Protein 8AYJ (pdb70)

Radius of gyration: 24.97 Å; Cα contacts (8 Å, |Δi|>4): 1345; chains: 2; bounding box: 51×65×62 Å

B-factor: mean 16.32, std 6.93, range [0.5, 60.06]

Foldseek 3Di:
DQKWKAFDNDTHRPVPDDDDCLFCCNVPVAKAKFKWWDDVLFTFLLVVRLVLRVVLCVVSQEDAPDDSVVVVVVSSVVSVVVVATWIKMKMKTLGNDQDPVRHSDRITIMMIIDHADEPPPVQQFQPFEEEEDQDADPPQQHHGPPLVCFVVVVVPSVPTPWYFYQRVQFTAATSAWWKWFAAPQATEGAACVGHHPAPLVVVLVVVCVVVVHHYHHHGDGPVCQQRTQWMWTDHNRHRTGTHQYYHPGGHRPSTHDPVSVVSSVVCVVCRVVRTD/DFKWKAFDNDTHRPVPDDDDCLFCCNVPVAKAKFKWWDDVLFTFLLVVRLVLRVVQCVVSQEDAPDDSVVVVVVSSVVSVVVVATKIKMKMWTLGNDQDPVRHSDHITIMMIIDHADEPDPVQQFQPFEEEEDQAADPPQQHHGPPLVCFVVVVVPSVPTPWYFYQHPQFTAATSAWWKWFAAPQATEGAACVGHHPAPLVVVLVVVCVVVVHHYHHHTDGPVCQVRTQWMWTDHNRHRTGTHQHYHPGGHRPSTHDDVSVVSSVVCVVCRVVRTD

Nearest PDB structures (foldseek):
  8aie-assembly1_B  TM=1.000E+00  e=7.130E-62  Aminobacterium colombiense
  8onn-assembly1_B  TM=9.997E-01  e=7.181E-61  Aminobacterium colombiense
  8onj-assembly1_A  TM=9.949E-01  e=9.881E-60  Aminobacterium colombiense
  8onj-assembly1_B  TM=9.931E-01  e=1.350E-59  Aminobacterium colombiense
  8onn-assembly3_E-2  TM=9.421E-01  e=3.105E-56  Aminobacterium colombiense

Solvent-accessible surface area: 22039 Å² total; per-residue (Å²): 111,100,43,9,0,14,12,140,58,68,44,57,48,16,111,93,0,97,0,25,0,29,0,20,0,0,13,34,0,0,0,0,0,0,15,0,0,2,26,67,130,92,5,5,8,2,55,41,1,6,128,36,0,76,39,2,0,85,36,2,6,5,70,40,44,16,94,46,121,53,0,14,121,0,0,111,69,0,6,121,95,6,52,27,59,0,31,0,9,0,0,0,0,0,0,66,59,42,28,156,85,62,66,0,66,73,15,69,58,0,0,0,0,46,90,25,105,78,16,90,113,96,42,44,129,137,4,6,34,3,46,31,30,113,7,91,40,81,89,24,71,14,15,22,0,47,17,16,22,2,25,16,11,46,59,102,8,182,62,21,85,12,2,0,4,4,6,163,26,64,0,5,7,2,5,81,10,9,0,0,0,2,33,117,46,50,0,1,1,0,34,54,88,70,1,24,47,11,7,4,10,103,3,0,41,46,4,0,164,110,46,147,29,68,46,71,92,83,9,0,66,57,118,18,3,79,115,3,82,19,2,0,0,1,11,23,22,12,15,0,0,6,3,17,117,4,25,143,55,100,3,42,122,20,87,11,14,80,28,0,125,87,2,28,96,39,1,75,86,29,12,92,105,36,12,60,130,95,48,9,0,14,13,136,58,67,42,55,77,15,84,101,0,94,0,25,0,24,0,19,0,0,12,30,0,0,0,0,0,0,16,0,1,2,24,82,88,94,5,5,7,2,70,44,0,5,74,34,0,70,38,2,0,96,60,1,13,5,70,40,41,15,94,34,121,51,0,14,115,0,0,110,57,0,7,119,95,9,55,20,61,0,25,0,10,0,0,0,0,0,0,66,58,43,28,161,86,64,67,0,66,70,15,70,58,0,0,0,0,20,74,26,170,77,15,90,115,97,41,43,132,137,1,6,32,3,43,34,32,120,29,82,36,121,78,23,69,14,15,21,0,48,16,19,33,2,25,17,11,47,144,98,8,173,62,22,84,11,1,0,4,4,12,154,29,59,0,2,7,2,4,83,10,8,0,0,0,0,48,108,40,49,0,0,1,1,37,53,86,64,1,22,49,10,8,4,9,106,3,0,40,47,6,0,158,112,46,146,27,56,46,74,91,93,13,0,70,55,116,18,4,80,115,6,84,18,2,0,0,1,12,24,24,11,14,0,0,6,3,16,110,4,24,143,57,86,3,41,124,20,88,12,15,82,30,1,124,89,3,27,97,39,1,75,87,30,12,88,107,36,11,61

Structure (mmCIF, N/CA/C/O backbone):
data_8AYJ
#
_entry.id   8AYJ
#
_cell.length_a   50.573
_cell.length_b   58.434
_cell.length_c   96.722
_cell.angle_alpha   90.000
_cell.angle_beta   94.110
_cell.angle_gamma   90.000
#
_symmetry.space_group_name_H-M   'P 1 21 1'
#
loop_
_entity.id
_entity.type
_entity.pdbx_description
1 polymer 'Aminotransferase class IV'
2 non-polymer '3-[(~{E})-[2-methyl-3-oxidanyl-5-(phosphonooxymethyl)pyridin-4-yl]methylideneamino]oxypropanoic acid'
3 non-polymer 1,2-ETHANEDIOL
4 non-polymer "PYRIDOXAL-5'-PHOSPHATE"
5 water water
#
loop_
_atom_site.group_PDB
_atom_site.id
_atom_site.type_symbol
_atom_site.label_atom_id
_atom_site.label_alt_id
_atom_site.label_comp_id
_atom_site.label_asym_id
_atom_site.label_entity_id
_atom_site.label_seq_id
_atom_site.pdbx_PDB_ins_code
_atom_site.Cartn_x
_atom_site.Cartn_y
_atom_site.Cartn_z
_atom_site.occupancy
_atom_site.B_iso_or_equiv
_atom_site.auth_seq_id
_atom_site.auth_comp_id
_atom_site.auth_asym_id
_atom_site.auth_atom_id
_atom_site.pdbx_PDB_model_num
ATOM 1 N N . HIS A 1 2 ? -11.730 9.096 11.369 1.00 30.48 0 HIS A N 1
ATOM 2 C CA . HIS A 1 2 ? -12.574 7.868 11.388 1.00 29.99 0 HIS A CA 1
ATOM 3 C C . HIS A 1 2 ? -12.438 7.095 12.721 1.00 24.51 0 HIS A C 1
ATOM 4 O O . HIS A 1 2 ? -11.405 7.162 13.431 1.00 19.50 0 HIS A O 1
ATOM 11 N N . MET A 1 3 ? -13.467 6.336 13.057 1.00 20.34 1 MET A N 1
ATOM 12 C CA . MET A 1 3 ? -13.387 5.280 14.102 1.00 17.01 1 MET A CA 1
ATOM 13 C C . MET A 1 3 ? -12.183 4.359 13.798 1.00 16.02 1 MET A C 1
ATOM 14 O O . MET A 1 3 ? -12.050 3.909 12.665 1.00 14.64 1 MET A O 1
ATOM 19 N N . ASN A 1 4 ? -11.344 4.080 14.775 1.00 14.10 2 ASN A N 1
ATOM 20 C CA . ASN A 1 4 ? -10.280 3.047 14.619 1.00 13.99 2 ASN A CA 1
ATOM 21 C C . ASN A 1 4 ? -10.892 1.651 14.510 1.00 12.36 2 ASN A C 1
ATOM 22 O O . ASN A 1 4 ? -11.896 1.419 15.160 1.00 11.65 2 ASN A O 1
ATOM 27 N N . LEU A 1 5 ? -10.339 0.812 13.651 1.00 10.77 3 LEU A N 1
ATOM 28 C CA . LEU A 1 5 ? -10.939 -0.502 13.261 1.00 11.05 3 LEU A CA 1
ATOM 29 C C . LEU A 1 5 ? -10.036 -1.670 13.633 1.00 11.88 3 LEU A C 1
ATOM 30 O O . LEU A 1 5 ? -8.779 -1.541 13.776 1.00 9.66 3 LEU A O 1
ATOM 35 N N . CYS A 1 6 ? -10.677 -2.830 13.779 1.00 12.45 4 CYS A N 1
ATOM 36 C CA . CYS A 1 6 ? -9.959 -4.113 13.878 1.00 11.49 4 CYS A CA 1
ATOM 37 C C . CYS A 1 6 ? -10.677 -5.089 12.957 1.00 11.09 4 CYS A C 1
ATOM 38 O O . CYS A 1 6 ? -11.950 -5.296 13.088 1.00 11.74 4 CYS A O 1
ATOM 41 N N . TYR A 1 7 ? -9.954 -5.507 11.934 1.00 9.63 5 TYR A N 1
ATOM 42 C CA . TYR A 1 7 ? -10.474 -6.575 11.045 1.00 11.39 5 TYR A CA 1
ATOM 43 C C . TYR A 1 7 ? -10.208 -7.891 11.773 1.00 10.69 5 TYR A C 1
ATOM 44 O O . TYR A 1 7 ? -9.003 -8.205 12.043 1.00 10.38 5 TYR A O 1
ATOM 53 N N . ILE A 1 8 ? -11.279 -8.624 12.068 1.00 11.29 6 ILE A N 1
ATOM 54 C CA . ILE A 1 8 ? -11.139 -9.962 12.695 1.00 11.68 6 ILE A CA 1
ATOM 55 C C . ILE A 1 8 ? -12.352 -10.804 12.326 1.00 12.74 6 ILE A C 1
ATOM 56 O O . ILE A 1 8 ? -13.462 -10.251 12.154 1.00 10.97 6 ILE A O 1
ATOM 61 N N . ASP A 1 9 ? -12.135 -12.088 12.072 1.00 15.45 7 ASP A N 1
ATOM 62 C CA . ASP A 1 9 ? -13.245 -13.026 11.740 1.00 18.66 7 ASP A CA 1
ATOM 63 C C . ASP A 1 9 ? -14.130 -12.509 10.600 1.00 18.88 7 ASP A C 1
ATOM 64 O O . ASP A 1 9 ? -15.352 -12.535 10.754 1.00 18.62 7 ASP A O 1
ATOM 69 N N . GLY A 1 10 ? -13.556 -12.002 9.505 1.00 19.11 8 GLY A N 1
ATOM 70 C CA . GLY A 1 10 ? -14.363 -11.617 8.338 1.00 19.20 8 GLY A CA 1
ATOM 71 C C . GLY A 1 10 ? -14.954 -10.223 8.414 1.00 19.00 8 GLY A C 1
ATOM 72 O O . GLY A 1 10 ? -15.568 -9.856 7.409 1.00 20.81 8 GLY A O 1
ATOM 73 N N . LYS A 1 11 ? -14.772 -9.439 9.496 1.00 15.64 9 LYS A N 1
ATOM 74 C CA . LYS A 1 11 ? -15.485 -8.162 9.684 1.00 15.14 9 LYS A CA 1
ATOM 75 C C . LYS A 1 11 ? -14.540 -7.051 10.153 1.00 14.73 9 LYS A C 1
ATOM 76 O O . LYS A 1 11 ? -13.698 -7.341 10.949 1.00 13.82 9 LYS A O 1
ATOM 79 N N . PHE A 1 12 ? -14.787 -5.804 9.742 1.00 14.18 10 PHE A N 1
ATOM 80 C CA . PHE A 1 12 ? -14.141 -4.573 10.265 1.00 15.00 10 PHE A CA 1
ATOM 81 C C . PHE A 1 12 ? -14.956 -4.089 11.470 1.00 17.74 10 PHE A C 1
ATOM 82 O O . PHE A 1 12 ? -15.904 -3.314 11.266 1.00 19.77 10 PHE A O 1
ATOM 90 N N . LEU A 1 13 ? -14.518 -4.464 12.676 1.00 13.69 11 LEU A N 1
ATOM 91 C CA . LEU A 1 13 ? -15.117 -4.058 13.964 1.00 15.03 11 LEU A CA 1
ATOM 92 C C . LEU A 1 13 ? -14.507 -2.720 14.365 1.00 12.75 11 LEU A C 1
ATOM 93 O O . LEU A 1 13 ? -13.363 -2.450 14.031 1.00 12.02 11 LEU A O 1
ATOM 98 N N . PRO A 1 14 ? -15.203 -1.882 15.159 1.00 12.01 12 PRO A N 1
ATOM 99 C CA . PRO A 1 14 ? -14.540 -0.845 15.954 1.00 11.75 12 PRO A CA 1
ATOM 100 C C . PRO A 1 14 ? -13.425 -1.470 16.789 1.00 12.19 12 PRO A C 1
ATOM 101 O O . PRO A 1 14 ? -13.644 -2.568 17.288 1.00 12.50 12 PRO A O 1
ATOM 105 N N . LEU A 1 15 ? -12.257 -0.842 16.865 1.00 12.52 13 LEU A N 1
ATOM 106 C CA . LEU A 1 15 ? -11.066 -1.464 17.502 1.00 12.75 13 LEU A CA 1
ATOM 107 C C . LEU A 1 15 ? -11.427 -1.868 18.928 1.00 14.19 13 LEU A C 1
ATOM 108 O O . LEU A 1 15 ? -11.056 -2.981 19.371 1.00 12.92 13 LEU A O 1
ATOM 113 N N . GLU A 1 16 ? -12.162 -1.001 19.636 1.00 14.59 14 GLU A N 1
ATOM 114 C CA . GLU A 1 16 ? -12.478 -1.248 21.072 1.00 15.53 14 GLU A CA 1
ATOM 115 C C . GLU A 1 16 ? -13.462 -2.424 21.264 1.00 15.37 14 GLU A C 1
ATOM 116 O O . GLU A 1 16 ? -13.541 -2.916 22.366 1.00 15.54 14 GLU A O 1
ATOM 122 N N . GLU A 1 17 ? -14.168 -2.866 20.242 1.00 14.90 15 GLU A N 1
ATOM 123 C CA . GLU A 1 17 ? -15.131 -3.990 20.311 1.00 14.33 15 GLU A CA 1
ATOM 124 C C . GLU A 1 17 ? -14.452 -5.316 19.995 1.00 13.73 15 GLU A C 1
ATOM 125 O O . GLU A 1 17 ? -15.046 -6.348 20.323 1.00 15.11 15 GLU A O 1
ATOM 131 N N . ALA A 1 18 ? -13.253 -5.329 19.446 1.00 11.55 16 ALA A N 1
ATOM 132 C CA . ALA A 1 18 ? -12.640 -6.571 18.926 1.00 12.61 16 ALA A CA 1
ATOM 133 C C . ALA A 1 18 ? -12.044 -7.340 20.097 1.00 13.12 16 ALA A C 1
ATOM 134 O O . ALA A 1 18 ? -11.453 -6.682 21.041 1.00 11.54 16 ALA A O 1
ATOM 136 N N . LYS A 1 19 ? -12.205 -8.660 20.056 1.00 12.21 17 LYS A N 1
ATOM 137 C CA . LYS A 1 19 ? -11.752 -9.498 21.178 1.00 12.64 17 LYS A CA 1
ATOM 138 C C . LYS A 1 19 ? -11.162 -10.804 20.655 1.00 12.27 17 LYS A C 1
ATOM 139 O O . LYS A 1 19 ? -11.574 -11.303 19.602 1.00 9.07 17 LYS A O 1
ATOM 145 N N . LEU A 1 20 ? -10.270 -11.370 21.455 1.00 11.91 18 LEU A N 1
ATOM 146 C CA . LEU A 1 20 ? -9.532 -12.595 21.126 1.00 11.42 18 LEU A CA 1
ATOM 147 C C . LEU A 1 20 ? -9.699 -13.576 22.278 1.00 12.06 18 LEU A C 1
ATOM 148 O O . LEU A 1 20 ? -9.679 -13.175 23.468 1.00 12.18 18 LEU A O 1
ATOM 153 N N . PRO A 1 21 ? -9.900 -14.880 21.948 1.00 10.91 19 PRO A N 1
ATOM 154 C CA . PRO A 1 21 ? -10.058 -15.900 22.967 1.00 11.30 19 PRO A CA 1
ATOM 155 C C . PRO A 1 21 ? -8.798 -16.065 23.823 1.00 11.30 19 PRO A C 1
ATOM 156 O O . PRO A 1 21 ? -7.655 -16.065 23.275 1.00 10.53 19 PRO A O 1
ATOM 160 N N . VAL A 1 22 ? -9.020 -16.271 25.121 1.00 12.68 20 VAL A N 1
ATOM 161 C CA . VAL A 1 22 ? -7.899 -16.291 26.101 1.00 14.73 20 VAL A CA 1
ATOM 162 C C . VAL A 1 22 ? -7.157 -17.640 25.956 1.00 13.31 20 VAL A C 1
ATOM 163 O O . VAL A 1 22 ? -6.006 -17.718 26.356 1.00 13.19 20 VAL A O 1
ATOM 167 N N . THR A 1 23 ? -7.745 -18.628 25.290 1.00 12.61 21 THR A N 1
ATOM 168 C CA . THR A 1 23 ? -6.995 -19.827 24.788 1.00 11.90 21 THR A CA 1
ATOM 169 C C . THR A 1 23 ? -5.801 -19.484 23.873 1.00 11.40 21 THR A C 1
ATOM 170 O O . THR A 1 23 ? -4.881 -20.305 23.774 1.00 11.18 21 THR A O 1
ATOM 174 N N . ASP A 1 24 ? -5.775 -18.341 23.196 1.00 10.72 22 ASP A N 1
ATOM 175 C CA . ASP A 1 24 ? -4.768 -18.084 22.142 1.00 9.48 22 ASP A CA 1
ATOM 176 C C . ASP A 1 24 ? -3.400 -17.949 22.842 1.00 10.12 22 ASP A C 1
ATOM 177 O O . ASP A 1 24 ? -3.294 -17.137 23.820 1.00 8.68 22 ASP A O 1
ATOM 182 N N . LEU A 1 25 ? -2.391 -18.648 22.315 1.00 8.80 23 LEU A N 1
ATOM 183 C CA . LEU A 1 25 ? -1.037 -18.581 22.884 1.00 9.23 23 LEU A CA 1
ATOM 184 C C . LEU A 1 25 ? -0.404 -17.224 22.663 1.00 9.92 23 LEU A C 1
ATOM 185 O O . LEU A 1 25 ? 0.634 -17.004 23.314 1.00 11.03 23 LEU A O 1
ATOM 190 N N . ILE A 1 26 ? -0.984 -16.297 21.876 1.00 9.64 24 ILE A N 1
ATOM 191 C CA . ILE A 1 26 ? -0.480 -14.898 21.927 1.00 10.01 24 ILE A CA 1
ATOM 192 C C . ILE A 1 26 ? -0.650 -14.386 23.362 1.00 9.90 24 ILE A C 1
ATOM 193 O O . ILE A 1 26 ? 0.278 -13.749 23.826 1.00 9.03 24 ILE A O 1
ATOM 198 N N . ILE A 1 27 ? -1.795 -14.647 23.988 1.00 9.23 25 ILE A N 1
ATOM 199 C CA . ILE A 1 27 ? -2.113 -14.143 25.341 1.00 9.89 25 ILE A CA 1
ATOM 200 C C . ILE A 1 27 ? -1.329 -14.960 26.341 1.00 9.82 25 ILE A C 1
ATOM 201 O O . ILE A 1 27 ? -0.699 -14.365 27.207 1.00 9.85 25 ILE A O 1
ATOM 206 N N . GLN A 1 28 ? -1.372 -16.285 26.240 1.00 9.21 26 GLN A N 1
ATOM 207 C CA . GLN A 1 28 ? -0.865 -17.181 27.310 1.00 10.11 26 GLN A CA 1
ATOM 208 C C . GLN A 1 28 ? 0.664 -17.204 27.363 1.00 9.12 26 GLN A C 1
ATOM 209 O O . GLN A 1 28 ? 1.193 -17.395 28.457 1.00 9.67 26 GLN A O 1
ATOM 215 N N . ARG A 1 29 ? 1.322 -17.075 26.216 1.00 9.00 27 ARG A N 1
ATOM 216 C CA . ARG A 1 29 ? 2.750 -17.400 26.034 1.00 8.38 27 ARG A CA 1
ATOM 217 C C . ARG A 1 29 ? 3.468 -16.405 25.110 1.00 7.78 27 ARG A C 1
ATOM 218 O O . ARG A 1 29 ? 4.590 -16.660 24.771 1.00 7.92 27 ARG A O 1
ATOM 226 N N . GLY A 1 30 ? 2.889 -15.258 24.799 1.00 8.66 28 GLY A N 1
ATOM 227 C CA . GLY A 1 30 ? 3.451 -14.230 23.895 1.00 8.83 28 GLY A CA 1
ATOM 228 C C . GLY A 1 30 ? 3.780 -14.723 22.490 1.00 8.39 28 GLY A C 1
ATOM 229 O O . GLY A 1 30 ? 4.742 -14.224 21.888 1.00 8.53 28 GLY A O 1
ATOM 230 N N . VAL A 1 31 ? 3.076 -15.726 21.988 1.00 8.32 29 VAL A N 1
ATOM 231 C CA . VAL A 1 31 ? 3.298 -16.261 20.620 1.00 9.13 29 VAL A CA 1
ATOM 232 C C . VAL A 1 31 ? 2.501 -15.384 19.628 1.00 9.24 29 VAL A C 1
ATOM 233 O O . VAL A 1 31 ? 1.323 -15.565 19.451 1.00 10.46 29 VAL A O 1
ATOM 237 N N . GLY A 1 32 ? 3.204 -14.506 18.950 1.00 10.57 30 GLY A N 1
ATOM 238 C CA . GLY A 1 32 ? 2.613 -13.603 17.958 1.00 10.25 30 GLY A CA 1
ATOM 239 C C . GLY A 1 32 ? 3.687 -12.839 17.211 1.00 9.78 30 GLY A C 1
ATOM 240 O O . GLY A 1 32 ? 4.817 -12.612 17.760 1.00 8.46 30 GLY A O 1
ATOM 241 N N . VAL A 1 33 ? 3.371 -12.484 15.976 1.00 8.86 31 VAL A N 1
ATOM 242 C CA . VAL A 1 33 ? 4.258 -11.604 15.182 1.00 8.63 31 VAL A CA 1
ATOM 243 C C . VAL A 1 33 ? 3.349 -10.566 14.552 1.00 8.42 31 VAL A C 1
ATOM 244 O O . VAL A 1 33 ? 2.157 -10.751 14.518 1.00 8.28 31 VAL A O 1
ATOM 248 N N . PHE A 1 34 ? 3.898 -9.429 14.197 1.00 10.01 32 PHE A N 1
ATOM 249 C CA . PHE A 1 34 ? 3.126 -8.320 13.608 1.00 9.84 32 PHE A CA 1
ATOM 250 C C . PHE A 1 34 ? 4.059 -7.465 12.771 1.00 10.57 32 PHE A C 1
ATOM 251 O O . PHE A 1 34 ? 5.282 -7.633 12.853 1.00 9.55 32 PHE A O 1
ATOM 259 N N . GLU A 1 35 ? 3.415 -6.589 12.005 1.00 11.54 33 GLU A N 1
ATOM 260 C CA . GLU A 1 35 ? 4.054 -5.472 11.273 1.00 11.73 33 GLU A CA 1
ATOM 261 C C . GLU A 1 35 ? 3.276 -4.184 11.525 1.00 11.59 33 GLU A C 1
ATOM 262 O O . GLU A 1 35 ? 2.096 -4.217 11.881 1.00 10.91 33 GLU A O 1
ATOM 268 N N . THR A 1 36 ? 3.972 -3.087 11.341 1.00 11.29 34 THR A N 1
ATOM 269 C CA . THR A 1 36 ? 3.434 -1.713 11.340 1.00 11.41 34 THR A CA 1
ATOM 270 C C . THR A 1 36 ? 3.629 -1.164 9.936 1.00 11.01 34 THR A C 1
ATOM 271 O O . THR A 1 36 ? 4.801 -1.142 9.458 1.00 10.77 34 THR A O 1
ATOM 275 N N . ILE A 1 37 ? 2.532 -0.731 9.331 1.00 11.20 35 ILE A N 1
ATOM 276 C CA . ILE A 1 37 ? 2.476 -0.175 7.947 1.00 11.05 35 ILE A CA 1
ATOM 277 C C . ILE A 1 37 ? 1.854 1.229 8.045 1.00 10.99 35 ILE A C 1
ATOM 278 O O . ILE A 1 37 ? 0.828 1.385 8.680 1.00 12.55 35 ILE A O 1
ATOM 283 N N . SER A 1 38 ? 2.443 2.221 7.426 1.00 10.91 36 SER A N 1
ATOM 284 C CA . SER A 1 38 ? 1.881 3.594 7.410 1.00 10.78 36 SER A CA 1
ATOM 285 C C . SER A 1 38 ? 1.398 3.864 5.993 1.00 12.17 36 SER A C 1
ATOM 286 O O . SER A 1 38 ? 1.712 3.061 5.062 1.00 11.14 36 SER A O 1
ATOM 289 N N . THR A 1 39 ? 0.619 4.932 5.861 1.00 12.64 37 THR A N 1
ATOM 290 C CA . THR A 1 39 ? 0.194 5.465 4.550 1.00 12.44 37 THR A CA 1
ATOM 291 C C . THR A 1 39 ? 0.747 6.864 4.329 1.00 12.94 37 THR A C 1
ATOM 292 O O . THR A 1 39 ? 0.990 7.618 5.294 1.00 10.73 37 THR A O 1
ATOM 296 N N . HIS A 1 40 ? 0.961 7.161 3.045 1.00 12.78 38 HIS A N 1
ATOM 297 C CA . HIS A 1 40 ? 1.116 8.510 2.488 1.00 11.89 38 HIS A CA 1
ATOM 298 C C . HIS A 1 40 ? 0.091 8.580 1.351 1.00 11.65 38 HIS A C 1
ATOM 299 O O . HIS A 1 40 ? 0.022 7.622 0.569 1.00 11.44 38 HIS A O 1
ATOM 306 N N . SER A 1 41 ? -0.687 9.650 1.259 1.00 12.35 39 SER A N 1
ATOM 307 C CA . SER A 1 41 ? -1.816 9.812 0.278 1.00 11.64 39 SER A CA 1
ATOM 308 C C . SER A 1 41 ? -2.772 8.603 0.320 1.00 12.56 39 SER A C 1
ATOM 309 O O . SER A 1 41 ? -3.265 8.176 -0.742 1.00 11.12 39 SER A O 1
ATOM 314 N N . ARG A 1 42 ? -3.030 8.077 1.531 1.00 12.78 40 ARG A N 1
ATOM 315 C CA . ARG A 1 42 ? -3.888 6.913 1.816 1.00 13.56 40 ARG A CA 1
ATOM 316 C C . ARG A 1 42 ? -3.447 5.691 0.982 1.00 12.35 40 ARG A C 1
ATOM 317 O O . ARG A 1 42 ? -4.297 4.855 0.655 1.00 12.07 40 ARG A O 1
ATOM 325 N N . ARG A 1 43 ? -2.147 5.558 0.705 1.00 11.92 41 ARG A N 1
ATOM 326 C CA . ARG A 1 43 ? -1.566 4.367 0.057 1.00 11.62 41 ARG A CA 1
ATOM 327 C C . ARG A 1 43 ? -0.539 3.757 0.999 1.00 10.81 41 ARG A C 1
ATOM 328 O O . ARG A 1 43 ? 0.280 4.501 1.523 1.00 10.74 41 ARG A O 1
ATOM 336 N N . PRO A 1 44 ? -0.502 2.410 1.146 1.00 10.20 42 PRO A N 1
ATOM 337 C CA . PRO A 1 44 ? 0.389 1.764 2.109 1.00 10.86 42 PRO A CA 1
ATOM 338 C C . PRO A 1 44 ? 1.844 1.776 1.632 1.00 10.80 42 PRO A C 1
ATOM 339 O O . PRO A 1 44 ? 2.117 1.467 0.456 1.00 11.50 42 PRO A O 1
ATOM 343 N N . LEU A 1 45 ? 2.744 2.206 2.544 1.00 9.96 43 LEU A N 1
ATOM 344 C CA . LEU A 1 45 ? 4.182 2.363 2.244 1.00 10.23 43 LEU A CA 1
ATOM 345 C C . LEU A 1 45 ? 4.846 1.012 2.467 1.00 9.97 43 LEU A C 1
ATOM 346 O O . LEU A 1 45 ? 4.694 0.406 3.554 1.00 9.07 43 LEU A O 1
ATOM 351 N N . MET A 1 46 ? 5.568 0.543 1.464 1.00 10.83 44 MET A N 1
ATOM 352 C CA . MET A 1 46 ? 6.380 -0.675 1.539 1.00 11.85 44 MET A CA 1
ATOM 353 C C . MET A 1 46 ? 5.479 -1.837 1.924 1.00 10.54 44 MET A C 1
ATOM 354 O O . MET A 1 46 ? 5.904 -2.685 2.692 1.00 11.18 44 MET A O 1
ATOM 359 N N . LEU A 1 47 ? 4.293 -1.929 1.315 1.00 11.33 45 LEU A N 1
ATOM 360 C CA . LEU A 1 47 ? 3.289 -2.956 1.677 1.00 11.11 45 LEU A CA 1
ATOM 361 C C . LEU A 1 47 ? 3.888 -4.342 1.479 1.00 10.53 45 LEU A C 1
ATOM 362 O O . LEU A 1 47 ? 3.832 -5.183 2.427 1.00 10.27 45 LEU A O 1
ATOM 367 N N . THR A 1 48 ? 4.480 -4.603 0.323 1.00 10.19 46 THR A N 1
ATOM 368 C CA . THR A 1 48 ? 4.942 -5.980 -0.007 1.00 10.29 46 THR A CA 1
ATOM 369 C C . THR A 1 48 ? 6.123 -6.297 0.917 1.00 10.79 46 THR A C 1
ATOM 370 O O . THR A 1 48 ? 6.111 -7.392 1.528 1.00 9.99 46 THR A O 1
ATOM 374 N N . PRO A 1 49 ? 7.136 -5.392 1.070 1.00 10.99 47 PRO A N 1
ATOM 375 C CA . PRO A 1 49 ? 8.247 -5.636 1.993 1.00 11.11 47 PRO A CA 1
ATOM 376 C C . PRO A 1 49 ? 7.787 -5.924 3.414 1.00 10.47 47 PRO A C 1
ATOM 377 O O . PRO A 1 49 ? 8.278 -6.864 3.988 1.00 11.44 47 PRO A O 1
ATOM 381 N N . HIS A 1 50 ? 6.756 -5.234 3.899 1.00 10.68 48 HIS A N 1
ATOM 382 C CA . HIS A 1 50 ? 6.214 -5.485 5.258 1.00 10.91 48 HIS A CA 1
ATOM 383 C C . HIS A 1 50 ? 5.562 -6.878 5.321 1.00 10.40 48 HIS A C 1
ATOM 384 O O . HIS A 1 50 ? 5.846 -7.584 6.235 1.00 8.93 48 HIS A 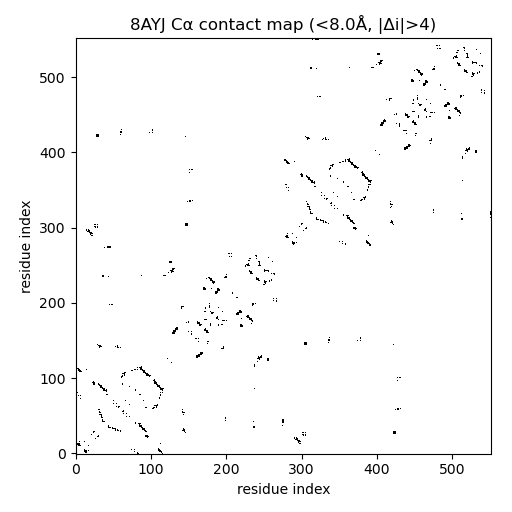O 1
ATOM 391 N N . LEU A 1 51 ? 4.713 -7.215 4.372 1.00 11.03 49 LEU A N 1
ATOM 392 C CA . LEU A 1 51 ? 4.025 -8.539 4.345 1.00 11.24 49 LEU A CA 1
ATOM 393 C C . LEU A 1 51 ? 5.024 -9.697 4.170 1.00 11.94 49 LEU A C 1
ATOM 394 O O . LEU A 1 51 ? 4.810 -10.773 4.830 1.00 11.00 49 LEU A O 1
ATOM 399 N N . LYS A 1 52 ? 6.111 -9.488 3.431 1.00 13.44 50 LYS A N 1
ATOM 400 C CA . LYS A 1 52 ? 7.184 -10.518 3.324 1.00 13.82 50 LYS A CA 1
ATOM 401 C C . LYS A 1 52 ? 7.892 -10.591 4.673 1.00 12.34 50 LYS A C 1
ATOM 402 O O . LYS A 1 52 ? 8.281 -11.740 5.067 1.00 10.66 50 LYS A O 1
ATOM 408 N N . ARG A 1 53 ? 8.096 -9.454 5.340 1.00 11.69 51 ARG A N 1
ATOM 409 C CA . ARG A 1 53 ? 8.749 -9.489 6.672 1.00 12.52 51 ARG A CA 1
ATOM 410 C C . ARG A 1 53 ? 7.817 -10.152 7.693 1.00 10.41 51 ARG A C 1
ATOM 411 O O . ARG A 1 53 ? 8.339 -10.911 8.574 1.00 10.99 51 ARG A O 1
ATOM 419 N N . LEU A 1 54 ? 6.510 -9.953 7.586 1.00 9.68 52 LEU A N 1
ATOM 420 C CA . LEU A 1 54 ? 5.514 -10.634 8.490 1.00 9.77 52 LEU A CA 1
ATOM 421 C C . LEU A 1 54 ? 5.593 -12.154 8.291 1.00 10.31 52 LEU A C 1
ATOM 422 O O . LEU A 1 54 ? 5.608 -12.929 9.329 1.00 9.33 52 LEU A O 1
ATOM 427 N N . GLU A 1 55 ? 5.613 -12.607 7.039 1.00 9.44 53 GLU A N 1
ATOM 428 C CA A GLU A 1 55 ? 5.751 -14.061 6.749 0.50 10.49 53 GLU A CA 1
ATOM 429 C CA B GLU A 1 55 ? 5.740 -14.066 6.766 0.50 10.61 53 GLU A CA 1
ATOM 430 C C . GLU A 1 55 ? 7.068 -14.571 7.335 1.00 10.53 53 GLU A C 1
ATOM 431 O O . GLU A 1 55 ? 7.072 -15.678 7.895 1.00 10.73 53 GLU A O 1
ATOM 442 N N . GLY A 1 56 ? 8.148 -13.808 7.138 1.00 10.76 54 GLY A N 1
ATOM 443 C CA . GLY A 1 56 ? 9.485 -14.168 7.637 1.00 10.28 54 GLY A CA 1
ATOM 444 C C . GLY A 1 56 ? 9.472 -14.312 9.162 1.00 10.59 54 GLY A C 1
ATOM 445 O O . GLY A 1 56 ? 9.991 -15.342 9.701 1.00 11.29 54 GLY A O 1
ATOM 446 N N . SER A 1 57 ? 8.811 -13.391 9.847 1.00 9.92 55 SER A N 1
ATOM 447 C CA . SER A 1 57 ? 8.624 -13.437 11.333 1.00 9.92 55 SER A CA 1
ATOM 448 C C . SER A 1 57 ? 7.853 -14.699 11.716 1.00 9.62 55 SER A C 1
ATOM 449 O O . SER A 1 57 ? 8.226 -15.368 12.709 1.00 10.46 55 SER A O 1
ATOM 452 N N . ALA A 1 58 ? 6.732 -14.932 11.039 1.00 10.86 56 ALA A N 1
ATOM 453 C CA . ALA A 1 58 ? 5.812 -16.075 11.316 1.00 11.87 56 ALA A CA 1
ATOM 454 C C . ALA A 1 58 ? 6.601 -17.388 11.142 1.00 13.61 56 ALA A C 1
ATOM 455 O O . ALA A 1 58 ? 6.637 -18.177 12.139 1.00 14.67 56 ALA A O 1
ATOM 457 N N . THR A 1 59 ? 7.301 -17.549 10.005 1.00 14.10 57 THR A N 1
ATOM 458 C CA . THR A 1 59 ? 8.129 -18.754 9.680 1.00 14.15 57 THR A CA 1
ATOM 459 C C . THR A 1 59 ? 9.224 -18.950 10.713 1.00 13.32 57 THR A C 1
ATOM 460 O O . THR A 1 59 ? 9.368 -20.102 11.187 1.00 13.42 57 THR A O 1
ATOM 464 N N . ALA A 1 60 ? 9.923 -17.893 11.116 1.00 13.84 58 ALA A N 1
ATOM 465 C CA . ALA A 1 60 ? 11.040 -17.964 12.096 1.00 14.53 58 ALA A CA 1
ATOM 466 C C . ALA A 1 60 ? 10.471 -18.361 13.471 1.00 14.40 58 ALA A C 1
ATOM 467 O O . ALA A 1 60 ? 11.202 -18.939 14.242 1.00 16.94 58 ALA A O 1
ATOM 469 N N . SER A 1 61 ? 9.194 -18.061 13.731 1.00 14.61 59 SER A N 1
ATOM 470 C CA . SER A 1 61 ? 8.481 -18.357 15.006 1.00 13.18 59 SER A CA 1
ATOM 471 C C . SER A 1 61 ? 7.711 -19.683 14.950 1.00 12.28 59 SER A C 1
ATOM 472 O O . SER A 1 61 ? 6.947 -19.918 15.866 1.00 13.06 59 SER A O 1
ATOM 475 N N . SER A 1 62 ? 7.847 -20.497 13.894 1.00 11.68 60 SER A N 1
ATOM 476 C CA . SER A 1 62 ? 7.130 -21.785 13.679 1.00 11.72 60 SER A CA 1
ATOM 477 C C . SER A 1 62 ? 5.601 -21.577 13.583 1.00 12.36 60 SER A C 1
ATOM 478 O O . SER A 1 62 ? 4.809 -22.518 13.891 1.00 11.24 60 SER A O 1
ATOM 481 N N . ILE A 1 63 ? 5.165 -20.393 13.133 1.00 11.20 61 ILE A N 1
ATOM 482 C CA . ILE A 1 63 ? 3.723 -20.088 12.949 1.00 11.03 61 ILE A CA 1
ATOM 483 C C . ILE A 1 63 ? 3.375 -20.289 11.478 1.00 12.34 61 ILE A C 1
ATOM 484 O O . ILE A 1 63 ? 3.970 -19.578 10.651 1.00 12.55 61 ILE A O 1
ATOM 489 N N . VAL A 1 64 ? 2.402 -21.155 11.189 1.00 11.21 62 VAL A N 1
ATOM 490 C CA . VAL A 1 64 ? 1.830 -21.298 9.829 1.00 12.85 62 VAL A CA 1
ATOM 491 C C . VAL A 1 64 ? 0.889 -20.105 9.557 1.00 12.08 62 VAL A C 1
ATOM 492 O O . VAL A 1 64 ? 0.001 -19.844 10.352 1.00 12.39 62 VAL A O 1
ATOM 496 N N . MET A 1 65 ? 1.062 -19.402 8.441 1.00 11.82 63 MET A N 1
ATOM 497 C CA . MET A 1 65 ? 0.301 -18.161 8.185 1.00 11.68 63 MET A CA 1
ATOM 498 C C . MET A 1 65 ? -1.153 -18.581 8.020 1.00 10.89 63 MET A C 1
ATOM 499 O O . MET A 1 65 ? -1.441 -19.557 7.282 1.00 10.13 63 MET A O 1
ATOM 504 N N . PRO A 1 66 ? -2.112 -17.943 8.718 1.00 10.16 64 PRO A N 1
ATOM 505 C CA . PRO A 1 66 ? -3.530 -18.290 8.565 1.00 9.84 64 PRO A CA 1
ATOM 506 C C . PRO A 1 66 ? -4.211 -17.646 7.359 1.00 9.09 64 PRO A C 1
ATOM 507 O O . PRO A 1 66 ? -5.354 -17.938 7.158 1.00 11.69 64 PRO A O 1
ATOM 511 N N . ALA A 1 67 ? -3.551 -16.778 6.630 1.00 9.72 65 ALA A N 1
ATOM 512 C CA . ALA A 1 67 ? -4.069 -16.078 5.433 1.00 9.09 65 ALA A CA 1
ATOM 513 C C . ALA A 1 67 ? -2.902 -15.955 4.449 1.00 11.14 65 ALA A C 1
ATOM 514 O O . ALA A 1 67 ? -1.742 -15.993 4.885 1.00 9.87 65 ALA A O 1
ATOM 516 N N . THR A 1 68 ? -3.193 -15.848 3.156 1.00 10.00 66 THR A N 1
ATOM 517 C CA . THR A 1 68 ? -2.164 -15.558 2.130 1.00 10.45 66 THR A CA 1
ATOM 518 C C . THR A 1 68 ? -1.740 -14.085 2.273 1.00 10.53 66 THR A C 1
ATOM 519 O O . THR A 1 68 ? -2.517 -13.223 2.852 1.00 9.80 66 THR A O 1
ATOM 523 N N . LEU A 1 69 ? -0.574 -13.763 1.734 1.00 9.98 67 LEU A N 1
ATOM 524 C CA . LEU A 1 69 ? -0.110 -12.353 1.684 1.00 10.89 67 LEU A CA 1
ATOM 525 C C . LEU A 1 69 ? -1.044 -11.507 0.830 1.00 11.76 67 LEU A C 1
ATOM 526 O O . LEU A 1 69 ? -1.334 -10.352 1.237 1.00 10.80 67 LEU A O 1
ATOM 531 N N . ASP A 1 70 ? -1.537 -12.052 -0.274 1.00 11.70 68 ASP A N 1
ATOM 532 C CA . ASP A 1 70 ? -2.525 -11.360 -1.104 1.00 12.31 68 ASP A CA 1
ATOM 533 C C . ASP A 1 70 ? -3.752 -11.041 -0.266 1.00 11.58 68 ASP A C 1
ATOM 534 O O . ASP A 1 70 ? -4.291 -9.933 -0.441 1.00 12.37 68 ASP A O 1
ATOM 539 N N . GLU A 1 71 ? -4.235 -11.955 0.584 1.00 10.96 69 GLU A N 1
ATOM 540 C CA . GLU A 1 71 ? -5.463 -11.682 1.374 1.00 10.94 69 GLU A CA 1
ATOM 541 C C . GLU A 1 71 ? -5.165 -10.599 2.439 1.00 11.16 69 GLU A C 1
ATOM 542 O O . GLU A 1 71 ? -6.043 -9.756 2.666 1.00 10.94 69 GLU A O 1
ATOM 548 N N . MET A 1 72 ? -3.986 -10.638 3.080 1.00 11.32 70 MET A N 1
ATOM 549 C CA . MET A 1 72 ? -3.508 -9.606 4.056 1.00 11.31 70 MET A CA 1
ATOM 550 C C . MET A 1 72 ? -3.468 -8.249 3.337 1.00 11.46 70 MET A C 1
ATOM 551 O O . MET A 1 72 ? -4.050 -7.271 3.882 1.00 13.14 70 MET A O 1
ATOM 556 N N . ALA A 1 73 ? -3.000 -8.212 2.096 1.00 11.64 71 ALA A N 1
ATOM 557 C CA . ALA A 1 73 ? -2.946 -6.972 1.267 1.00 11.91 71 ALA A CA 1
ATOM 558 C C . ALA A 1 73 ? -4.357 -6.430 1.019 1.00 11.54 71 ALA A C 1
ATOM 559 O O . ALA A 1 73 ? -4.598 -5.190 1.199 1.00 11.50 71 ALA A O 1
ATOM 561 N N . ARG A 1 74 ? -5.266 -7.310 0.640 1.00 11.92 72 ARG A N 1
ATOM 562 C CA . ARG A 1 74 ? -6.679 -6.943 0.321 1.00 12.38 72 ARG A CA 1
ATOM 563 C C . ARG A 1 74 ? -7.350 -6.333 1.573 1.00 11.71 72 ARG A C 1
ATOM 564 O O . ARG A 1 74 ? -8.028 -5.287 1.440 1.00 12.26 72 ARG A O 1
ATOM 572 N N . ILE A 1 75 ? -7.153 -6.944 2.744 1.00 10.33 73 ILE A N 1
ATOM 573 C CA . ILE A 1 75 ? -7.744 -6.462 4.021 1.00 10.95 73 ILE A CA 1
ATOM 574 C C . ILE A 1 75 ? -7.153 -5.078 4.295 1.00 9.50 73 ILE A C 1
ATOM 575 O O . ILE A 1 75 ? -7.868 -4.239 4.642 1.00 9.87 73 ILE A O 1
ATOM 580 N N . ILE A 1 76 ? -5.846 -4.937 4.189 1.00 9.23 74 ILE A N 1
ATOM 581 C CA . ILE A 1 76 ? -5.153 -3.671 4.505 1.00 9.66 74 ILE A CA 1
ATOM 582 C C . ILE A 1 76 ? -5.757 -2.555 3.627 1.00 10.65 74 ILE A C 1
ATOM 583 O O . ILE A 1 76 ? -6.057 -1.462 4.152 1.00 10.73 74 ILE A O 1
ATOM 588 N N . ARG A 1 77 ? -5.858 -2.795 2.319 1.00 11.00 75 ARG A N 1
ATOM 589 C CA . ARG A 1 77 ? -6.390 -1.837 1.344 1.00 12.65 75 ARG A CA 1
ATOM 590 C C . ARG A 1 77 ? -7.844 -1.512 1.666 1.00 13.04 75 ARG A C 1
ATOM 591 O O . ARG A 1 77 ? -8.150 -0.313 1.636 1.00 13.00 75 ARG A O 1
ATOM 599 N N . GLU A 1 78 ? -8.682 -2.512 1.975 1.00 13.14 76 GLU A N 1
ATOM 600 C CA A GLU A 1 78 ? -10.123 -2.276 2.288 0.50 14.44 76 GLU A CA 1
ATOM 601 C CA B GLU A 1 78 ? -10.119 -2.276 2.291 0.50 13.21 76 GLU A CA 1
ATOM 602 C C . GLU A 1 78 ? -10.256 -1.428 3.565 1.00 13.34 76 GLU A C 1
ATOM 603 O O . GLU A 1 78 ? -11.073 -0.473 3.582 1.00 12.82 76 GLU A O 1
ATOM 614 N N . GLY A 1 79 ? -9.474 -1.722 4.593 1.00 12.82 77 GLY A N 1
ATOM 615 C CA . GLY A 1 79 ? -9.542 -0.967 5.864 1.00 12.67 77 GLY A CA 1
ATOM 616 C C . GLY A 1 79 ? -9.081 0.469 5.705 1.00 11.30 77 GLY A C 1
ATOM 617 O O . GLY A 1 79 ? -9.680 1.328 6.325 1.00 11.55 77 GLY A O 1
ATOM 618 N N . ILE A 1 80 ? -8.025 0.702 4.923 1.00 11.84 78 ILE A N 1
ATOM 619 C CA . ILE A 1 80 ? -7.535 2.074 4.592 1.00 12.78 78 ILE A CA 1
ATOM 620 C C . ILE A 1 80 ? -8.656 2.851 3.854 1.00 14.60 78 ILE A C 1
ATOM 621 O O . ILE A 1 80 ? -8.906 3.982 4.194 1.00 12.60 78 ILE A O 1
ATOM 626 N N . LYS A 1 81 ? -9.289 2.255 2.861 1.00 17.00 79 LYS A N 1
ATOM 627 C CA . LYS A 1 81 ? -10.459 2.838 2.155 1.00 17.48 79 LYS A CA 1
ATOM 628 C C . LYS A 1 81 ? -11.550 3.199 3.181 1.00 16.61 79 LYS A C 1
ATOM 629 O O . LYS A 1 81 ? -12.072 4.362 3.122 1.00 17.09 79 LYS A O 1
ATOM 633 N N . LYS A 1 82 ? -11.853 2.322 4.134 1.00 15.88 80 LYS A N 1
ATOM 634 C CA . LYS A 1 82 ? -12.904 2.601 5.154 1.00 16.91 80 LYS A CA 1
ATOM 635 C C . LYS A 1 82 ? -12.492 3.779 6.039 1.00 15.76 80 LYS A C 1
ATOM 636 O O . LYS A 1 82 ? -13.342 4.626 6.352 1.00 16.56 80 LYS A O 1
ATOM 642 N N . MET A 1 83 ? -11.223 3.826 6.428 1.00 13.96 81 MET A N 1
ATOM 643 C CA . MET A 1 83 ? -10.686 4.868 7.306 1.00 14.22 81 MET A CA 1
ATOM 644 C C . MET A 1 83 ? -10.844 6.235 6.615 1.00 15.38 81 MET A C 1
ATOM 645 O O . MET A 1 83 ? -11.238 7.157 7.288 1.00 16.71 81 MET A O 1
ATOM 650 N N . GLY A 1 84 ? -10.582 6.294 5.310 1.00 15.87 82 GLY A N 1
ATOM 651 C CA . GLY A 1 84 ? -10.622 7.514 4.485 1.00 17.80 82 GLY A CA 1
ATOM 652 C C . GLY A 1 84 ? -9.693 8.598 5.009 1.00 18.08 82 GLY A C 1
ATOM 653 O O . GLY A 1 84 ? -9.945 9.786 4.678 1.00 18.55 82 GLY A O 1
ATOM 654 N N . CYS A 1 85 ? -8.610 8.225 5.715 1.00 15.55 83 CYS A N 1
ATOM 655 C CA . CYS A 1 85 ? -7.595 9.147 6.263 1.00 14.93 83 CYS A CA 1
ATOM 656 C C . CYS A 1 85 ? -6.241 8.436 6.290 1.00 13.07 83 CYS A C 1
ATOM 657 O O . CYS A 1 85 ? -6.202 7.212 6.031 1.00 13.51 83 CYS A O 1
ATOM 660 N N . GLU A 1 86 ? -5.162 9.174 6.547 1.00 11.74 84 GLU A N 1
ATOM 661 C CA . GLU A 1 86 ? -3.823 8.559 6.721 1.00 11.04 84 GLU A CA 1
ATOM 662 C C . GLU A 1 86 ? -3.863 7.636 7.940 1.00 10.92 84 GLU A C 1
ATOM 663 O O . GLU A 1 86 ? -4.392 8.010 8.980 1.00 10.82 84 GLU A O 1
ATOM 669 N N . THR A 1 87 ? -3.401 6.425 7.754 1.00 10.84 85 THR A N 1
ATOM 670 C CA . THR A 1 87 ? -3.649 5.292 8.679 1.00 10.10 85 THR A CA 1
ATOM 671 C C . THR A 1 87 ? -2.319 4.638 9.051 1.00 10.28 85 THR A C 1
ATOM 672 O O . THR A 1 87 ? -1.435 4.489 8.174 1.00 10.38 85 THR A O 1
ATOM 676 N N . MET A 1 88 ? -2.207 4.212 10.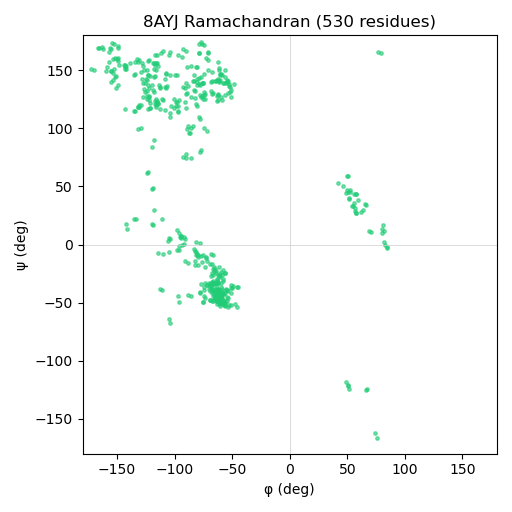314 1.00 9.58 86 MET A N 1
ATOM 677 C CA A MET A 1 88 ? -1.164 3.256 10.758 0.50 10.93 86 MET A CA 1
ATOM 678 C CA B MET A 1 88 ? -1.160 3.241 10.706 0.50 8.78 86 MET A CA 1
ATOM 679 C C . MET A 1 88 ? -1.853 1.897 10.936 1.00 10.00 86 MET A C 1
ATOM 680 O O . MET A 1 88 ? -2.900 1.829 11.636 1.00 11.52 86 MET A O 1
ATOM 689 N N . VAL A 1 89 ? -1.337 0.876 10.265 1.00 9.86 87 VAL A N 1
ATOM 690 C CA . VAL A 1 89 ? -2.009 -0.418 10.076 1.00 9.68 87 VAL A CA 1
ATOM 691 C C . VAL A 1 89 ? -1.138 -1.461 10.728 1.00 9.99 87 VAL A C 1
ATOM 692 O O . VAL A 1 89 ? 0.051 -1.463 10.449 1.00 9.05 87 VAL A O 1
ATOM 696 N N . ARG A 1 90 ? -1.715 -2.349 11.523 1.00 10.48 88 ARG A N 1
ATOM 697 C CA . ARG A 1 90 ? -0.908 -3.425 12.145 1.00 10.78 88 ARG A CA 1
ATOM 698 C C . ARG A 1 90 ? -1.578 -4.767 11.972 1.00 9.71 88 ARG A C 1
ATOM 699 O O . ARG A 1 90 ? -2.475 -5.085 12.753 1.00 9.21 88 ARG A O 1
ATOM 707 N N . PRO A 1 91 ? -1.134 -5.580 10.974 1.00 9.98 89 PRO A N 1
ATOM 708 C CA . PRO A 1 91 ? -1.538 -6.982 10.867 1.00 8.86 89 PRO A CA 1
ATOM 709 C C . PRO A 1 91 ? -0.786 -7.776 11.942 1.00 8.04 89 PRO A C 1
ATOM 710 O O . PRO A 1 91 ? 0.441 -7.661 12.047 1.00 7.39 89 PRO A O 1
ATOM 714 N N . TYR A 1 92 ? -1.549 -8.527 12.701 1.00 8.59 90 TYR A N 1
ATOM 715 C CA . TYR A 1 92 ? -1.072 -9.453 13.764 1.00 8.85 90 TYR A CA 1
ATOM 716 C C . TYR A 1 92 ? -1.368 -10.878 13.337 1.00 8.47 90 TYR A C 1
ATOM 717 O O . TYR A 1 92 ? -2.521 -11.193 12.938 1.00 8.71 90 TYR A O 1
ATOM 726 N N . ILE A 1 93 ? -0.379 -11.736 13.517 1.00 8.87 91 ILE A N 1
ATOM 727 C CA . ILE A 1 93 ? -0.550 -13.220 13.390 1.00 9.73 91 ILE A CA 1
ATOM 728 C C . ILE A 1 93 ? -0.324 -13.861 14.773 1.00 8.92 91 ILE A C 1
ATOM 729 O O . ILE A 1 93 ? 0.740 -13.797 15.292 1.00 7.90 91 ILE A O 1
ATOM 734 N N . THR A 1 94 ? -1.310 -14.551 15.285 1.00 9.11 92 THR A N 1
ATOM 735 C CA . THR A 1 94 ? -1.274 -15.171 16.635 1.00 8.87 92 THR A CA 1
ATOM 736 C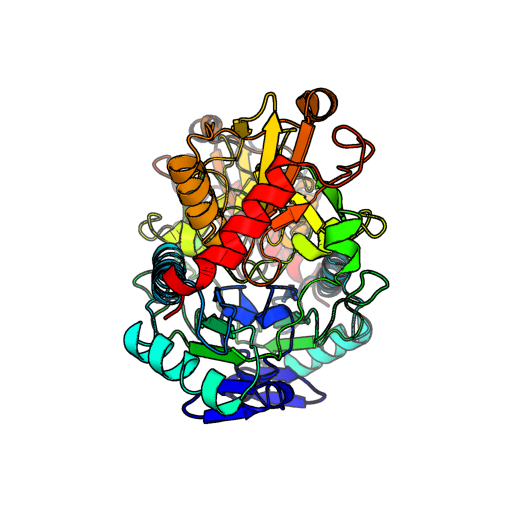 C . THR A 1 94 ? -0.792 -16.633 16.521 1.00 10.98 92 THR A C 1
ATOM 737 O O . THR A 1 94 ? -0.852 -17.311 15.404 1.00 10.99 92 THR A O 1
ATOM 741 N N . GLY A 1 95 ? -0.343 -17.168 17.649 1.00 9.91 93 GLY A N 1
ATOM 742 C CA . GLY A 1 95 ? 0.033 -18.585 17.772 1.00 10.18 93 GLY A CA 1
ATOM 743 C C . GLY A 1 95 ? -1.175 -19.481 17.677 1.00 9.83 93 GLY A C 1
ATOM 744 O O . GLY A 1 95 ? -1.014 -20.628 17.261 1.00 12.04 93 GLY A O 1
ATOM 745 N N . GLY A 1 96 ? -2.366 -18.994 18.047 1.00 9.81 94 GLY A N 1
ATOM 746 C CA . GLY A 1 96 ? -3.554 -19.817 18.150 1.00 10.18 94 GLY A CA 1
ATOM 747 C C . GLY A 1 96 ? -3.545 -20.685 19.414 1.00 10.48 94 GLY A C 1
ATOM 748 O O . GLY A 1 96 ? -2.692 -20.522 20.307 1.00 12.16 94 GLY A O 1
ATOM 749 N N . ASP A 1 97 ? -4.428 -21.647 19.439 1.00 10.48 95 ASP A N 1
ATOM 750 C CA . ASP A 1 97 ? -4.718 -22.434 20.670 1.00 11.40 95 ASP A CA 1
ATOM 751 C C . ASP A 1 97 ? -3.665 -23.514 20.900 1.00 12.39 95 ASP A C 1
ATOM 752 O O . ASP A 1 97 ? -3.638 -23.963 22.030 1.00 13.54 95 ASP A O 1
ATOM 757 N N . SER A 1 98 ? -2.838 -23.941 19.939 1.00 14.53 96 SER A N 1
ATOM 758 C CA . SER A 1 98 ? -1.929 -25.089 20.215 1.00 16.55 96 SER A CA 1
ATOM 759 C C . SER A 1 98 ? -0.658 -25.110 19.381 1.00 14.93 96 SER A C 1
ATOM 760 O O . SER A 1 98 ? -0.624 -24.642 18.258 1.00 12.56 96 SER A O 1
ATOM 763 N N . PHE A 1 99 ? 0.368 -25.634 20.019 1.00 15.42 97 PHE A N 1
ATOM 764 C CA . PHE A 1 99 ? 1.654 -25.997 19.414 1.00 16.14 97 PHE A CA 1
ATOM 765 C C . PHE A 1 99 ? 1.540 -27.494 19.134 1.00 18.30 97 PHE A C 1
ATOM 766 O O . PHE A 1 99 ? 1.382 -28.263 20.106 1.00 19.52 97 PHE A O 1
ATOM 774 N N . GLY A 1 100 ? 1.546 -27.874 17.866 1.00 18.20 98 GLY A N 1
ATOM 775 C CA . GLY A 1 100 ? 1.318 -29.261 17.455 1.00 20.18 98 GLY A CA 1
ATOM 776 C C . GLY A 1 100 ? 2.516 -30.162 17.688 1.00 20.54 98 GLY A C 1
ATOM 777 O O . GLY A 1 100 ? 3.629 -29.694 17.956 1.00 19.29 98 GLY A O 1
ATOM 778 N N . LYS A 1 101 ? 2.285 -31.453 17.470 1.00 23.24 99 LYS A N 1
ATOM 779 C CA . LYS A 1 101 ? 3.294 -32.533 17.560 1.00 23.16 99 LYS A CA 1
ATOM 780 C C . LYS A 1 101 ? 4.371 -32.331 16.491 1.00 19.91 99 LYS A C 1
ATOM 781 O O . LYS A 1 101 ? 5.522 -32.772 16.708 1.00 18.04 99 LYS A O 1
ATOM 785 N N . ASP A 1 102 ? 4.046 -31.606 15.431 1.00 17.42 100 ASP A N 1
ATOM 786 C CA . ASP A 1 102 ? 4.980 -31.222 14.344 1.00 20.26 100 ASP A CA 1
ATOM 787 C C . ASP A 1 102 ? 5.838 -29.994 14.696 1.00 19.26 100 ASP A C 1
ATOM 788 O O . ASP A 1 102 ? 6.606 -29.567 13.811 1.00 20.29 100 ASP A O 1
ATOM 793 N N . HIS A 1 103 ? 5.713 -29.421 15.899 1.00 17.87 101 HIS A N 1
ATOM 794 C CA . HIS A 1 103 ? 6.470 -28.242 16.411 1.00 16.81 101 HIS A CA 1
ATOM 795 C C . HIS A 1 103 ? 6.093 -27.004 15.568 1.00 15.44 101 HIS A C 1
ATOM 796 O O . HIS A 1 103 ? 6.965 -26.174 15.359 1.00 16.73 101 HIS A O 1
ATOM 803 N N . LEU A 1 104 ? 4.829 -26.901 15.122 1.00 13.62 102 LEU A N 1
ATOM 804 C CA . LEU A 1 104 ? 4.244 -25.714 14.453 1.00 13.55 102 LEU A CA 1
ATOM 805 C C . LEU A 1 104 ? 3.007 -25.247 15.188 1.00 13.37 102 LEU A C 1
ATOM 806 O O . LEU A 1 104 ? 2.286 -26.072 15.769 1.00 12.04 102 LEU A O 1
ATOM 811 N N . PHE A 1 105 ? 2.750 -23.937 15.113 1.00 13.78 103 PHE A N 1
ATOM 812 C CA . PHE A 1 105 ? 1.444 -23.355 15.511 1.00 13.68 103 PHE A CA 1
ATOM 813 C C . PHE A 1 105 ? 0.580 -23.387 14.266 1.00 13.72 103 PHE A C 1
ATOM 814 O O . PHE A 1 105 ? 0.912 -22.574 13.356 1.00 13.04 103 PHE A O 1
ATOM 822 N N . SER A 1 106 ? -0.307 -24.369 14.117 1.00 13.67 104 SER A N 1
ATOM 823 C CA . SER A 1 106 ? -1.022 -24.551 12.817 1.00 12.78 104 SER A CA 1
ATOM 824 C C . SER A 1 106 ? -2.468 -24.091 12.896 1.00 12.52 104 SER A C 1
ATOM 825 O O . SER A 1 106 ? -3.163 -24.281 11.886 1.00 12.74 104 SER A O 1
ATOM 830 N N . SER A 1 107 ? -2.9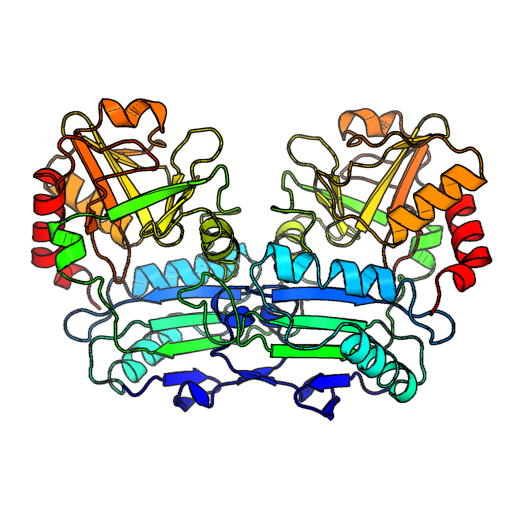76 -23.536 14.007 1.00 12.31 105 SER A N 1
ATOM 831 C CA . SER A 1 107 ? -4.342 -22.930 14.043 1.00 12.30 105 SER A CA 1
ATOM 832 C C . SER A 1 107 ? -4.211 -21.456 14.418 1.00 12.18 105 SER A C 1
ATOM 833 O O . SER A 1 107 ? -4.917 -20.978 15.294 1.00 12.16 105 SER A O 1
ATOM 836 N N . SER A 1 108 ? -3.296 -20.760 13.745 1.00 13.03 106 SER A N 1
ATOM 837 C CA . SER A 1 108 ? -3.004 -19.325 13.977 1.00 12.89 106 SER A CA 1
ATOM 838 C C . SER A 1 108 ? -4.291 -18.511 13.744 1.00 11.31 106 SER A C 1
ATOM 839 O O . SER A 1 108 ? -5.118 -18.914 12.897 1.00 12.26 106 SER A O 1
ATOM 842 N N . ARG A 1 109 ? -4.481 -17.436 14.492 1.00 9.89 107 ARG A N 1
ATOM 843 C CA . ARG A 1 109 ? -5.534 -16.442 14.216 1.00 11.75 107 ARG A CA 1
ATOM 844 C C . ARG A 1 109 ? -4.857 -15.215 13.629 1.00 11.67 107 ARG A C 1
ATOM 845 O O . ARG A 1 109 ? -3.610 -15.074 13.757 1.00 12.39 107 ARG A O 1
ATOM 853 N N . TYR A 1 110 ? -5.630 -14.352 13.005 1.00 10.46 108 TYR A N 1
ATOM 854 C CA . TYR A 1 110 ? -5.066 -13.076 12.519 1.00 10.92 108 TYR A CA 1
ATOM 855 C C . TYR A 1 110 ? -6.068 -11.960 12.710 1.00 9.63 108 TYR A C 1
ATOM 856 O O . TYR A 1 110 ? -7.319 -12.204 12.675 1.00 10.20 108 TYR A O 1
ATOM 865 N N . PHE A 1 111 ? -5.528 -10.762 12.886 1.00 8.74 109 PHE A N 1
ATOM 866 C CA . PHE A 1 111 ? -6.369 -9.555 12.949 1.00 9.23 109 PHE A CA 1
ATOM 867 C C . PHE A 1 111 ? -5.533 -8.417 12.399 1.00 8.61 109 PHE A C 1
ATOM 868 O O . PHE A 1 111 ? -4.270 -8.485 12.365 1.00 9.54 109 PHE A O 1
ATOM 876 N N . VAL A 1 112 ? -6.219 -7.388 11.962 1.00 9.34 110 VAL A N 1
ATOM 877 C CA . VAL A 1 112 ? -5.590 -6.154 11.425 1.00 9.81 110 VAL A CA 1
ATOM 878 C C . VAL A 1 112 ? -6.196 -4.931 12.115 1.00 10.35 110 VAL A C 1
ATOM 879 O O . VAL A 1 112 ? -7.367 -4.647 11.959 1.00 10.41 110 VAL A O 1
ATOM 883 N N . ILE A 1 113 ? -5.321 -4.175 12.778 1.00 11.29 111 ILE A N 1
ATOM 884 C CA . ILE A 1 113 ? -5.694 -2.916 13.469 1.00 10.56 111 ILE A CA 1
ATOM 885 C C . ILE A 1 113 ? -5.451 -1.780 12.458 1.00 9.78 111 ILE A C 1
ATOM 886 O O . ILE A 1 113 ? -4.329 -1.739 11.850 1.00 9.14 111 ILE A O 1
ATOM 891 N N . PHE A 1 114 ? -6.405 -0.863 12.379 1.00 8.78 112 PHE A N 1
ATOM 892 C CA . PHE A 1 114 ? -6.340 0.433 11.657 1.00 9.77 112 PHE A CA 1
ATOM 893 C C . PHE A 1 114 ? -6.569 1.580 12.636 1.00 9.29 112 PHE A C 1
ATOM 894 O O . PHE A 1 114 ? -7.668 1.694 13.205 1.00 10.70 112 PHE A O 1
ATOM 902 N N . GLU A 1 115 ? -5.560 2.422 12.779 1.00 10.17 113 GLU A N 1
ATOM 903 C CA . GLU A 1 115 ? -5.664 3.666 13.559 1.00 10.89 113 GLU A CA 1
ATOM 904 C C . GLU A 1 115 ? -5.350 4.874 12.673 1.00 10.97 113 GLU A C 1
ATOM 905 O O . GLU A 1 115 ? -4.385 4.791 11.859 1.00 11.00 113 GLU A O 1
ATOM 911 N N . GLU A 1 116 ? -6.050 5.982 12.932 1.00 11.46 114 GLU A N 1
ATOM 912 C CA . GLU A 1 116 ? -5.663 7.319 12.417 1.00 12.20 114 GLU A CA 1
ATOM 913 C C . GLU A 1 116 ? -4.182 7.512 12.786 1.00 11.55 114 GLU A C 1
ATOM 914 O O . GLU A 1 116 ? -3.774 7.276 14.007 1.00 11.55 114 GLU A O 1
ATOM 925 N N . ILE A 1 117 ? -3.376 7.831 11.800 1.00 11.32 115 ILE A N 1
ATOM 926 C CA . ILE A 1 117 ? -1.905 7.901 12.002 1.00 12.39 115 ILE A CA 1
ATOM 927 C C . ILE A 1 117 ? -1.568 9.013 13.013 1.00 12.12 115 ILE A C 1
ATOM 928 O O . ILE A 1 117 ? -2.249 10.052 13.020 1.00 11.96 115 ILE A O 1
ATOM 933 N N . ARG A 1 118 ? -0.584 8.756 13.874 1.00 13.87 116 ARG A N 1
ATOM 934 C CA . ARG A 1 118 ? -0.100 9.697 14.928 1.00 14.71 116 ARG A CA 1
ATOM 935 C C . ARG A 1 118 ? 1.372 9.963 14.608 1.00 14.33 116 ARG A C 1
ATOM 936 O O . ARG A 1 118 ? 2.260 9.231 15.082 1.00 14.18 116 ARG A O 1
ATOM 939 N N . LYS A 1 119 ? 1.607 10.912 13.707 1.00 14.38 117 LYS A N 1
ATOM 940 C CA . LYS A 1 119 ? 2.969 11.348 13.316 1.00 16.03 117 LYS A CA 1
ATOM 941 C C . LYS A 1 119 ? 3.600 12.051 14.510 1.00 15.13 117 LYS A C 1
ATOM 942 O O . LYS A 1 119 ? 2.875 12.663 15.279 1.00 15.25 117 LYS A O 1
ATOM 948 N N . PRO A 1 120 ? 4.933 11.993 14.708 1.00 15.01 118 PRO A N 1
ATOM 949 C CA . PRO A 1 120 ? 5.584 12.808 15.727 1.00 15.46 118 PRO A CA 1
ATOM 950 C C . PRO A 1 120 ? 5.236 14.282 15.516 1.00 15.75 118 PRO A C 1
ATOM 951 O O . PRO A 1 120 ? 5.233 14.727 14.406 1.00 16.15 118 PRO A O 1
ATOM 955 N N . ASP A 1 121 ? 5.030 15.026 16.586 1.00 18.01 119 ASP A N 1
ATOM 956 C CA . ASP A 1 121 ? 4.824 16.500 16.491 1.00 20.43 119 ASP A CA 1
ATOM 957 C C . ASP A 1 121 ? 5.895 17.148 15.614 1.00 18.73 119 ASP A C 1
ATOM 958 O O . ASP A 1 121 ? 7.083 16.834 15.749 1.00 18.05 119 ASP A O 1
ATOM 963 N N . PRO A 1 122 ? 5.513 18.106 14.740 1.00 17.01 120 PRO A N 1
ATOM 964 C CA . PRO A 1 122 ? 6.484 18.864 13.961 1.00 16.11 120 PRO A CA 1
ATOM 965 C C . PRO A 1 122 ? 7.687 19.370 14.763 1.00 14.48 120 PRO A C 1
ATOM 966 O O . PRO A 1 122 ? 8.803 19.352 14.235 1.00 12.93 120 PRO A O 1
ATOM 970 N N . ILE A 1 123 ? 7.458 19.771 16.024 1.00 14.21 121 ILE A N 1
ATOM 971 C CA . ILE A 1 123 ? 8.519 20.357 16.880 1.00 14.32 121 ILE A CA 1
ATOM 972 C C . ILE A 1 123 ? 9.679 19.375 17.083 1.00 15.99 121 ILE A C 1
ATOM 973 O O . ILE A 1 123 ? 10.829 19.852 17.145 1.00 16.80 121 ILE A O 1
ATOM 978 N N . LEU A 1 124 ? 9.398 18.074 17.127 1.00 14.68 122 LEU A N 1
ATOM 979 C CA . LEU A 1 124 ? 10.442 17.052 17.329 1.00 15.62 122 LEU A CA 1
ATOM 980 C C . LEU A 1 124 ? 11.357 17.012 16.118 1.00 16.06 122 LEU A C 1
ATOM 981 O O . LEU A 1 124 ? 12.562 16.763 16.306 1.00 15.36 122 LEU A O 1
ATOM 986 N N . TYR A 1 125 ? 10.855 17.282 14.910 1.00 14.82 123 TYR A N 1
ATOM 987 C CA . TYR A 1 125 ? 11.757 17.317 13.725 1.00 15.62 123 TYR A CA 1
ATOM 988 C C . TYR A 1 125 ? 12.643 18.565 13.771 1.00 17.02 123 TYR A C 1
ATOM 989 O O . TYR A 1 125 ? 13.806 18.477 13.355 1.00 15.91 123 TYR A O 1
ATOM 998 N N . GLU A 1 126 ? 12.111 19.679 14.283 1.00 16.31 124 GLU A N 1
ATOM 999 C CA . GLU A 1 126 ? 12.905 20.932 14.373 1.00 16.39 124 GLU A CA 1
ATOM 1000 C C . GLU A 1 126 ? 13.946 20.837 15.492 1.00 15.36 124 GLU A C 1
ATOM 1001 O O . GLU A 1 126 ? 15.088 21.308 15.261 1.00 15.62 124 GLU A O 1
ATOM 1007 N N . LYS A 1 127 ? 13.550 20.361 16.670 1.00 15.52 125 LYS A N 1
ATOM 1008 C CA . LYS A 1 127 ? 14.396 20.276 17.888 1.00 17.53 125 LYS A CA 1
ATOM 1009 C C . LYS A 1 127 ? 15.348 19.072 17.798 1.00 15.94 125 LYS A C 1
ATOM 1010 O O . LYS A 1 127 ? 16.520 19.172 18.263 1.00 14.20 125 LYS A O 1
ATOM 1016 N N . GLY A 1 128 ? 14.833 17.949 17.300 1.00 13.84 126 GLY A N 1
ATOM 1017 C CA . GLY A 1 128 ? 15.441 16.627 17.506 1.00 13.53 126 GLY A CA 1
ATOM 1018 C C . GLY A 1 128 ? 15.099 16.076 18.876 1.00 13.83 126 GLY A C 1
ATOM 1019 O O . GLY A 1 128 ? 14.608 16.840 19.723 1.00 13.04 126 GLY A O 1
ATOM 1020 N N . VAL A 1 129 ? 15.328 14.768 19.073 1.00 12.60 127 VAL A N 1
ATOM 1021 C CA . VAL A 1 129 ? 14.858 14.006 20.249 1.00 13.49 127 VAL A CA 1
ATOM 1022 C C . VAL A 1 129 ? 16.066 13.495 21.035 1.00 13.45 127 VAL A C 1
ATOM 1023 O O . VAL A 1 129 ? 17.211 13.493 20.509 1.00 11.86 127 VAL A O 1
ATOM 1027 N N . ALA A 1 130 ? 15.807 13.104 22.267 1.00 14.67 128 ALA A N 1
ATOM 1028 C CA . ALA A 1 130 ? 16.802 12.502 23.166 1.00 14.95 128 ALA A CA 1
ATOM 1029 C C . ALA A 1 130 ? 16.456 11.012 23.294 1.00 15.47 128 ALA A C 1
ATOM 1030 O O . ALA A 1 130 ? 15.281 10.672 23.472 1.00 17.49 128 ALA A O 1
ATOM 1032 N N . LEU A 1 131 ? 17.463 10.144 23.222 1.00 15.05 129 LEU A N 1
ATOM 1033 C CA . LEU A 1 131 ? 17.340 8.686 23.440 1.00 13.71 129 LEU A CA 1
ATOM 1034 C C . LEU A 1 131 ? 17.965 8.327 24.777 1.00 14.08 129 LEU A C 1
ATOM 1035 O O . LEU A 1 131 ? 19.004 8.929 25.153 1.00 13.76 129 LEU A O 1
ATOM 1040 N N . HIS A 1 132 ? 17.384 7.327 25.419 1.00 14.64 130 HIS A N 1
ATOM 1041 C CA . HIS A 1 132 ? 17.882 6.733 26.676 1.00 14.23 130 HIS A CA 1
ATOM 1042 C C . HIS A 1 132 ? 18.541 5.391 26.370 1.00 14.21 130 HIS A C 1
ATOM 1043 O O . HIS A 1 132 ? 17.868 4.408 25.979 1.00 13.54 130 HIS A O 1
ATOM 1050 N N . PRO A 1 133 ? 19.889 5.273 26.485 1.00 15.64 131 PRO A N 1
ATOM 1051 C CA . PRO A 1 133 ? 20.553 4.002 26.221 1.00 15.47 131 PRO A CA 1
ATOM 1052 C C . PRO A 1 133 ? 20.344 3.061 27.397 1.00 15.65 131 PRO A C 1
ATOM 1053 O O . PRO A 1 133 ? 20.392 3.517 28.494 1.00 16.33 131 PRO A O 1
ATOM 1057 N N . ILE A 1 134 ? 20.089 1.793 27.108 1.00 14.96 132 ILE A N 1
ATOM 1058 C CA . ILE A 1 134 ? 20.091 0.680 28.106 1.00 16.39 132 ILE A CA 1
ATOM 1059 C C . ILE A 1 134 ? 20.976 -0.471 27.603 1.00 15.71 132 ILE A C 1
ATOM 1060 O O . ILE A 1 134 ? 21.265 -0.640 26.347 1.00 14.76 132 ILE A O 1
ATOM 1065 N N . ASN A 1 135 ? 21.439 -1.253 28.560 1.00 16.08 133 ASN A N 1
ATOM 1066 C CA . ASN A 1 135 ? 22.357 -2.388 28.348 1.00 16.38 133 ASN A CA 1
ATOM 1067 C C . ASN A 1 135 ? 21.487 -3.625 28.118 1.00 17.21 133 ASN A C 1
ATOM 1068 O O . ASN A 1 135 ? 21.333 -4.405 29.016 1.00 17.41 133 ASN A O 1
ATOM 1073 N N . ALA A 1 136 ? 20.879 -3.729 26.947 1.00 18.16 134 ALA A N 1
ATOM 1074 C CA . ALA A 1 136 ? 19.910 -4.778 26.582 1.00 17.89 134 ALA A CA 1
ATOM 1075 C C . ALA A 1 136 ? 19.711 -4.751 25.071 1.00 19.57 134 ALA A C 1
ATOM 1076 O O . ALA A 1 136 ? 20.150 -3.804 24.425 1.00 16.98 134 ALA A O 1
ATOM 1078 N N . GLU A 1 137 ? 19.047 -5.770 24.564 1.00 19.27 135 GLU A N 1
ATOM 1079 C CA A GLU A 1 137 ? 18.940 -6.034 23.107 0.50 20.39 135 GLU A CA 1
ATOM 1080 C CA B GLU A 1 137 ? 18.988 -6.103 23.128 0.50 20.23 135 GLU A CA 1
ATOM 1081 C C . GLU A 1 137 ? 17.711 -6.902 22.876 1.00 21.65 135 GLU A C 1
ATOM 1082 O O . GLU A 1 137 ? 17.226 -7.495 23.842 1.00 19.76 135 GLU A O 1
ATOM 1093 N N . ARG A 1 138 ? 17.185 -6.886 21.658 1.00 21.70 136 ARG A N 1
ATOM 1094 C CA . ARG A 1 138 ? 16.081 -7.810 21.285 1.00 22.81 136 ARG A CA 1
ATOM 1095 C C . ARG A 1 138 ? 16.740 -9.148 20.892 1.00 26.13 136 ARG A C 1
ATOM 1096 O O . ARG A 1 138 ? 17.753 -9.108 20.087 1.00 27.50 136 ARG A O 1
ATOM 1104 N N . TYR A 1 139 ? 16.237 -10.283 21.395 1.00 25.51 137 TYR A N 1
ATOM 1105 C CA . TYR A 1 139 ? 16.649 -11.635 20.911 1.00 25.59 137 TYR A CA 1
ATOM 1106 C C . TYR A 1 139 ? 15.991 -11.879 19.537 1.00 27.05 137 TYR A C 1
ATOM 1107 O O . TYR A 1 139 ? 14.830 -11.417 19.296 1.00 21.69 137 TYR A O 1
ATOM 1109 N N . LEU A 1 140 ? 16.702 -12.613 18.664 1.00 28.88 138 LEU A N 1
ATOM 1110 C CA . LEU A 1 140 ? 16.237 -13.025 17.303 1.00 30.34 138 LEU A CA 1
ATOM 1111 C C . LEU A 1 140 ? 15.716 -11.767 16.609 1.00 30.20 138 LEU A C 1
ATOM 1112 O O . LEU A 1 140 ? 14.506 -11.650 16.322 1.00 23.19 138 LEU A O 1
ATOM 1117 N N . PRO A 1 141 ? 16.591 -10.740 16.449 1.00 25.57 139 PRO A N 1
ATOM 1118 C CA . PRO A 1 141 ? 16.118 -9.395 16.152 1.00 24.87 139 PRO A CA 1
ATOM 1119 C C . PRO A 1 141 ? 15.607 -9.252 14.704 1.00 21.84 139 PRO A C 1
ATOM 1120 O O . PRO A 1 141 ? 14.963 -8.228 14.445 1.00 20.07 139 PRO A O 1
ATOM 1124 N N . SER A 1 142 ? 15.845 -10.241 13.817 1.00 18.04 140 SER A N 1
ATOM 1125 C CA . SER A 1 142 ? 15.196 -10.336 12.485 1.00 19.90 140 SER A CA 1
ATOM 1126 C C . SER A 1 142 ? 13.682 -10.507 12.607 1.00 18.24 140 SER A C 1
ATOM 1127 O O . SER A 1 142 ? 12.989 -10.102 11.647 1.00 17.28 140 SER A O 1
ATOM 1130 N N . THR A 1 143 ? 13.206 -11.146 13.676 1.00 14.36 141 THR A N 1
ATOM 1131 C CA . THR A 1 143 ? 11.765 -11.460 13.883 1.00 13.35 141 THR A CA 1
ATOM 1132 C C . THR A 1 143 ? 11.144 -10.285 14.609 1.00 12.69 141 THR A C 1
ATOM 1133 O O . THR A 1 143 ? 11.639 -9.925 15.713 1.00 13.03 141 THR A O 1
ATOM 1137 N N . LYS A 1 144 ? 10.023 -9.799 14.096 1.00 13.46 142 LYS A N 1
ATOM 1138 C CA A LYS A 1 144 ? 9.225 -8.761 14.810 0.50 12.89 142 LYS A CA 1
ATOM 1139 C CA B LYS A 1 144 ? 9.225 -8.768 14.810 0.50 13.78 142 LYS A CA 1
ATOM 1140 C C . LYS A 1 144 ? 8.068 -9.496 15.484 1.00 12.83 142 LYS A C 1
ATOM 1141 O O . LYS A 1 144 ? 6.968 -9.564 14.882 1.00 11.55 142 LYS A O 1
ATOM 1152 N N . SER A 1 145 ? 8.349 -10.053 16.673 1.00 11.63 143 SER A N 1
ATOM 1153 C CA . SER A 1 145 ? 7.310 -10.602 17.571 1.00 11.42 143 SER A CA 1
ATOM 1154 C C . SER A 1 145 ? 6.590 -9.464 18.298 1.00 12.16 143 SER A C 1
ATOM 1155 O O . SER A 1 145 ? 7.015 -8.320 18.295 1.00 12.93 143 SER A O 1
ATOM 1158 N N . ILE A 1 146 ? 5.565 -9.827 19.029 1.00 12.58 144 ILE A N 1
ATOM 1159 C CA . ILE A 1 146 ? 4.718 -8.888 19.797 1.00 11.97 144 ILE A CA 1
ATOM 1160 C C . ILE A 1 146 ? 5.396 -8.537 21.093 1.00 12.90 144 ILE A C 1
ATOM 1161 O O . ILE A 1 146 ? 4.883 -7.662 21.693 1.00 13.59 144 ILE A O 1
ATOM 1166 N N . ASN A 1 147 ? 6.520 -9.187 21.481 1.00 12.08 145 ASN A N 1
ATOM 1167 C CA . ASN A 1 147 ? 7.164 -8.924 22.787 1.00 12.17 145 ASN A CA 1
ATOM 1168 C C . ASN A 1 147 ? 7.888 -7.564 22.689 1.00 13.09 145 ASN A C 1
ATOM 1169 O O . ASN A 1 147 ? 9.048 -7.489 22.232 1.00 13.44 145 ASN A O 1
ATOM 1178 N N . TYR A 1 148 ? 7.246 -6.535 23.219 1.00 12.57 146 TYR A N 1
ATOM 1179 C CA . TYR A 1 148 ? 7.788 -5.155 23.324 1.00 13.07 146 TYR A CA 1
ATOM 1180 C C . TYR A 1 148 ? 7.885 -4.727 24.792 1.00 12.99 146 TYR A C 1
ATOM 1181 O O . TYR A 1 148 ? 8.038 -3.553 25.063 1.00 12.45 146 TYR A O 1
ATOM 1190 N N . MET A 1 149 ? 7.833 -5.671 25.706 1.00 14.60 147 MET A N 1
ATOM 1191 C CA A MET A 1 149 ? 7.850 -5.408 27.171 0.50 15.72 147 MET A CA 1
ATOM 1192 C CA B MET A 1 149 ? 7.852 -5.416 27.172 0.50 16.99 147 MET A CA 1
ATOM 1193 C C . MET A 1 149 ? 9.048 -4.498 27.515 1.00 16.52 147 MET A C 1
ATOM 1194 O O . MET A 1 149 ? 8.858 -3.522 28.177 1.00 18.84 147 MET A O 1
ATOM 1203 N N . LEU A 1 150 ? 10.252 -4.867 27.076 1.00 17.37 148 LEU A N 1
ATOM 1204 C CA . LEU A 1 150 ? 11.502 -4.068 27.280 1.00 19.51 148 LEU A CA 1
ATOM 1205 C C . LEU A 1 150 ? 11.326 -2.592 26.851 1.00 18.85 148 LEU A C 1
ATOM 1206 O O . LEU A 1 150 ? 11.869 -1.685 27.503 1.00 18.31 148 LEU A O 1
ATOM 1211 N N . SER A 1 151 ? 10.587 -2.312 25.771 1.00 18.01 149 SER A N 1
ATOM 1212 C CA . SER A 1 151 ? 10.390 -0.927 25.262 1.00 18.38 149 SER A CA 1
ATOM 1213 C C . SER A 1 151 ? 9.699 -0.034 26.316 1.00 21.17 149 SER A C 1
ATOM 1214 O O . SER A 1 151 ? 9.813 1.220 26.172 1.00 20.64 149 SER A O 1
ATOM 1217 N N . PHE A 1 152 ? 8.924 -0.645 27.237 1.00 19.59 150 PHE A N 1
ATOM 1218 C CA . PHE A 1 152 ? 8.196 0.008 28.350 1.00 19.69 150 PHE A CA 1
ATOM 1219 C C . PHE A 1 152 ? 9.014 -0.062 29.644 1.00 22.54 150 PHE A C 1
ATOM 1220 O O . PHE A 1 152 ? 9.160 1.003 30.252 1.00 20.63 150 PHE A O 1
ATOM 1228 N N . THR A 1 153 ? 9.535 -1.223 30.045 1.00 22.15 151 THR A N 1
ATOM 1229 C CA . THR A 1 153 ? 10.332 -1.372 31.302 1.00 25.18 151 THR A CA 1
ATOM 1230 C C . THR A 1 153 ? 11.647 -0.581 31.187 1.00 26.59 151 THR A C 1
ATOM 1231 O O . THR A 1 153 ? 12.046 0.014 32.193 1.00 24.80 151 THR A O 1
ATOM 1235 N N . GLY A 1 154 ? 12.240 -0.481 29.989 1.00 23.14 152 GLY A N 1
ATOM 1236 C CA . GLY A 1 154 ? 13.379 0.430 29.730 1.00 21.73 152 GLY A CA 1
ATOM 1237 C C . GLY A 1 154 ? 13.090 1.900 30.013 1.00 20.28 152 GLY A C 1
ATOM 1238 O O . GLY A 1 154 ? 14.063 2.662 30.099 1.00 23.65 152 GLY A O 1
ATOM 1239 N N . GLN A 1 155 ? 11.820 2.316 30.027 1.00 17.50 153 GLN A N 1
ATOM 1240 C CA . GLN A 1 155 ? 11.386 3.712 30.323 1.00 19.87 153 GLN A CA 1
ATOM 1241 C C . GLN A 1 155 ? 11.333 4.017 31.828 1.00 18.85 153 GLN A C 1
ATOM 1242 O O . GLN A 1 155 ? 11.101 5.230 32.167 1.00 19.54 153 GLN A O 1
ATOM 1248 N N . ARG A 1 156 ? 11.533 3.011 32.684 1.00 20.01 154 ARG A N 1
ATOM 1249 C CA . ARG A 1 156 ? 11.402 3.145 34.163 1.00 23.81 154 ARG A CA 1
ATOM 1250 C C . ARG A 1 156 ? 12.233 4.355 34.623 1.00 23.11 154 ARG A C 1
ATOM 1251 O O . ARG A 1 156 ? 11.657 5.249 35.255 1.00 24.38 154 ARG A O 1
ATOM 1253 N N . ASP A 1 157 ? 13.501 4.419 34.232 1.00 24.92 155 ASP A N 1
ATOM 1254 C CA . ASP A 1 157 ? 14.419 5.557 34.553 1.00 26.77 155 ASP A CA 1
ATOM 1255 C C . ASP A 1 157 ? 14.902 6.268 33.275 1.00 24.15 155 ASP A C 1
ATOM 1256 O O . ASP A 1 157 ? 15.998 6.893 33.363 1.00 23.52 155 ASP A O 1
ATOM 1261 N N . SER A 1 158 ? 14.124 6.296 32.175 1.00 19.76 156 SER A N 1
ATOM 1262 C CA . SER A 1 158 ? 14.484 7.077 30.954 1.00 19.37 156 SER A CA 1
ATOM 1263 C C . SER A 1 158 ? 14.208 8.580 31.136 1.00 19.52 156 SER A C 1
ATOM 1264 O O . SER A 1 158 ? 14.555 9.361 30.213 1.00 20.69 156 SER A O 1
ATOM 1267 N N . LYS A 1 159 ? 13.524 8.981 32.213 1.00 20.34 157 LYS A N 1
ATOM 1268 C CA . LYS A 1 159 ? 13.185 10.403 32.546 1.00 20.22 157 LYS A CA 1
ATOM 1269 C C . LYS A 1 159 ? 12.743 11.145 31.284 1.00 18.24 157 LYS A C 1
ATOM 1270 O O . LYS A 1 159 ? 13.364 12.181 30.926 1.00 17.04 157 LYS A O 1
ATOM 1276 N N . GLY A 1 160 ? 11.761 10.580 30.574 1.00 18.81 158 GLY A N 1
ATOM 1277 C CA . GLY A 1 160 ? 11.000 11.293 29.537 1.00 17.59 158 GLY A CA 1
ATOM 1278 C C . GLY A 1 160 ? 11.716 11.360 28.196 1.00 17.83 158 GLY A C 1
ATOM 1279 O O . GLY A 1 160 ? 11.289 12.186 27.344 1.00 17.51 158 GLY A O 1
ATOM 1280 N N . ALA A 1 161 ? 12.734 10.515 27.968 1.00 17.17 159 ALA A N 1
ATOM 1281 C CA . ALA A 1 161 ? 13.456 10.448 26.662 1.00 16.52 159 ALA A CA 1
ATOM 1282 C C . ALA A 1 161 ? 12.445 10.052 25.599 1.00 14.20 159 ALA A C 1
ATOM 1283 O O . ALA A 1 161 ? 11.442 9.435 25.990 1.00 13.13 159 ALA A O 1
ATOM 1285 N N . TYR A 1 162 ? 12.625 10.476 24.339 1.00 14.48 160 TYR A N 1
ATOM 1286 C CA . TYR A 1 162 ? 11.660 10.169 23.243 1.00 14.16 160 TYR A CA 1
ATOM 1287 C C . TYR A 1 162 ? 11.552 8.634 23.157 1.00 14.05 160 TYR A C 1
ATOM 1288 O O . TYR A 1 162 ? 10.440 8.050 23.103 1.00 13.16 160 TYR A O 1
ATOM 1297 N N . GLU A 1 163 ? 12.700 7.949 23.137 1.00 13.81 161 GLU A N 1
ATOM 1298 C CA . GLU A 1 163 ? 12.725 6.497 22.870 1.00 14.38 161 GLU A CA 1
ATOM 1299 C C . GLU A 1 163 ? 13.913 5.879 23.619 1.00 13.80 161 GLU A C 1
ATOM 1300 O O . GLU A 1 163 ? 14.906 6.584 23.914 1.00 13.99 161 GLU A O 1
ATOM 1306 N N . ILE A 1 164 ? 13.828 4.580 23.808 1.00 13.32 162 ILE A N 1
ATOM 1307 C CA . ILE A 1 164 ? 14.911 3.708 24.317 1.00 14.07 162 ILE A CA 1
ATOM 1308 C C . ILE A 1 164 ? 15.835 3.332 23.147 1.00 12.40 162 ILE A C 1
ATOM 1309 O O . ILE A 1 164 ? 15.320 3.074 22.069 1.00 11.53 162 ILE A O 1
ATOM 1314 N N . LEU A 1 165 ? 17.148 3.305 23.406 1.00 12.78 163 LEU A N 1
ATOM 1315 C CA . LEU A 1 165 ? 18.194 2.830 22.470 1.00 12.67 163 LEU A CA 1
ATOM 1316 C C . LEU A 1 165 ? 18.835 1.598 23.075 1.00 13.64 163 LEU A C 1
ATOM 1317 O O . LEU A 1 165 ? 19.362 1.682 24.233 1.00 14.40 163 LEU A O 1
ATOM 1322 N N . TYR A 1 166 ? 18.799 0.491 22.330 1.00 12.96 164 TYR A N 1
ATOM 1323 C CA . TYR A 1 166 ? 19.401 -0.791 22.745 1.00 12.83 164 TYR A CA 1
ATOM 1324 C C . TYR A 1 166 ? 20.905 -0.697 22.519 1.00 12.11 164 TYR A C 1
ATOM 1325 O O . TYR A 1 166 ? 21.338 -0.635 21.341 1.00 10.91 164 TYR A O 1
ATOM 1334 N N . CYS A 1 167 ? 21.670 -0.605 23.605 1.00 11.39 165 CYS A N 1
ATOM 1335 C CA . CYS A 1 167 ? 23.154 -0.448 23.565 1.00 12.54 165 CYS A CA 1
ATOM 1336 C C . CYS A 1 167 ? 23.829 -1.581 24.337 1.00 14.02 165 CYS A C 1
ATOM 1337 O O . CYS A 1 167 ? 24.453 -1.337 25.367 1.00 14.91 165 CYS A O 1
ATOM 1340 N N . PRO A 1 168 ? 23.669 -2.851 23.916 1.00 15.37 166 PRO A N 1
ATOM 1341 C CA . PRO A 1 168 ? 24.248 -3.950 24.680 1.00 16.67 166 PRO A CA 1
ATOM 1342 C C . PRO A 1 168 ? 25.776 -3.793 24.672 1.00 17.07 166 PRO A C 1
ATOM 1343 O O . PRO A 1 168 ? 26.330 -3.652 23.616 1.00 13.59 166 PRO A O 1
ATOM 1347 N N . GLU A 1 169 ? 26.345 -3.730 25.889 1.00 19.88 167 GLU A N 1
ATOM 1348 C CA . GLU A 1 169 ? 27.795 -3.619 26.203 1.00 23.05 167 GLU A CA 1
ATOM 1349 C C . GLU A 1 169 ? 28.413 -2.457 25.425 1.00 21.33 167 GLU A C 1
ATOM 1350 O O . GLU A 1 169 ? 29.530 -2.636 24.940 1.00 19.31 167 GLU A O 1
ATOM 1356 N N . GLY A 1 170 ? 27.692 -1.334 25.311 1.00 15.89 168 GLY A N 1
ATOM 1357 C CA . GLY A 1 170 ? 28.209 -0.100 24.674 1.00 15.04 168 GLY A CA 1
ATOM 1358 C C . GLY A 1 170 ? 28.120 -0.096 23.157 1.00 12.47 168 GLY A C 1
ATOM 1359 O O . GLY A 1 170 ? 28.477 0.923 22.585 1.00 14.28 168 GLY A O 1
ATOM 1360 N N . GLU A 1 171 ? 27.566 -1.124 22.509 1.00 14.12 169 GLU A N 1
ATOM 1361 C CA . GLU A 1 171 ? 27.389 -1.173 21.037 1.00 14.20 169 GLU A CA 1
ATOM 1362 C C . GLU A 1 171 ? 25.963 -0.730 20.745 1.00 15.00 169 GLU A C 1
ATOM 1363 O O . GLU A 1 171 ? 25.037 -1.415 21.250 1.00 16.08 169 GLU A O 1
ATOM 1374 N N . ILE A 1 172 ? 25.777 0.341 19.998 1.00 12.59 170 ILE A N 1
ATOM 1375 C CA . ILE A 1 172 ? 24.385 0.793 19.659 1.00 13.88 170 ILE A CA 1
ATOM 1376 C C . ILE A 1 172 ? 23.792 -0.159 18.617 1.00 13.16 170 ILE A C 1
ATOM 1377 O O . ILE A 1 172 ? 24.383 -0.319 17.581 1.00 13.72 170 ILE A O 1
ATOM 1382 N N . VAL A 1 173 ? 22.624 -0.753 18.872 1.00 12.48 171 VAL A N 1
ATOM 1383 C CA . VAL A 1 173 ? 22.030 -1.662 17.875 1.00 12.01 171 VAL A CA 1
ATOM 1384 C C . VAL A 1 173 ? 20.868 -0.954 17.174 1.00 12.80 171 VAL A C 1
ATOM 1385 O O . VAL A 1 173 ? 21.000 -0.683 15.976 1.00 13.01 171 VAL A O 1
ATOM 1389 N N . GLU A 1 174 ? 19.809 -0.618 17.921 1.00 11.43 172 GLU A N 1
ATOM 1390 C CA . GLU A 1 174 ? 18.595 0.005 17.343 1.00 10.64 172 GLU A CA 1
ATOM 1391 C C . GLU A 1 174 ? 17.796 0.632 18.491 1.00 11.06 172 GLU A C 1
ATOM 1392 O O . GLU A 1 174 ? 18.090 0.361 19.688 1.00 10.00 172 GLU A O 1
ATOM 1398 N N . GLY A 1 175 ? 16.795 1.405 18.113 1.00 10.72 173 GLY A N 1
ATOM 1399 C CA . GLY A 1 175 ? 15.781 1.933 19.019 1.00 11.74 173 GLY A CA 1
ATOM 1400 C C . GLY A 1 175 ? 14.756 0.881 19.339 1.00 11.63 173 GLY A C 1
ATOM 1401 O O . GLY A 1 175 ? 14.656 -0.041 18.585 1.00 10.27 173 GLY A O 1
ATOM 1402 N N . SER A 1 176 ? 13.942 1.086 20.383 1.00 13.11 174 SER A N 1
ATOM 1403 C CA . SER A 1 176 ? 12.758 0.210 20.700 1.00 15.41 174 SER A CA 1
ATOM 1404 C C . SER A 1 176 ? 11.712 0.209 19.552 1.00 13.78 174 SER A C 1
ATOM 1405 O O . SER A 1 176 ? 11.033 -0.771 19.395 1.00 12.32 174 SER A O 1
ATOM 1408 N N . HIS A 1 177 ? 11.618 1.264 18.755 1.00 12.90 175 HIS A N 1
ATOM 1409 C CA . HIS A 1 177 ? 10.657 1.380 17.614 1.00 13.53 175 HIS A CA 1
ATOM 1410 C C . HIS A 1 177 ? 11.337 1.903 16.349 1.00 11.31 175 HIS A C 1
ATOM 1411 O O . HIS A 1 177 ? 10.658 2.500 15.476 1.00 11.66 175 HIS A O 1
ATOM 1418 N N . SER A 1 178 ? 12.661 1.766 16.251 1.00 11.26 176 SER A N 1
ATOM 1419 C CA . SER A 1 178 ? 13.427 2.532 15.259 1.00 9.37 176 SER A CA 1
ATOM 1420 C C . SER A 1 178 ? 14.736 1.844 14.877 1.00 9.11 176 SER A C 1
ATOM 1421 O O . SER A 1 178 ? 15.325 1.101 15.685 1.00 8.89 176 SER A O 1
ATOM 1426 N N . THR A 1 179 ? 15.152 2.057 13.634 1.00 8.22 177 THR A N 1
ATOM 1427 C CA . THR A 1 179 ? 16.556 1.836 13.181 1.00 7.78 177 THR A CA 1
ATOM 1428 C C . THR A 1 179 ? 17.401 3.046 13.597 1.00 8.28 177 THR A C 1
ATOM 1429 O O . THR A 1 179 ? 16.917 4.194 13.522 1.00 9.08 177 THR A O 1
ATOM 1433 N N . PHE A 1 180 ? 18.655 2.858 14.004 1.00 8.89 178 PHE A N 1
ATOM 1434 C CA . PHE A 1 180 ? 19.503 4.012 14.454 1.00 9.19 178 PHE A CA 1
ATOM 1435 C C . PHE A 1 180 ? 20.641 4.209 13.475 1.00 9.10 178 PHE A C 1
ATOM 1436 O O . PHE A 1 180 ? 21.266 3.229 13.128 1.00 9.77 178 PHE A O 1
ATOM 1444 N N . PHE A 1 181 ? 20.921 5.473 13.140 1.00 9.25 179 PHE A N 1
ATOM 1445 C CA . PHE A 1 181 ? 21.978 5.916 12.207 1.00 8.77 179 PHE A CA 1
ATOM 1446 C C . PHE A 1 181 ? 22.833 6.972 12.909 1.00 10.48 179 PHE A C 1
ATOM 1447 O O . PHE A 1 181 ? 22.304 7.928 13.493 1.00 10.73 179 PHE A O 1
ATOM 1455 N N . LEU A 1 182 ? 24.146 6.751 12.908 1.00 11.24 180 LEU A N 1
ATOM 1456 C CA . LEU A 1 182 ? 25.138 7.777 13.250 1.00 12.28 180 LEU A CA 1
ATOM 1457 C C . LEU A 1 182 ? 25.723 8.375 11.968 1.00 12.79 180 LEU A C 1
ATOM 1458 O O . LEU A 1 182 ? 25.863 7.665 10.953 1.00 12.63 180 LEU A O 1
ATOM 1463 N N . ILE A 1 183 ? 26.036 9.663 12.027 1.00 13.87 181 ILE A N 1
ATOM 1464 C CA . ILE A 1 183 ? 26.740 10.384 10.939 1.00 14.77 181 ILE A CA 1
ATOM 1465 C C . ILE A 1 183 ? 28.093 10.836 11.494 1.00 14.67 181 ILE A C 1
ATOM 1466 O O . ILE A 1 183 ? 28.144 11.537 12.523 1.00 15.91 181 ILE A O 1
ATOM 1471 N N . LYS A 1 184 ? 29.148 10.453 10.805 1.00 17.01 182 LYS A N 1
ATOM 1472 C CA . LYS A 1 184 ? 30.555 10.713 11.213 1.00 19.56 182 LYS A CA 1
ATOM 1473 C C . LYS A 1 184 ? 31.319 10.988 9.940 1.00 19.95 182 LYS A C 1
ATOM 1474 O O . LYS A 1 184 ? 31.332 10.078 9.088 1.00 18.56 182 LYS A O 1
ATOM 1480 N N . ASN A 1 185 ? 31.863 12.198 9.784 1.00 23.09 183 ASN A N 1
ATOM 1481 C CA . ASN A 1 185 ? 32.725 12.561 8.629 1.00 24.42 183 ASN A CA 1
ATOM 1482 C C . ASN A 1 185 ? 31.899 12.370 7.350 1.00 22.11 183 ASN A C 1
ATOM 1483 O O . ASN A 1 185 ? 32.413 11.842 6.393 1.00 22.04 183 ASN A O 1
ATOM 1488 N N . GLY A 1 186 ? 30.603 12.716 7.368 1.00 22.32 184 GLY A N 1
ATOM 1489 C CA . GLY A 1 186 ? 29.676 12.633 6.209 1.00 19.98 184 GLY A CA 1
ATOM 1490 C C . GLY A 1 186 ? 29.333 11.203 5.764 1.00 19.71 184 GLY A C 1
ATOM 1491 O O . GLY A 1 186 ? 28.773 11.047 4.676 1.00 17.32 184 GLY A O 1
ATOM 1492 N N . HIS A 1 187 ? 29.660 10.156 6.531 1.00 18.41 185 HIS A N 1
ATOM 1493 C CA . HIS A 1 187 ? 29.214 8.789 6.179 1.00 19.78 185 HIS A CA 1
ATOM 1494 C C . HIS A 1 187 ? 28.233 8.291 7.255 1.00 16.72 185 HIS A C 1
ATOM 1495 O O . HIS A 1 187 ? 28.247 8.800 8.358 1.00 19.41 185 HIS A O 1
ATOM 1502 N N . LEU A 1 188 ? 27.356 7.395 6.854 1.00 15.26 186 LEU A N 1
ATOM 1503 C CA . LEU A 1 188 ? 26.304 6.788 7.689 1.00 15.63 186 LEU A CA 1
ATOM 1504 C C . LEU A 1 188 ? 26.949 5.564 8.342 1.00 14.77 186 LEU A C 1
ATOM 1505 O O . LEU A 1 188 ? 27.749 4.821 7.636 1.00 16.13 186 LEU A O 1
ATOM 1510 N N . ILE A 1 189 ? 26.698 5.370 9.636 1.00 13.08 187 ILE A N 1
ATOM 1511 C CA . ILE A 1 189 ? 27.043 4.114 10.357 1.00 11.96 187 ILE A CA 1
ATOM 1512 C C . ILE A 1 189 ? 25.760 3.544 10.948 1.00 12.21 187 ILE A C 1
ATOM 1513 O O . ILE A 1 189 ? 25.004 4.292 11.604 1.00 12.25 187 ILE A O 1
ATOM 1518 N N . THR A 1 190 ? 25.457 2.283 10.701 1.00 11.31 188 THR A N 1
ATOM 1519 C CA . THR A 1 190 ? 24.223 1.664 11.225 1.00 11.04 188 THR A CA 1
ATOM 1520 C C . THR A 1 190 ? 24.470 0.162 11.424 1.00 10.10 188 THR A C 1
ATOM 1521 O O . THR A 1 190 ? 25.165 -0.439 10.665 1.00 9.07 188 THR A O 1
ATOM 1525 N N . ALA A 1 191 ? 23.860 -0.388 12.455 1.00 10.51 189 ALA A N 1
ATOM 1526 C CA . ALA A 1 191 ? 24.086 -1.782 12.896 1.00 10.60 189 ALA A CA 1
ATOM 1527 C C . ALA A 1 191 ? 23.689 -2.690 11.745 1.00 12.18 189 ALA A C 1
ATOM 1528 O O . ALA A 1 191 ? 22.715 -2.396 11.012 1.00 13.51 189 ALA A O 1
ATOM 1530 N N . PRO A 1 192 ? 24.381 -3.828 11.589 1.00 12.26 190 PRO A N 1
ATOM 1531 C CA . PRO A 1 192 ? 23.988 -4.785 10.562 1.00 13.05 190 PRO A CA 1
ATOM 1532 C C . PRO A 1 192 ? 22.667 -5.498 10.928 1.00 13.53 190 PRO A C 1
ATOM 1533 O O . PRO A 1 192 ? 22.222 -5.504 12.088 1.00 15.54 190 PRO A O 1
ATOM 1537 N N . THR A 1 193 ? 22.087 -6.153 9.934 1.00 15.14 191 THR A N 1
ATOM 1538 C CA . THR A 1 193 ? 20.797 -6.879 10.029 1.00 16.76 191 THR A CA 1
ATOM 1539 C C . THR A 1 193 ? 20.963 -8.173 10.858 1.00 17.64 191 THR A C 1
ATOM 1540 O O . THR A 1 193 ? 19.945 -8.728 11.285 1.00 17.98 191 THR A O 1
ATOM 1544 N N . SER A 1 194 ? 22.181 -8.645 11.127 1.00 18.24 192 SER A N 1
ATOM 1545 C CA . SER A 1 194 ? 22.427 -9.715 12.124 1.00 18.58 192 SER A CA 1
ATOM 1546 C C . SER A 1 194 ? 22.073 -9.220 13.524 1.00 18.50 192 SER A C 1
ATOM 1547 O O . SER A 1 194 ? 21.944 -10.058 14.378 1.00 17.87 192 SER A O 1
ATOM 1550 N N . ARG A 1 195 ? 22.056 -7.902 13.773 1.00 17.80 193 ARG A N 1
ATOM 1551 C CA . ARG A 1 195 ? 21.870 -7.334 15.134 1.00 17.21 193 ARG A CA 1
ATOM 1552 C C . ARG A 1 195 ? 20.511 -6.639 15.264 1.00 16.21 193 ARG A C 1
ATOM 1553 O O . ARG A 1 195 ? 19.959 -6.658 16.344 1.00 17.64 193 ARG A O 1
ATOM 1561 N N . ALA A 1 196 ? 20.065 -5.929 14.235 1.00 14.38 194 ALA A N 1
ATOM 1562 C CA . ALA A 1 196 ? 18.864 -5.054 14.257 1.00 14.49 194 ALA A CA 1
ATOM 1563 C C . ALA A 1 196 ? 17.811 -5.590 13.288 1.00 13.10 194 ALA A C 1
ATOM 1564 O O . ALA A 1 196 ? 18.181 -6.192 12.269 1.00 12.16 194 ALA A O 1
ATOM 1566 N N . LEU A 1 197 ? 16.548 -5.239 13.530 1.00 13.49 195 LEU A N 1
ATOM 1567 C CA . LEU A 1 197 ? 15.439 -5.487 12.587 1.00 13.11 195 LEU A CA 1
ATOM 1568 C C . LEU A 1 197 ? 15.803 -4.867 11.234 1.00 12.65 195 LEU A C 1
ATOM 1569 O O . LEU A 1 197 ? 16.369 -3.704 11.193 1.00 11.46 195 LEU A O 1
ATOM 1574 N N . SER A 1 198 ? 15.489 -5.577 10.150 1.00 12.76 196 SER A N 1
ATOM 1575 C CA . SER A 1 198 ? 15.766 -5.098 8.778 1.00 13.52 196 SER A CA 1
ATOM 1576 C C . SER A 1 198 ? 14.684 -4.076 8.441 1.00 13.42 196 SER A C 1
ATOM 1577 O O . SER A 1 198 ? 13.714 -4.412 7.700 1.00 13.62 196 SER A O 1
ATOM 1580 N N . GLY A 1 199 ? 14.841 -2.850 8.938 1.00 12.34 197 GLY A N 1
ATOM 1581 C CA . GLY A 1 199 ? 13.821 -1.806 8.787 1.00 11.89 197 GLY A CA 1
ATOM 1582 C C . GLY A 1 199 ? 13.517 -1.540 7.324 1.00 11.13 197 GLY A C 1
ATOM 1583 O O . GLY A 1 199 ? 14.445 -1.591 6.513 1.00 11.34 197 GLY A O 1
ATOM 1584 N N . THR A 1 200 ? 12.238 -1.351 6.989 1.00 12.44 198 THR A N 1
ATOM 1585 C CA . THR A 1 200 ? 11.785 -0.878 5.661 1.00 11.39 198 THR A CA 1
ATOM 1586 C C . THR A 1 200 ? 12.343 0.521 5.418 1.00 11.73 198 THR A C 1
ATOM 1587 O O . THR A 1 200 ? 12.820 0.789 4.343 1.00 11.66 198 THR A O 1
ATOM 1591 N N . THR A 1 201 ? 12.282 1.388 6.426 1.00 12.12 199 THR A N 1
ATOM 1592 C CA . THR A 1 201 ? 12.746 2.795 6.326 1.00 11.08 199 THR A CA 1
ATOM 1593 C C . THR A 1 201 ? 14.275 2.775 6.108 1.00 11.25 199 THR A C 1
ATOM 1594 O O . THR A 1 201 ? 14.729 3.427 5.184 1.00 10.45 199 THR A O 1
ATOM 1598 N N . ARG A 1 202 ? 14.992 1.980 6.906 1.00 10.52 200 ARG A N 1
ATOM 1599 C CA . ARG A 1 202 ? 16.428 1.649 6.799 1.00 11.56 200 ARG A CA 1
ATOM 1600 C C . ARG A 1 202 ? 16.774 1.267 5.346 1.00 11.22 200 ARG A C 1
ATOM 1601 O O . ARG A 1 202 ? 17.730 1.806 4.807 1.00 10.69 200 ARG A O 1
ATOM 1609 N N . GLN A 1 203 ? 16.021 0.348 4.739 1.00 11.82 201 GLN A N 1
ATOM 1610 C CA . GLN A 1 203 ? 16.297 -0.190 3.389 1.00 12.83 201 GLN A CA 1
ATOM 1611 C C . GLN A 1 203 ? 16.132 0.978 2.401 1.00 12.77 201 GLN A C 1
ATOM 1612 O O . GLN A 1 203 ? 17.020 1.112 1.535 1.00 11.19 201 GLN A O 1
ATOM 1618 N N . ILE A 1 204 ? 15.115 1.841 2.592 1.00 10.58 202 ILE A N 1
ATOM 1619 C CA . ILE A 1 204 ? 14.982 3.062 1.727 1.00 10.50 202 ILE A CA 1
ATOM 1620 C C . ILE A 1 204 ? 16.181 3.987 1.967 1.00 11.26 202 ILE A C 1
ATOM 1621 O O . ILE A 1 204 ? 16.734 4.537 0.959 1.00 10.26 202 ILE A O 1
ATOM 1626 N N . VAL A 1 205 ? 16.569 4.197 3.214 1.00 10.61 203 VAL A N 1
ATOM 1627 C CA . VAL A 1 205 ? 17.656 5.193 3.491 1.00 11.81 203 VAL A CA 1
ATOM 1628 C C . VAL A 1 205 ? 18.997 4.703 2.873 1.00 11.34 203 VAL A C 1
ATOM 1629 O O . VAL A 1 205 ? 19.760 5.530 2.345 1.00 11.56 203 VAL A O 1
ATOM 1633 N N . LEU A 1 206 ? 19.275 3.410 2.842 1.00 12.31 204 LEU A N 1
ATOM 1634 C CA . LEU A 1 206 ? 20.528 2.869 2.236 1.00 14.08 204 LEU A CA 1
ATOM 1635 C C . LEU A 1 206 ? 20.460 3.147 0.731 1.00 12.25 204 LEU A C 1
ATOM 1636 O O . LEU A 1 206 ? 21.478 3.463 0.162 1.00 12.66 204 LEU A O 1
ATOM 1641 N N . GLU A 1 207 ? 19.292 2.983 0.137 1.00 13.85 205 GLU A N 1
ATOM 1642 C CA . GLU A 1 207 ? 19.053 3.232 -1.301 1.00 14.01 205 GLU A CA 1
ATOM 1643 C C . GLU A 1 207 ? 19.243 4.727 -1.597 1.00 14.93 205 GLU A C 1
ATOM 1644 O O . GLU A 1 207 ? 19.979 5.017 -2.600 1.00 15.14 205 GLU A O 1
ATOM 1650 N N . LEU A 1 208 ? 18.713 5.622 -0.754 1.00 14.28 206 LEU A N 1
ATOM 1651 C CA . LEU A 1 208 ? 18.921 7.094 -0.871 1.00 14.93 206 LEU A CA 1
ATOM 1652 C C . LEU A 1 208 ? 20.412 7.435 -0.721 1.00 15.80 206 LEU A C 1
ATOM 1653 O O . LEU A 1 208 ? 20.908 8.311 -1.491 1.00 16.31 206 LEU A O 1
ATOM 1658 N N . ALA A 1 209 ? 21.128 6.745 0.164 1.00 16.30 207 ALA A N 1
ATOM 1659 C CA . ALA A 1 209 ? 22.589 6.916 0.360 1.00 17.45 207 ALA A CA 1
ATOM 1660 C C . ALA A 1 209 ? 23.316 6.522 -0.937 1.00 18.02 207 ALA A C 1
ATOM 1661 O O . ALA A 1 209 ? 24.160 7.303 -1.393 1.00 16.52 207 ALA A O 1
ATOM 1663 N N . ARG A 1 210 ? 22.955 5.370 -1.510 1.00 18.35 208 ARG A N 1
ATOM 1664 C CA . ARG A 1 210 ? 23.526 4.883 -2.794 1.00 22.12 208 ARG A CA 1
ATOM 1665 C C . ARG A 1 210 ? 23.307 5.964 -3.875 1.00 23.41 208 ARG A C 1
ATOM 1666 O O . ARG A 1 210 ? 24.286 6.354 -4.554 1.00 22.41 208 ARG A O 1
ATOM 1674 N N . ARG A 1 211 ? 22.081 6.488 -3.991 1.00 23.04 209 ARG A N 1
ATOM 1675 C CA . ARG A 1 211 ? 21.720 7.493 -5.013 1.00 23.19 209 ARG A CA 1
ATOM 1676 C C . ARG A 1 211 ? 22.521 8.791 -4.810 1.00 22.43 209 ARG A C 1
ATOM 1677 O O . ARG A 1 211 ? 22.875 9.403 -5.779 1.00 20.34 209 ARG A O 1
ATOM 1685 N N . GLY A 1 212 ? 22.838 9.160 -3.577 1.00 23.44 210 GLY A N 1
ATOM 1686 C CA . GLY A 1 212 ? 23.549 10.402 -3.221 1.00 21.89 210 GLY A CA 1
ATOM 1687 C C . GLY A 1 212 ? 25.053 10.229 -3.083 1.00 21.94 210 GLY A C 1
ATOM 1688 O O . GLY A 1 212 ? 25.680 11.209 -2.641 1.00 24.76 210 GLY A O 1
ATOM 1689 N N . ASN A 1 213 ? 25.595 9.045 -3.395 1.00 24.67 211 ASN A N 1
ATOM 1690 C CA . ASN A 1 213 ? 27.000 8.613 -3.204 1.00 24.86 211 ASN A CA 1
ATOM 1691 C C . ASN A 1 213 ? 27.405 8.905 -1.743 1.00 27.31 211 ASN A C 1
ATOM 1692 O O . ASN A 1 213 ? 28.523 9.441 -1.513 1.00 27.72 211 ASN A O 1
ATOM 1701 N N . ILE A 1 214 ? 26.545 8.567 -0.764 1.00 27.34 212 ILE A N 1
ATOM 1702 C CA . ILE A 1 214 ? 26.898 8.660 0.697 1.00 24.45 212 ILE A CA 1
ATOM 1703 C C . ILE A 1 214 ? 27.346 7.258 1.121 1.00 23.72 212 ILE A C 1
ATOM 1704 O O . ILE A 1 214 ? 26.600 6.310 0.906 1.00 18.11 212 ILE A O 1
ATOM 1709 N N . GLN A 1 215 ? 28.550 7.140 1.680 1.00 20.51 213 GLN A N 1
ATOM 1710 C CA . GLN A 1 215 ? 29.097 5.858 2.171 1.00 21.13 213 GLN A CA 1
ATOM 1711 C C . GLN A 1 215 ? 28.279 5.417 3.403 1.00 18.13 213 GLN A C 1
ATOM 1712 O O . GLN A 1 215 ? 27.902 6.275 4.238 1.00 17.34 213 GLN A O 1
ATOM 1714 N N . VAL A 1 216 ? 28.011 4.129 3.477 1.00 15.02 214 VAL A N 1
ATOM 1715 C CA . VAL A 1 216 ? 27.336 3.496 4.622 1.00 18.43 214 VAL A CA 1
ATOM 1716 C C . VAL A 1 216 ? 28.280 2.418 5.151 1.00 17.91 214 VAL A C 1
ATOM 1717 O O . VAL A 1 216 ? 28.591 1.525 4.362 1.00 22.87 214 VAL A O 1
ATOM 1721 N N . GLU A 1 217 ? 28.637 2.466 6.436 1.00 18.80 215 GLU A N 1
ATOM 1722 C CA . GLU A 1 217 ? 29.350 1.374 7.165 1.00 19.91 215 GLU A CA 1
ATOM 1723 C C . GLU A 1 217 ? 28.294 0.596 7.946 1.00 16.76 215 GLU A C 1
ATOM 1724 O O . GLU A 1 217 ? 27.605 1.210 8.811 1.00 14.89 215 GLU A O 1
ATOM 1730 N N . GLU A 1 218 ? 28.133 -0.683 7.675 1.00 15.77 216 GLU A N 1
ATOM 1731 C CA . GLU A 1 218 ? 27.149 -1.501 8.408 1.00 16.31 216 GLU A CA 1
ATOM 1732 C C . GLU A 1 218 ? 27.839 -2.168 9.590 1.00 15.14 216 GLU A C 1
ATOM 1733 O O . GLU A 1 218 ? 28.034 -3.352 9.537 1.00 17.38 216 GLU A O 1
ATOM 1739 N N . ARG A 1 219 ? 28.113 -1.407 10.649 1.00 14.08 217 ARG A N 1
ATOM 1740 C CA . ARG A 1 219 ? 28.595 -1.891 11.969 1.00 13.94 217 ARG A CA 1
ATOM 1741 C C . ARG A 1 219 ? 27.856 -1.098 13.053 1.00 12.81 217 ARG A C 1
ATOM 1742 O O . ARG A 1 219 ? 27.354 0.020 12.794 1.00 12.41 217 ARG A O 1
ATOM 1750 N N . CYS A 1 220 ? 27.753 -1.663 14.233 1.00 13.48 218 CYS A N 1
ATOM 1751 C CA . CYS A 1 220 ? 27.168 -0.987 15.394 1.00 11.48 218 CYS A CA 1
ATOM 1752 C C . CYS A 1 220 ? 27.983 0.271 15.640 1.00 11.20 218 CYS A C 1
ATOM 1753 O O . CYS A 1 220 ? 29.176 0.154 15.897 1.00 10.56 218 CYS A O 1
ATOM 1756 N N . PRO A 1 221 ? 27.359 1.477 15.678 1.00 10.53 219 PRO A N 1
ATOM 1757 C CA . PRO A 1 221 ? 28.011 2.632 16.275 1.00 11.24 219 PRO A CA 1
ATOM 1758 C C . PRO A 1 221 ? 28.251 2.334 17.766 1.00 11.15 219 PRO A C 1
ATOM 1759 O O . PRO A 1 221 ? 27.584 1.479 18.335 1.00 10.03 219 PRO A O 1
ATOM 1763 N N . LEU A 1 222 ? 29.213 3.020 18.367 1.00 12.51 220 LEU A N 1
ATOM 1764 C CA . LEU A 1 222 ? 29.547 2.862 19.804 1.00 12.83 220 LEU A CA 1
ATOM 1765 C C . LEU A 1 222 ? 29.105 4.092 20.583 1.00 12.46 220 LEU A C 1
ATOM 1766 O O . LEU A 1 222 ? 29.311 5.214 20.125 1.00 14.01 220 LEU A O 1
ATOM 1771 N N . LEU A 1 223 ? 28.621 3.896 21.793 1.00 13.43 221 LEU A N 1
ATOM 1772 C CA . LEU A 1 223 ? 28.439 5.031 22.757 1.00 13.98 221 LEU A CA 1
ATOM 1773 C C . LEU A 1 223 ? 29.725 5.855 22.875 1.00 13.56 221 LEU A C 1
ATOM 1774 O O . LEU A 1 223 ? 29.620 7.114 22.896 1.00 12.97 221 LEU A O 1
ATOM 1779 N N . THR A 1 224 ? 30.888 5.199 22.930 1.00 12.99 222 THR A N 1
ATOM 1780 C CA . THR A 1 224 ? 32.180 5.931 23.101 1.00 13.07 222 THR A CA 1
ATOM 1781 C C . THR A 1 224 ? 32.529 6.834 21.902 1.00 12.80 222 THR A C 1
ATOM 1782 O O . THR A 1 224 ? 33.338 7.727 22.150 1.00 12.66 222 THR A O 1
ATOM 1786 N N . GLU A 1 225 ? 31.960 6.661 20.701 1.00 12.72 223 GLU A N 1
ATOM 1787 C CA . GLU A 1 225 ? 32.303 7.491 19.515 1.00 14.26 223 GLU A CA 1
ATOM 1788 C C . GLU A 1 225 ? 31.299 8.640 19.349 1.00 15.42 223 GLU A C 1
ATOM 1789 O O . GLU A 1 225 ? 31.511 9.483 18.442 1.00 15.97 223 GLU A O 1
ATOM 1795 N N . LEU A 1 226 ? 30.287 8.737 20.209 1.00 15.08 224 LEU A N 1
ATOM 1796 C CA . LEU A 1 226 ? 29.280 9.826 20.082 1.00 16.57 224 LEU A CA 1
ATOM 1797 C C . LEU A 1 226 ? 29.906 11.217 20.186 1.00 17.58 224 LEU A C 1
ATOM 1798 O O . LEU A 1 226 ? 29.521 12.095 19.400 1.00 16.07 224 LEU A O 1
ATOM 1803 N N . PRO A 1 227 ? 30.939 11.475 21.022 1.00 17.34 225 PRO A N 1
ATOM 1804 C CA . PRO A 1 227 ? 31.577 12.788 21.009 1.00 18.47 225 PRO A CA 1
ATOM 1805 C C . PRO A 1 227 ? 32.183 13.203 19.659 1.00 17.33 225 PRO A C 1
ATOM 1806 O O . PRO A 1 227 ? 32.211 14.374 19.393 1.00 18.58 225 PRO A O 1
ATOM 1810 N N . GLU A 1 228 ? 32.563 12.244 18.810 1.00 18.56 226 GLU A N 1
ATOM 1811 C CA . GLU A 1 228 ? 33.147 12.484 17.464 1.00 22.44 226 GLU A CA 1
ATOM 1812 C C . GLU A 1 228 ? 32.041 12.515 16.385 1.00 19.41 226 GLU A C 1
ATOM 1813 O O . GLU A 1 228 ? 32.364 12.721 15.206 1.00 18.23 226 GLU A O 1
ATOM 1819 N N . ALA A 1 229 ? 30.777 12.347 16.764 1.00 17.49 227 ALA A N 1
ATOM 1820 C CA . ALA A 1 229 ? 29.671 12.249 15.784 1.00 17.49 227 ALA A CA 1
ATOM 1821 C C . ALA A 1 229 ? 29.257 13.659 15.390 1.00 15.26 227 ALA A C 1
ATOM 1822 O O . ALA A 1 229 ? 29.222 14.488 16.272 1.00 14.01 227 ALA A O 1
ATOM 1824 N N . GLU A 1 230 ? 28.860 13.841 14.138 1.00 16.45 228 GLU A N 1
ATOM 1825 C CA . GLU A 1 230 ? 28.292 15.127 13.620 1.00 17.58 228 GLU A CA 1
ATOM 1826 C C . GLU A 1 230 ? 26.767 15.116 13.853 1.00 14.22 228 GLU A C 1
ATOM 1827 O O . GLU A 1 230 ? 26.198 16.124 14.168 1.00 12.48 228 GLU A O 1
ATOM 1833 N N . GLU A 1 231 ? 26.102 14.003 13.574 1.00 14.18 229 GLU A N 1
ATOM 1834 C CA . GLU A 1 231 ? 24.616 13.939 13.599 1.00 11.91 229 GLU A CA 1
ATOM 1835 C C . GLU A 1 231 ? 24.209 12.514 13.918 1.00 12.44 229 GLU A C 1
ATOM 1836 O O . GLU A 1 231 ? 25.062 11.615 13.919 1.00 11.68 229 GLU A O 1
ATOM 1842 N N . ALA A 1 232 ? 22.914 12.340 14.123 1.00 11.23 230 ALA A N 1
ATOM 1843 C CA . ALA A 1 232 ? 22.281 11.054 14.407 1.00 10.94 230 ALA A CA 1
ATOM 1844 C C . ALA A 1 232 ? 20.803 11.167 14.087 1.00 11.37 230 ALA A C 1
ATOM 1845 O O . ALA A 1 232 ? 20.251 12.288 14.133 1.00 10.37 230 ALA A O 1
ATOM 1847 N N . PHE A 1 233 ? 20.200 10.056 13.678 1.00 11.06 231 PHE A N 1
ATOM 1848 C CA . PHE A 1 233 ? 18.753 10.023 13.436 1.00 10.42 231 PHE A CA 1
ATOM 1849 C C . PHE A 1 233 ? 18.258 8.595 13.626 1.00 9.89 231 PHE A C 1
ATOM 1850 O O . PHE A 1 233 ? 19.041 7.632 13.484 1.00 10.35 231 PHE A O 1
ATOM 1858 N N . ILE A 1 234 ? 16.958 8.500 13.849 1.00 10.24 232 ILE A N 1
ATOM 1859 C CA . ILE A 1 234 ? 16.208 7.234 13.993 1.00 10.57 232 ILE A CA 1
ATOM 1860 C C . ILE A 1 234 ? 15.199 7.171 12.879 1.00 11.45 232 ILE A C 1
ATOM 1861 O O . ILE A 1 234 ? 14.748 8.223 12.421 1.00 12.45 232 ILE A O 1
ATOM 1866 N N . THR A 1 235 ? 14.958 5.969 12.371 1.00 10.02 233 THR A N 1
ATOM 1867 C CA . THR A 1 235 ? 14.066 5.761 11.218 1.00 11.00 233 THR A CA 1
ATOM 1868 C C . THR A 1 235 ? 12.977 4.786 11.621 1.00 11.05 233 THR A C 1
ATOM 1869 O O . THR A 1 235 ? 13.296 3.830 12.361 1.00 11.04 233 THR A O 1
ATOM 1873 N N . GLY A 1 236 ? 11.798 5.015 11.068 1.00 10.81 234 GLY A N 1
ATOM 1874 C CA . GLY A 1 236 ? 10.778 3.981 11.019 1.00 11.92 234 GLY A CA 1
ATOM 1875 C C . GLY A 1 236 ? 9.543 4.384 10.262 1.00 12.72 234 GLY A C 1
ATOM 1876 O O . GLY A 1 236 ? 9.398 5.534 9.895 1.00 11.88 234 GLY A O 1
ATOM 1877 N N A THR A 1 237 ? 8.659 3.399 10.108 0.60 13.97 235 THR A N 1
ATOM 1878 N N B THR A 1 237 ? 8.639 3.423 10.082 0.40 12.42 235 THR A N 1
ATOM 1879 C CA A THR A 1 237 ? 7.259 3.579 9.669 0.60 16.42 235 THR A CA 1
ATOM 1880 C CA B THR A 1 237 ? 7.429 3.474 9.220 0.40 12.92 235 THR A CA 1
ATOM 1881 C C A THR A 1 237 ? 6.661 4.554 10.680 0.60 15.27 235 THR A C 1
ATOM 1882 C C B THR A 1 237 ? 6.705 4.821 9.402 0.40 12.72 235 THR A C 1
ATOM 1883 O O A THR A 1 237 ? 7.036 4.486 11.875 0.60 15.21 235 THR A O 1
ATOM 1884 O O B THR A 1 237 ? 6.449 5.549 8.411 0.40 12.26 235 THR A O 1
ATOM 1891 N N A VAL A 1 238 ? 5.851 5.492 10.200 0.60 16.12 236 VAL A N 1
ATOM 1892 N N B VAL A 1 238 ? 6.412 5.172 10.648 0.40 12.34 236 VAL A N 1
ATOM 1893 C CA A VAL A 1 238 ? 5.239 6.564 11.041 0.60 14.89 236 VAL A CA 1
ATOM 1894 C CA B VAL A 1 238 ? 5.505 6.320 10.960 0.40 12.34 236 VAL A CA 1
ATOM 1895 C C A VAL A 1 238 ? 6.261 7.690 11.251 0.60 13.34 236 VAL A C 1
ATOM 1896 C C B VAL A 1 238 ? 6.310 7.598 11.199 0.40 12.06 236 VAL A C 1
ATOM 1897 O O A VAL A 1 238 ? 6.010 8.780 10.702 0.60 11.99 236 VAL A O 1
ATOM 1898 O O B VAL A 1 238 ? 5.971 8.669 10.659 0.40 11.36 236 VAL A O 1
ATOM 1905 N N . LYS A 1 239 ? 7.347 7.482 12.009 1.00 12.75 237 LYS A N 1
ATOM 1906 C CA . LYS A 1 239 ? 8.250 8.621 12.354 1.00 12.46 237 LYS A CA 1
ATOM 1907 C C . LYS A 1 239 ? 9.102 9.125 11.175 1.00 9.86 237 LYS A C 1
ATOM 1908 O O . LYS A 1 239 ? 9.643 10.186 11.307 1.00 7.18 237 LYS A O 1
ATOM 1914 N N . GLU A 1 240 ? 9.265 8.353 10.103 1.00 10.07 238 GLU A N 1
ATOM 1915 C CA . GLU A 1 240 ? 10.107 8.752 8.943 1.00 9.74 238 GLU A CA 1
ATOM 1916 C C . GLU A 1 240 ? 11.606 8.819 9.350 1.00 10.44 238 GLU A C 1
ATOM 1917 O O . GLU A 1 240 ? 12.112 7.798 9.820 1.00 10.05 238 GLU A O 1
ATOM 1923 N N . LEU A 1 241 ? 12.295 9.941 9.159 1.00 10.37 239 LEU A N 1
ATOM 1924 C CA . LEU A 1 241 ? 13.639 10.169 9.717 1.00 12.19 239 LEU A CA 1
ATOM 1925 C C . LEU A 1 241 ? 13.455 11.229 10.787 1.00 12.89 239 LEU A C 1
ATOM 1926 O O . LEU A 1 241 ? 12.894 12.337 10.461 1.00 12.36 239 LEU A O 1
ATOM 1931 N N . LEU A 1 242 ? 13.884 10.900 11.999 1.00 11.63 240 LEU A N 1
ATOM 1932 C CA . LEU A 1 242 ? 13.718 11.786 13.176 1.00 12.50 240 LEU A CA 1
ATOM 1933 C C . LEU A 1 242 ? 15.113 12.090 13.743 1.00 11.15 240 LEU A C 1
ATOM 1934 O O . LEU A 1 242 ? 15.848 11.150 14.083 1.00 9.65 240 LEU A O 1
ATOM 1939 N N . PRO A 1 243 ? 15.539 13.376 13.751 1.00 11.48 241 PRO A N 1
ATOM 1940 C CA . PRO A 1 243 ? 16.863 13.750 14.233 1.00 11.19 241 PRO A CA 1
ATOM 1941 C C . PRO A 1 243 ? 17.008 13.386 15.713 1.00 11.31 241 PRO A C 1
ATOM 1942 O O . PRO A 1 243 ? 16.095 13.560 16.432 1.00 11.44 241 PRO A O 1
ATOM 1946 N N . VAL A 1 244 ? 18.197 12.924 16.091 1.00 11.83 242 VAL A N 1
ATOM 1947 C CA . VAL A 1 244 ? 18.622 12.603 17.474 1.00 12.99 242 VAL A CA 1
ATOM 1948 C C . VAL A 1 244 ? 19.755 13.570 17.823 1.00 12.85 242 VAL A C 1
ATOM 1949 O O . VAL A 1 244 ? 20.792 13.553 17.171 1.00 12.42 242 VAL A O 1
ATOM 1953 N N . VAL A 1 245 ? 19.540 14.390 18.846 1.00 14.14 243 VAL A N 1
ATOM 1954 C CA . VAL A 1 245 ? 20.457 15.490 19.250 1.00 12.81 243 VAL A CA 1
ATOM 1955 C C . VAL A 1 245 ? 21.045 15.192 20.621 1.00 12.96 243 VAL A C 1
ATOM 1956 O O . VAL A 1 245 ? 21.981 15.912 20.977 1.00 11.60 243 VAL A O 1
ATOM 1960 N N . ARG A 1 246 ? 20.595 14.151 21.313 1.00 13.25 244 ARG A N 1
ATOM 1961 C CA . ARG A 1 246 ? 21.090 13.759 22.632 1.00 12.65 244 ARG A CA 1
ATOM 1962 C C . ARG A 1 246 ? 20.937 12.235 22.830 1.00 13.70 244 ARG A C 1
ATOM 1963 O O . ARG A 1 246 ? 19.858 11.658 22.510 1.00 12.17 244 ARG A O 1
ATOM 1971 N N . ILE A 1 247 ? 21.974 11.580 23.339 1.00 12.23 245 ILE A N 1
ATOM 1972 C CA . ILE A 1 247 ? 21.918 10.152 23.756 1.00 12.78 245 ILE A CA 1
ATOM 1973 C C . ILE A 1 247 ? 22.538 10.052 25.164 1.00 13.42 245 ILE A C 1
ATOM 1974 O O . ILE A 1 247 ? 23.751 10.384 25.293 1.00 13.86 245 ILE A O 1
ATOM 1979 N N . GLY A 1 248 ? 21.757 9.611 26.151 1.00 13.59 246 GLY A N 1
ATOM 1980 C CA . GLY A 1 248 ? 22.072 9.720 27.605 1.00 15.03 246 GLY A CA 1
ATOM 1981 C C . GLY A 1 248 ? 22.492 11.141 27.949 1.00 16.42 246 GLY A C 1
ATOM 1982 O O . GLY A 1 248 ? 21.729 12.055 27.607 1.00 16.38 246 GLY A O 1
ATOM 1983 N N . ASP A 1 249 ? 23.726 11.366 28.436 1.00 16.11 247 ASP A N 1
ATOM 1984 C CA . ASP A 1 249 ? 24.226 12.722 28.838 1.00 20.07 247 ASP A CA 1
ATOM 1985 C C . ASP A 1 249 ? 25.063 13.374 27.727 1.00 18.88 247 ASP A C 1
ATOM 1986 O O . ASP A 1 249 ? 25.650 14.430 28.004 1.00 21.09 247 ASP A O 1
ATOM 1991 N N . GLN A 1 250 ? 25.036 12.820 26.508 1.00 18.82 248 GLN A N 1
ATOM 1992 C CA . GLN A 1 250 ? 25.940 13.172 25.386 1.00 19.12 248 GLN A CA 1
ATOM 1993 C C . GLN A 1 250 ? 25.138 13.946 24.331 1.00 18.59 248 GLN A C 1
ATOM 1994 O O . GLN A 1 250 ? 24.242 13.360 23.692 1.00 19.32 248 GLN A O 1
ATOM 2000 N N . ILE A 1 251 ? 25.482 15.214 24.096 1.00 17.77 249 ILE A N 1
ATOM 2001 C CA . ILE A 1 251 ? 24.909 15.994 22.948 1.00 19.27 249 ILE A CA 1
ATOM 2002 C C . ILE A 1 251 ? 25.576 15.523 21.639 1.00 17.02 249 ILE A C 1
ATOM 2003 O O . ILE A 1 251 ? 26.737 15.150 21.640 1.00 15.46 249 ILE A O 1
ATOM 2008 N N . ILE A 1 252 ? 24.782 15.386 20.590 1.00 17.35 250 ILE A N 1
ATOM 2009 C CA . ILE A 1 252 ? 25.244 14.968 19.249 1.00 16.11 250 ILE A CA 1
ATOM 2010 C C . ILE A 1 252 ? 25.626 16.215 18.470 1.00 17.58 250 ILE A C 1
ATOM 2011 O O . ILE A 1 252 ? 24.741 17.077 18.260 1.00 18.27 250 ILE A O 1
ATOM 2016 N N . GLY A 1 253 ? 26.907 16.320 18.086 1.00 18.39 251 GLY A N 1
ATOM 2017 C CA . GLY A 1 253 ? 27.446 17.475 17.334 1.00 19.73 251 GLY A CA 1
ATOM 2018 C C . GLY A 1 253 ? 27.089 18.799 17.999 1.00 19.09 251 GLY A C 1
ATOM 2019 O O . GLY A 1 253 ? 27.312 18.923 19.190 1.00 17.17 251 GLY A O 1
ATOM 2020 N N . ASN A 1 254 ? 26.385 19.680 17.300 1.00 20.18 252 ASN A N 1
ATOM 2021 C CA . ASN A 1 254 ? 25.988 20.997 17.850 1.00 21.47 252 ASN A CA 1
ATOM 2022 C C . ASN A 1 254 ? 24.617 20.924 18.526 1.00 20.15 252 ASN A C 1
ATOM 2023 O O . ASN A 1 254 ? 24.158 21.976 18.905 1.00 21.18 252 ASN A O 1
ATOM 2028 N N . GLY A 1 255 ? 23.964 19.760 18.665 1.00 17.36 253 GLY A N 1
ATOM 2029 C CA . GLY A 1 255 ? 22.731 19.592 19.469 1.00 16.27 253 GLY A CA 1
ATOM 2030 C C . GLY A 1 255 ? 21.444 20.040 18.789 1.00 15.34 253 GLY A C 1
ATOM 2031 O O . GLY A 1 255 ? 20.404 20.123 19.493 1.00 13.64 253 GLY A O 1
ATOM 2032 N N . VAL A 1 256 ? 21.499 20.344 17.484 1.00 15.44 254 VAL A N 1
ATOM 2033 C CA . VAL A 1 256 ? 20.339 20.612 16.614 1.00 15.48 254 VAL A CA 1
ATOM 2034 C C . VAL A 1 256 ? 20.388 19.634 15.454 1.00 14.81 254 VAL A C 1
ATOM 2035 O O . VAL A 1 256 ? 21.452 19.117 15.155 1.00 14.78 254 VAL A O 1
ATOM 2039 N N . PRO A 1 257 ? 19.245 19.358 14.786 1.00 13.95 255 PRO A N 1
ATOM 2040 C CA . PRO A 1 257 ? 19.231 18.474 13.613 1.00 14.59 255 PRO A CA 1
ATOM 2041 C C . PRO A 1 257 ? 20.259 18.888 12.547 1.00 14.33 255 PRO A C 1
ATOM 2042 O O . PRO A 1 257 ? 20.422 20.076 12.315 1.00 12.00 255 PRO A O 1
ATOM 2046 N N . GLY A 1 258 ? 20.981 17.923 11.999 1.00 14.04 256 GLY A N 1
ATOM 2047 C CA . GLY A 1 258 ? 22.126 18.209 11.113 1.00 15.39 256 GLY A CA 1
ATOM 2048 C C . GLY A 1 258 ? 21.745 18.315 9.636 1.00 16.11 256 GLY A C 1
ATOM 2049 O O . GLY A 1 258 ? 20.669 17.857 9.266 1.00 15.45 256 GLY A O 1
ATOM 2050 N N . LYS A 1 259 ? 22.638 18.836 8.803 1.00 15.80 257 LYS A N 1
ATOM 2051 C CA . LYS A 1 259 ? 22.408 19.084 7.353 1.00 15.20 257 LYS A CA 1
ATOM 2052 C C . LYS A 1 259 ? 22.124 17.778 6.600 1.00 14.56 257 LYS A C 1
ATOM 2053 O O . LYS A 1 259 ? 21.221 17.799 5.755 1.00 14.13 257 LYS A O 1
ATOM 2055 N N . LEU A 1 260 ? 22.873 16.695 6.872 1.00 13.89 258 LEU A N 1
ATOM 2056 C CA . LEU A 1 260 ? 22.747 15.450 6.104 1.00 13.22 258 LEU A CA 1
ATOM 2057 C C . LEU A 1 260 ? 21.447 14.754 6.535 1.00 12.77 258 LEU A C 1
ATOM 2058 O O . LEU A 1 260 ? 20.730 14.297 5.654 1.00 10.66 258 LEU A O 1
ATOM 2063 N N . THR A 1 261 ? 21.105 14.774 7.834 1.00 12.47 259 THR A N 1
ATOM 2064 C CA . THR A 1 261 ? 19.774 14.272 8.315 1.00 12.26 259 THR A CA 1
ATOM 2065 C C . THR A 1 261 ? 18.648 14.980 7.545 1.00 13.79 259 THR A C 1
ATOM 2066 O O . THR A 1 261 ? 17.749 14.259 6.982 1.00 12.30 259 THR A O 1
ATOM 2070 N N . LYS A 1 262 ? 18.659 16.324 7.546 1.00 14.48 260 LYS A N 1
ATOM 2071 C CA . LYS A 1 262 ? 17.561 17.132 6.956 1.00 15.73 260 LYS A CA 1
ATOM 2072 C C . LYS A 1 262 ? 17.486 16.818 5.471 1.00 15.52 260 LYS A C 1
ATOM 2073 O O . LYS A 1 262 ? 16.360 16.692 4.976 1.00 15.33 260 LYS A O 1
ATOM 2079 N N . HIS A 1 263 ? 18.651 16.662 4.825 1.00 13.72 261 HIS A N 1
ATOM 2080 C CA . HIS A 1 263 ? 18.752 16.349 3.384 1.00 14.48 261 HIS A CA 1
ATOM 2081 C C . HIS A 1 263 ? 18.113 14.984 3.113 1.00 12.81 261 HIS A C 1
ATOM 2082 O O . HIS A 1 263 ? 17.314 14.881 2.171 1.00 12.83 261 HIS A O 1
ATOM 2089 N N . LEU A 1 264 ? 18.486 13.950 3.860 1.00 11.51 262 LEU A N 1
ATOM 2090 C CA . LEU A 1 264 ? 17.970 12.585 3.652 1.00 12.09 262 LEU A CA 1
ATOM 2091 C C . LEU A 1 264 ? 16.454 12.558 3.882 1.00 11.74 262 LEU A C 1
ATOM 2092 O O . LEU A 1 264 ? 15.778 11.930 3.051 1.00 10.59 262 LEU A O 1
ATOM 2097 N N . HIS A 1 265 ? 15.965 13.280 4.889 1.00 11.79 263 HIS A N 1
ATOM 2098 C CA . HIS A 1 265 ? 14.524 13.342 5.193 1.00 12.50 263 HIS A CA 1
ATOM 2099 C C . HIS A 1 265 ? 13.817 14.016 4.006 1.00 12.90 263 HIS A C 1
ATOM 2100 O O . HIS A 1 265 ? 12.774 13.520 3.612 1.00 12.30 263 HIS A O 1
ATOM 2107 N N . GLN A 1 266 ? 14.340 15.136 3.483 1.00 13.03 264 GLN A N 1
ATOM 2108 C CA . GLN A 1 266 ? 13.700 15.837 2.339 1.00 12.62 264 GLN A CA 1
ATOM 2109 C C . GLN A 1 266 ? 13.635 14.888 1.114 1.00 12.30 264 GLN A C 1
ATOM 2110 O O . GLN A 1 266 ? 12.544 14.710 0.556 1.00 10.54 264 GLN A O 1
ATOM 2116 N N . VAL A 1 267 ? 14.757 14.273 0.738 1.00 12.55 265 VAL A N 1
ATOM 2117 C CA . VAL A 1 267 ? 14.810 13.346 -0.434 1.00 13.45 265 VAL A CA 1
ATOM 2118 C C . VAL A 1 267 ? 13.808 12.188 -0.185 1.00 13.14 265 VAL A C 1
ATOM 2119 O O . VAL A 1 267 ? 13.158 11.743 -1.106 1.00 13.33 265 VAL A O 1
ATOM 2123 N N . TYR A 1 268 ? 13.750 11.662 1.032 1.00 11.42 266 TYR A N 1
ATOM 2124 C CA . TYR A 1 268 ? 12.826 10.564 1.393 1.00 10.66 266 TYR A CA 1
ATOM 2125 C C . TYR A 1 268 ? 11.392 10.993 1.087 1.00 10.23 266 TYR A C 1
ATOM 2126 O O . TYR A 1 268 ? 10.663 10.287 0.421 1.00 9.46 266 TYR A O 1
ATOM 2135 N N . LEU A 1 269 ? 10.995 12.128 1.581 1.00 10.35 267 LEU A N 1
ATOM 2136 C CA . LEU A 1 269 ? 9.610 12.658 1.394 1.00 12.31 267 LEU A CA 1
ATOM 2137 C C . LEU A 1 269 ? 9.379 13.030 -0.068 1.00 10.98 267 LEU A C 1
ATOM 2138 O O . LEU A 1 269 ? 8.279 12.833 -0.460 1.00 12.21 267 LEU A O 1
ATOM 2143 N N . SER A 1 270 ? 10.393 13.529 -0.793 1.00 11.77 268 SER A N 1
ATOM 2144 C CA . SER A 1 270 ? 10.250 13.918 -2.236 1.00 11.29 268 SER A CA 1
ATOM 2145 C C . SER A 1 270 ? 10.071 12.634 -3.044 1.00 11.40 268 SER A C 1
ATOM 2146 O O . SER A 1 270 ? 9.401 12.693 -4.062 1.00 13.70 268 SER A O 1
ATOM 2149 N N . SER A 1 271 ? 10.708 11.513 -2.643 1.00 11.82 269 SER A N 1
ATOM 2150 C CA . SER A 1 271 ? 10.797 10.239 -3.418 1.00 10.82 269 SER A CA 1
ATOM 2151 C C . SER A 1 271 ? 9.743 9.225 -3.001 1.00 12.22 269 SER A C 1
ATOM 2152 O O . SER A 1 271 ? 9.724 8.155 -3.631 1.00 13.77 269 SER A O 1
ATOM 2155 N N . ILE A 1 272 ? 8.929 9.503 -1.968 1.00 12.36 270 ILE A N 1
ATOM 2156 C CA . ILE A 1 272 ? 8.239 8.453 -1.173 1.00 12.85 270 ILE A CA 1
ATOM 2157 C C . ILE A 1 272 ? 7.257 7.668 -2.035 1.00 12.47 270 ILE A C 1
ATOM 2158 O O . ILE A 1 272 ? 7.100 6.472 -1.756 1.00 12.11 270 ILE A O 1
ATOM 2163 N N . VAL A 1 273 ? 6.620 8.295 -3.046 1.00 13.38 271 VAL A N 1
ATOM 2164 C CA . VAL A 1 273 ? 5.593 7.610 -3.896 1.00 13.49 271 VAL A CA 1
ATOM 2165 C C . VAL A 1 273 ? 6.192 6.364 -4.584 1.00 13.07 271 VAL A C 1
ATOM 2166 O O . VAL A 1 273 ? 5.487 5.433 -4.790 1.00 11.76 271 VAL A O 1
ATOM 2170 N N . GLU A 1 274 ? 7.479 6.341 -4.888 1.00 13.44 272 GLU A N 1
ATOM 2171 C CA . GLU A 1 274 ? 8.158 5.177 -5.462 1.00 14.44 272 GLU A CA 1
ATOM 2172 C C . GLU A 1 274 ? 7.870 3.930 -4.627 1.00 14.25 272 GLU A C 1
ATOM 2173 O O . GLU A 1 274 ? 7.818 2.849 -5.208 1.00 10.19 272 GLU A O 1
ATOM 2179 N N . TRP A 1 275 ? 7.734 4.055 -3.288 1.00 12.60 273 TRP A N 1
ATOM 2180 C CA . TRP A 1 275 ? 7.592 2.845 -2.428 1.00 13.93 273 TRP A CA 1
ATOM 2181 C C . TRP A 1 275 ? 6.154 2.657 -1.955 1.00 13.41 273 TRP A C 1
ATOM 2182 O O . TRP A 1 275 ? 5.875 1.682 -1.164 1.00 13.64 273 TRP A O 1
ATOM 2193 N N . LEU A 1 276 ? 5.219 3.481 -2.445 1.00 13.12 274 LEU A N 1
ATOM 2194 C CA . LEU A 1 276 ? 3.777 3.290 -2.113 1.00 12.71 274 LEU A CA 1
ATOM 2195 C C . LEU A 1 276 ? 3.199 2.230 -3.010 1.00 13.40 274 LEU A C 1
ATOM 2196 O O . LEU A 1 276 ? 3.696 2.069 -4.115 1.00 11.58 274 LEU A O 1
ATOM 2201 N N . GLU A 1 277 ? 2.164 1.558 -2.510 1.00 14.77 275 GLU A N 1
ATOM 2202 C CA . GLU A 1 277 ? 1.462 0.480 -3.232 1.00 15.65 275 GLU A CA 1
ATOM 2203 C C . GLU A 1 277 ? -0.020 0.783 -3.091 1.00 17.83 275 GLU A C 1
ATOM 2204 O O . GLU A 1 277 ? -0.787 -0.108 -2.963 1.00 23.52 275 GLU A O 1
ATOM 2211 N N . HIS B 1 2 ? -12.123 -32.665 30.251 1.00 47.69 0 HIS B N 1
ATOM 2212 C CA . HIS B 1 2 ? -12.542 -32.034 31.562 1.00 43.62 0 HIS B CA 1
ATOM 2213 C C . HIS B 1 2 ? -12.979 -30.568 31.374 1.00 37.69 0 HIS B C 1
ATOM 2214 O O . HIS B 1 2 ? -12.413 -29.839 30.517 1.00 38.27 0 HIS B O 1
ATOM 2221 N N . MET B 1 3 ? -13.924 -30.140 32.204 1.00 30.96 1 MET B N 1
ATOM 2222 C CA . MET B 1 3 ? -14.298 -28.721 32.384 1.00 28.30 1 MET B CA 1
ATOM 2223 C C . MET B 1 3 ? -13.034 -27.908 32.707 1.00 22.40 1 MET B C 1
ATOM 2224 O O . MET B 1 3 ? -12.267 -28.307 33.568 1.00 22.10 1 MET B O 1
ATOM 2229 N N . ASN B 1 4 ? -12.848 -26.824 31.999 1.00 16.67 2 ASN B N 1
ATOM 2230 C CA . ASN B 1 4 ? -11.759 -25.841 32.192 1.00 17.86 2 ASN B CA 1
ATOM 2231 C C . ASN B 1 4 ? -12.400 -24.487 32.405 1.00 13.73 2 ASN B C 1
ATOM 2232 O O . ASN B 1 4 ? -13.425 -24.228 31.680 1.00 14.75 2 ASN B O 1
ATOM 2237 N N . LEU B 1 5 ? -11.841 -23.676 33.312 1.00 12.45 3 LEU B N 1
ATOM 2238 C CA . LEU B 1 5 ? -12.453 -22.356 33.653 1.00 12.39 3 LEU B CA 1
ATOM 2239 C C . LEU B 1 5 ? -11.535 -21.209 33.300 1.00 12.52 3 LEU B C 1
ATOM 2240 O O . LEU B 1 5 ? -10.273 -21.362 33.276 1.00 11.90 3 LEU B O 1
ATOM 2245 N N . CYS B 1 6 ? -12.166 -20.053 33.060 1.00 12.15 4 CYS B N 1
ATOM 2246 C CA . CYS B 1 6 ? -11.450 -18.780 33.093 1.00 10.89 4 CYS B CA 1
ATOM 2247 C C . CYS B 1 6 ? -12.273 -17.850 33.968 1.00 10.73 4 CYS B C 1
ATOM 2248 O O . CYS B 1 6 ? -13.516 -17.609 33.668 1.00 11.50 4 CYS B O 1
ATOM 2251 N N . TYR B 1 7 ? -11.667 -17.415 35.064 1.00 10.66 5 TYR B N 1
ATOM 2252 C CA . TYR B 1 7 ? -12.269 -16.322 35.850 1.00 11.67 5 TYR B CA 1
ATOM 2253 C C . TYR B 1 7 ? -11.877 -15.026 35.149 1.00 11.73 5 TYR B C 1
ATOM 2254 O O . TYR B 1 7 ? -10.653 -14.709 35.021 1.00 10.08 5 TYR B O 1
ATOM 2263 N N . ILE B 1 8 ? -12.874 -14.262 34.736 1.00 12.47 6 ILE B N 1
ATOM 2264 C CA . ILE B 1 8 ? -12.618 -12.941 34.087 1.00 14.07 6 ILE B CA 1
ATOM 2265 C C . ILE B 1 8 ? -13.843 -12.074 34.301 1.00 16.18 6 ILE B C 1
ATOM 2266 O O . ILE B 1 8 ? -14.981 -12.642 34.350 1.00 14.92 6 ILE B O 1
ATOM 2271 N N . ASP B 1 9 ? -13.627 -10.800 34.581 1.00 20.29 7 ASP B N 1
ATOM 2272 C CA . ASP B 1 9 ? -14.751 -9.835 34.728 1.00 24.03 7 ASP B CA 1
ATOM 2273 C C . ASP B 1 9 ? -15.819 -10.302 35.712 1.00 23.46 7 ASP B C 1
ATOM 2274 O O . ASP B 1 9 ? -16.978 -10.188 35.390 1.00 23.88 7 ASP B O 1
ATOM 2279 N N . GLY B 1 10 ? -15.435 -10.779 36.890 1.00 22.26 8 GLY B N 1
ATOM 2280 C CA . GLY B 1 10 ? -16.393 -11.109 37.948 1.00 22.06 8 GLY B CA 1
ATOM 2281 C C . GLY B 1 10 ? -17.019 -12.477 37.806 1.00 23.62 8 GLY B C 1
ATOM 2282 O O . GLY B 1 10 ? -17.764 -12.773 38.716 1.00 26.16 8 GLY B O 1
ATOM 2283 N N . LYS B 1 11 ? -16.707 -13.301 36.776 1.00 19.82 9 LYS B N 1
ATOM 2284 C CA . LYS B 1 11 ? -17.435 -14.577 36.538 1.00 20.31 9 LYS B CA 1
ATOM 2285 C C . LYS B 1 11 ? -16.460 -15.717 36.228 1.00 18.24 9 LYS B C 1
ATOM 2286 O O . LYS B 1 11 ? -15.488 -15.462 35.507 1.00 15.20 9 LYS B O 1
ATOM 2289 N N . PHE B 1 12 ? -16.776 -16.943 36.657 1.00 19.20 10 PHE B N 1
ATOM 2290 C CA . PHE B 1 12 ? -16.083 -18.192 36.249 1.00 19.63 10 PHE B CA 1
ATOM 2291 C C . PHE B 1 12 ? -16.711 -18.722 34.950 1.00 22.85 10 PHE B C 1
ATOM 2292 O O . PHE B 1 12 ? -17.739 -19.400 34.992 1.00 27.71 10 PHE B O 1
ATOM 2300 N N . LEU B 1 13 ? -16.097 -18.385 33.820 1.00 18.63 11 LEU B N 1
ATOM 2301 C CA . LEU B 1 13 ? -16.591 -18.747 32.481 1.00 17.61 11 LEU B CA 1
ATOM 2302 C C . LEU B 1 13 ? -15.981 -20.108 32.156 1.00 15.74 11 LEU B C 1
ATOM 2303 O O . LEU B 1 13 ? -14.858 -20.420 32.593 1.00 12.91 11 LEU B O 1
ATOM 2308 N N . PRO B 1 14 ? -16.669 -20.916 31.303 1.00 15.13 12 PRO B N 1
ATOM 2309 C CA . PRO B 1 14 ? -16.012 -21.960 30.531 1.00 14.05 12 PRO B CA 1
ATOM 2310 C C . PRO B 1 14 ? -14.810 -21.341 29.810 1.00 14.15 12 PRO B C 1
ATOM 2311 O O . PRO B 1 14 ? -14.975 -20.216 29.263 1.00 15.13 12 PRO B O 1
ATOM 2315 N N . LEU B 1 15 ? -13.649 -21.977 29.869 1.00 13.87 13 LEU B N 1
ATOM 2316 C CA . LEU B 1 15 ? -12.400 -21.380 29.311 1.00 13.44 13 LEU B CA 1
ATOM 2317 C C . LEU B 1 15 ? -12.623 -21.017 27.841 1.00 16.14 13 LEU B C 1
ATOM 2318 O O . LEU B 1 15 ? -12.201 -19.935 27.427 1.00 17.06 13 LEU B O 1
ATOM 2323 N N . GLU B 1 16 ? -13.344 -21.840 27.080 1.00 15.65 14 GLU B N 1
ATOM 2324 C CA . GLU B 1 16 ? -13.565 -21.623 25.608 1.00 15.31 14 GLU B CA 1
ATOM 2325 C C . GLU B 1 16 ? -14.385 -20.352 25.342 1.00 13.89 14 GLU B C 1
ATOM 2326 O O . GLU B 1 16 ? -14.317 -19.847 24.250 1.00 16.30 14 GLU B O 1
ATOM 2328 N N . GLU B 1 17 ? -15.142 -19.845 26.299 1.00 14.50 15 GLU B N 1
ATOM 2329 C CA . GLU B 1 17 ? -15.941 -18.610 26.152 1.00 15.49 15 GLU B CA 1
ATOM 2330 C C . GLU B 1 17 ? -15.151 -17.364 26.508 1.00 15.20 15 GLU B C 1
ATOM 2331 O O . GLU B 1 17 ? -15.630 -16.290 26.128 1.00 18.33 15 GLU B O 1
ATOM 2337 N N . ALA B 1 18 ? -14.015 -17.455 27.182 1.00 14.13 16 ALA B N 1
ATOM 2338 C CA . ALA B 1 18 ? -13.381 -16.249 27.768 1.00 13.84 16 ALA B CA 1
ATOM 2339 C C . ALA B 1 18 ? -12.611 -15.513 26.671 1.00 12.74 16 ALA B C 1
ATOM 2340 O O . ALA B 1 18 ? -11.938 -16.179 25.814 1.00 12.33 16 ALA B O 1
ATOM 2342 N N . LYS B 1 19 ? -12.735 -14.190 26.667 1.00 12.58 17 LYS B N 1
ATOM 2343 C CA . LYS B 1 19 ? -12.132 -13.367 25.601 1.00 11.95 17 LYS B CA 1
ATOM 2344 C C . LYS B 1 19 ? -11.616 -12.069 26.198 1.00 12.49 17 LYS B C 1
ATOM 2345 O O . LYS B 1 19 ? -12.213 -11.558 27.158 1.00 10.33 17 LYS B O 1
ATOM 2351 N N . LEU B 1 20 ? -10.592 -11.515 25.542 1.00 10.02 18 LEU B N 1
ATOM 2352 C CA . LEU B 1 20 ? -9.868 -10.335 25.990 1.00 10.64 18 LEU B CA 1
ATOM 2353 C C . LEU B 1 20 ? -9.892 -9.323 24.855 1.00 10.89 18 LEU B C 1
ATOM 2354 O O . LEU B 1 20 ? -9.709 -9.711 23.671 1.00 10.78 18 LEU B O 1
ATOM 2359 N N . PRO B 1 21 ? -10.102 -8.029 25.183 1.00 11.00 19 PRO B N 1
ATOM 2360 C CA . PRO B 1 21 ? -10.108 -6.974 24.177 1.00 10.59 19 PRO B CA 1
ATOM 2361 C C . PRO B 1 21 ? -8.749 -6.867 23.472 1.00 10.86 19 PRO B C 1
ATOM 2362 O O . PRO B 1 21 ? -7.661 -6.881 24.143 1.00 9.71 19 PRO B O 1
ATOM 2366 N N . VAL B 1 22 ? -8.817 -6.632 22.164 1.00 10.00 20 VAL B N 1
ATOM 2367 C CA . VAL B 1 22 ? -7.598 -6.601 21.314 1.00 11.74 20 VAL B CA 1
ATOM 2368 C C . VAL B 1 22 ? -6.838 -5.296 21.622 1.00 10.28 20 VAL B C 1
ATOM 2369 O O . VAL B 1 22 ? -5.622 -5.223 21.356 1.00 10.30 20 VAL B O 1
ATOM 2373 N N . THR B 1 23 ? -7.496 -4.296 22.197 1.00 9.43 21 THR B N 1
ATOM 2374 C CA . THR B 1 23 ? -6.807 -3.108 22.779 1.00 9.50 21 THR B CA 1
ATOM 2375 C C . THR B 1 23 ? -5.749 -3.459 23.845 1.00 9.81 21 THR B C 1
ATOM 2376 O O . THR B 1 23 ? -4.878 -2.634 24.078 1.00 11.37 21 THR B O 1
ATOM 2380 N N . ASP B 1 24 ? -5.842 -4.597 24.518 1.00 9.09 22 ASP B N 1
ATOM 2381 C CA . ASP B 1 24 ? -4.981 -4.876 25.685 1.00 8.41 22 ASP B CA 1
ATOM 2382 C C . ASP B 1 24 ? -3.533 -5.013 25.172 1.00 8.57 22 ASP B C 1
ATOM 2383 O O . ASP B 1 24 ? -3.297 -5.781 24.197 1.00 8.43 22 ASP B O 1
ATOM 2388 N N . LEU B 1 25 ? -2.610 -4.298 25.809 1.00 7.60 23 LEU B N 1
ATOM 2389 C CA . LEU B 1 25 ? -1.190 -4.360 25.450 1.00 8.27 23 LEU B CA 1
ATOM 2390 C C . LEU B 1 25 ? -0.590 -5.722 25.744 1.00 8.92 23 LEU B C 1
ATOM 2391 O O . LEU B 1 25 ? 0.522 -5.934 25.231 1.00 9.31 23 LEU B O 1
ATOM 2396 N N . ILE B 1 26 ? -1.271 -6.647 26.434 1.00 8.37 24 ILE B N 1
ATOM 2397 C CA . ILE B 1 26 ? -0.785 -8.059 26.454 1.00 9.30 24 ILE B CA 1
ATOM 2398 C C . ILE B 1 26 ? -0.781 -8.566 25.009 1.00 9.42 24 ILE B C 1
ATOM 2399 O O . ILE B 1 26 ? 0.213 -9.193 24.657 1.00 11.78 24 ILE B O 1
ATOM 2404 N N . ILE B 1 27 ? -1.814 -8.282 24.230 1.00 8.90 25 ILE B N 1
ATOM 2405 C CA . ILE B 1 27 ? -1.967 -8.790 22.836 1.00 9.52 25 ILE B CA 1
ATOM 2406 C C . ILE B 1 27 ? -1.015 -8.004 21.965 1.00 9.02 25 ILE B C 1
ATOM 2407 O O . ILE B 1 27 ? -0.322 -8.639 21.195 1.00 8.77 25 ILE B O 1
ATOM 2412 N N . GLN B 1 28 ? -1.033 -6.671 22.072 1.00 9.08 26 GLN B N 1
ATOM 2413 C CA . GLN B 1 28 ? -0.400 -5.788 21.052 1.00 8.31 26 GLN B CA 1
ATOM 2414 C C . GLN B 1 28 ? 1.117 -5.767 21.218 1.00 8.49 26 GLN B C 1
ATOM 2415 O O . GLN B 1 28 ? 1.813 -5.595 20.218 1.00 8.23 26 GLN B O 1
ATOM 2421 N N . ARG B 1 29 ? 1.615 -5.866 22.467 1.00 8.42 27 ARG B N 1
ATOM 2422 C CA . ARG B 1 29 ? 3.020 -5.571 22.816 1.00 7.88 27 ARG B CA 1
ATOM 2423 C C . ARG B 1 29 ? 3.565 -6.545 23.876 1.00 7.58 27 ARG B C 1
ATOM 2424 O O . ARG B 1 29 ? 4.626 -6.307 24.353 1.00 8.04 27 ARG B O 1
ATOM 2432 N N . GLY B 1 30 ? 2.942 -7.694 24.094 1.00 8.51 28 GLY B N 1
ATOM 2433 C CA . GLY B 1 30 ? 3.390 -8.720 25.073 1.00 8.41 28 GLY B CA 1
ATOM 2434 C C . GLY B 1 30 ? 3.523 -8.233 26.516 1.00 8.92 28 GLY B C 1
ATOM 2435 O O . GLY B 1 30 ? 4.360 -8.745 27.231 1.00 8.33 28 GLY B O 1
ATOM 2436 N N . VAL B 1 31 ? 2.766 -7.219 26.920 1.00 9.00 29 VAL B N 1
ATOM 2437 C CA . VAL B 1 31 ? 2.809 -6.679 28.305 1.00 9.55 29 VAL B CA 1
ATOM 2438 C C . VAL B 1 31 ? 1.859 -7.520 29.165 1.00 9.40 29 VAL B C 1
ATOM 2439 O O . VAL B 1 31 ? 0.640 -7.296 29.154 1.00 10.02 29 VAL B O 1
ATOM 2443 N N . GLY B 1 32 ? 2.432 -8.447 29.915 1.00 10.57 30 GLY B N 1
ATOM 2444 C CA . GLY B 1 32 ? 1.690 -9.335 30.790 1.00 10.43 30 GLY B CA 1
ATOM 2445 C C . GLY B 1 32 ? 2.634 -10.103 31.680 1.00 9.99 30 GLY B C 1
ATOM 2446 O O . GLY B 1 32 ? 3.843 -10.381 31.280 1.00 10.04 30 GLY B O 1
ATOM 2447 N N . VAL B 1 33 ? 2.151 -10.444 32.855 1.00 9.59 31 VAL B N 1
ATOM 2448 C CA . VAL B 1 33 ? 2.912 -11.348 33.760 1.00 9.32 31 VAL B CA 1
ATOM 2449 C C . VAL B 1 33 ? 1.910 -12.399 34.237 1.00 9.05 31 VAL B C 1
ATOM 2450 O O . VAL B 1 33 ? 0.718 -12.190 34.108 1.00 8.28 31 VAL B O 1
ATOM 2454 N N . PHE B 1 34 ? 2.391 -13.531 34.696 1.00 9.11 32 PHE B N 1
ATOM 2455 C CA . PHE B 1 34 ? 1.532 -14.645 35.160 1.00 9.05 32 PHE B CA 1
ATOM 2456 C C . PHE B 1 34 ? 2.324 -15.506 36.142 1.00 9.41 32 PHE B C 1
ATOM 2457 O O . PHE B 1 34 ? 3.543 -15.355 36.221 1.00 9.14 32 PHE B O 1
ATOM 2465 N N . GLU B 1 35 ? 1.581 -16.396 36.799 1.00 10.30 33 GLU B N 1
ATOM 2466 C CA . GLU B 1 35 ? 2.121 -17.529 37.593 1.00 11.71 33 GLU B CA 1
ATOM 2467 C C . GLU B 1 35 ? 1.411 -18.828 37.195 1.00 11.98 33 GLU B C 1
ATOM 2468 O O . GLU B 1 35 ? 0.301 -18.786 36.644 1.00 11.69 33 GLU B O 1
ATOM 2474 N N . THR B 1 36 ? 2.064 -19.937 37.475 1.00 12.68 34 THR B N 1
ATOM 2475 C CA . THR B 1 36 ? 1.523 -21.303 37.416 1.00 12.52 34 THR B CA 1
ATOM 2476 C C . THR B 1 36 ? 1.507 -21.851 38.843 1.00 12.41 34 THR B C 1
ATOM 2477 O O . THR B 1 36 ? 2.594 -21.875 39.500 1.00 11.08 34 THR B O 1
ATOM 2481 N N . ILE B 1 37 ? 0.312 -22.242 39.295 1.00 10.34 35 ILE B N 1
ATOM 2482 C CA . ILE B 1 37 ? 0.081 -22.791 40.658 1.00 10.60 35 ILE B CA 1
ATOM 2483 C C . ILE B 1 37 ? -0.535 -24.189 40.480 1.00 10.00 35 ILE B C 1
ATOM 2484 O O . ILE B 1 37 ? -1.465 -24.340 39.698 1.00 11.29 35 ILE B O 1
ATOM 2489 N N . SER B 1 38 ? -0.047 -25.156 41.227 1.00 10.13 36 SER B N 1
ATOM 2490 C CA . SER B 1 38 ? -0.541 -26.535 41.133 1.00 10.72 36 SER B CA 1
ATOM 2491 C C . SER B 1 38 ? -1.255 -26.842 42.436 1.00 12.50 36 SER B C 1
ATOM 2492 O O . SER B 1 38 ? -1.073 -26.063 43.428 1.00 11.96 36 SER B O 1
ATOM 2495 N N . THR B 1 39 ? -2.035 -27.919 42.435 1.00 12.13 37 THR B N 1
ATOM 2496 C CA . THR B 1 39 ? -2.635 -28.437 43.699 1.00 11.78 37 THR B CA 1
ATOM 2497 C C . THR B 1 39 ? -2.153 -29.852 44.009 1.00 11.69 37 THR B C 1
ATOM 2498 O O . THR B 1 39 ? -1.751 -30.578 43.099 1.00 11.80 37 THR B O 1
ATOM 2502 N N . HIS B 1 40 ? -2.114 -30.151 45.301 1.00 11.49 38 HIS B N 1
ATOM 2503 C CA . HIS B 1 40 ? -2.038 -31.486 45.909 1.00 11.50 38 HIS B CA 1
ATOM 2504 C C . HIS B 1 40 ? -3.226 -31.551 46.878 1.00 11.91 38 HIS B C 1
ATOM 2505 O O . HIS B 1 40 ? -3.423 -30.587 47.643 1.00 11.35 38 HIS B O 1
ATOM 2512 N N . SER B 1 41 ? -4.023 -32.611 46.850 1.00 12.91 39 SER B N 1
ATOM 2513 C CA . SER B 1 41 ? -5.247 -32.761 47.703 1.00 12.49 39 SER B CA 1
ATOM 2514 C C . SER B 1 41 ? -6.200 -31.578 47.499 1.00 13.01 39 SER B C 1
ATOM 2515 O O . SER B 1 41 ? -6.827 -31.142 48.495 1.00 12.79 39 SER B O 1
ATOM 2518 N N . ARG B 1 42 ? -6.290 -31.061 46.258 1.00 12.94 40 ARG B N 1
ATOM 2519 C CA . ARG B 1 42 ? -7.121 -29.918 45.857 1.00 13.95 40 ARG B CA 1
ATOM 2520 C C . ARG B 1 42 ? -6.796 -28.691 46.725 1.00 12.99 40 ARG B C 1
ATOM 2521 O O . ARG B 1 42 ? -7.670 -27.838 46.897 1.00 12.89 40 ARG B O 1
ATOM 2526 N N . ARG B 1 43 ? -5.538 -28.536 47.154 1.00 13.77 41 ARG B N 1
ATOM 2527 C CA . ARG B 1 43 ? -5.049 -27.347 47.878 1.00 13.51 41 ARG B CA 1
ATOM 2528 C C . ARG B 1 43 ? -3.887 -26.745 47.118 1.00 13.38 41 ARG B C 1
ATOM 2529 O O . ARG B 1 43 ? -2.998 -27.484 46.710 1.00 11.87 41 ARG B O 1
ATOM 2537 N N . PRO B 1 44 ? -3.830 -25.398 46.987 1.00 12.95 42 PRO B N 1
ATOM 2538 C CA . PRO B 1 44 ? -2.808 -24.754 46.178 1.00 14.52 42 PRO B CA 1
ATOM 2539 C C . PRO B 1 44 ? -1.433 -24.780 46.846 1.00 12.57 42 PRO B C 1
ATOM 2540 O O . PRO B 1 44 ? -1.336 -24.435 48.048 1.00 12.02 42 PRO B O 1
ATOM 2544 N N . LEU B 1 45 ? -0.418 -25.237 46.069 1.00 12.21 43 LEU B N 1
ATOM 2545 C CA . LEU B 1 45 ? 0.973 -25.357 46.546 1.00 12.66 43 LEU B CA 1
ATOM 2546 C C . LEU B 1 45 ? 1.659 -23.994 46.444 1.00 12.75 43 LEU B C 1
ATOM 2547 O O . LEU B 1 45 ? 1.652 -23.374 45.366 1.00 10.71 43 LEU B O 1
ATOM 2552 N N . MET B 1 46 ? 2.224 -23.539 47.551 1.00 12.37 44 MET B N 1
ATOM 2553 C CA . MET B 1 46 ? 3.029 -22.299 47.603 1.00 12.82 44 MET B CA 1
ATOM 2554 C C . MET B 1 46 ? 2.192 -21.136 47.082 1.00 11.27 44 MET B C 1
ATOM 2555 O O . MET B 1 46 ? 2.725 -20.285 46.367 1.00 11.28 44 MET B O 1
ATOM 2560 N N . LEU B 1 47 ? 0.923 -21.053 47.485 1.00 10.81 45 LEU B N 1
ATOM 2561 C CA . LEU B 1 47 ? -0.017 -20.035 46.984 1.00 11.16 45 LEU B CA 1
ATOM 2562 C C . LEU B 1 47 ? 0.556 -18.637 47.265 1.00 11.35 45 LEU B C 1
ATOM 2563 O O . LEU B 1 47 ? 0.651 -17.808 46.296 1.00 10.83 45 LEU B O 1
ATOM 2568 N N . THR B 1 48 ? 0.969 -18.360 48.504 1.00 10.85 46 THR B N 1
ATOM 2569 C CA . THR B 1 48 ? 1.370 -16.986 48.890 1.00 11.31 46 THR B CA 1
ATOM 2570 C C . THR B 1 48 ? 2.682 -16.679 48.161 1.00 11.21 46 THR B C 1
ATOM 2571 O O . THR B 1 48 ? 2.752 -15.599 47.550 1.00 11.32 46 THR B O 1
ATOM 2575 N N . PRO B 1 49 ? 3.714 -17.572 48.172 1.00 11.33 47 PRO B N 1
ATOM 2576 C CA . PRO B 1 49 ? 4.952 -17.333 47.416 1.00 12.06 47 PRO B CA 1
ATOM 2577 C C . PRO B 1 49 ? 4.709 -17.066 45.924 1.00 11.85 47 PRO B C 1
ATOM 2578 O O . PRO B 1 49 ? 5.283 -16.124 45.425 1.00 11.70 47 PRO B O 1
ATOM 2582 N N . HIS B 1 50 ? 3.764 -17.771 45.289 1.00 11.38 48 HIS B N 1
ATOM 2583 C CA . HIS B 1 50 ? 3.427 -17.517 43.853 1.00 10.95 48 HIS B CA 1
ATOM 2584 C C . HIS B 1 50 ? 2.785 -16.109 43.703 1.00 10.90 48 HIS B C 1
ATOM 2585 O O . HIS B 1 50 ? 3.186 -15.389 42.844 1.00 9.27 48 HIS B O 1
ATOM 2592 N N . LEU B 1 51 ? 1.807 -15.777 44.528 1.00 11.38 49 LEU B N 1
ATOM 2593 C CA . LEU B 1 51 ? 1.119 -14.457 44.434 1.00 12.09 49 LEU B CA 1
ATOM 2594 C C . LEU B 1 51 ? 2.087 -13.296 44.766 1.00 13.21 49 LEU B C 1
ATOM 2595 O O . LEU B 1 51 ? 1.973 -12.216 44.056 1.00 11.59 49 LEU B O 1
ATOM 2600 N N . LYS B 1 52 ? 3.049 -13.497 45.678 1.00 12.81 50 LYS B N 1
ATOM 2601 C CA . LYS B 1 52 ? 4.107 -12.478 45.930 1.00 14.68 50 LYS B CA 1
ATOM 2602 C C . LYS B 1 52 ? 4.996 -12.388 44.689 1.00 14.26 50 LYS B C 1
ATOM 2603 O O . LYS B 1 52 ? 5.439 -11.237 44.362 1.00 11.50 50 LYS B O 1
ATOM 2607 N N . ARG B 1 53 ? 5.278 -13.530 44.045 1.00 12.69 51 ARG B N 1
ATOM 2608 C CA . ARG B 1 53 ? 6.123 -13.489 42.826 1.00 12.90 51 ARG B CA 1
ATOM 2609 C C . ARG B 1 53 ? 5.359 -12.802 41.676 1.00 10.77 51 ARG B C 1
ATOM 2610 O O . ARG B 1 53 ? 5.985 -12.023 40.912 1.00 10.83 51 ARG B O 1
ATOM 2618 N N . LEU B 1 54 ? 4.061 -13.017 41.570 1.00 9.94 52 LEU B N 1
ATOM 2619 C CA . LEU B 1 54 ? 3.190 -12.334 40.568 1.00 10.28 52 LEU B CA 1
ATOM 2620 C C . LEU B 1 54 ? 3.228 -10.806 40.762 1.00 11.17 52 LEU B C 1
ATOM 2621 O O . LEU B 1 54 ? 3.407 -10.049 39.740 1.00 12.57 52 LEU B O 1
ATOM 2626 N N . GLU B 1 55 ? 3.092 -10.355 42.002 1.00 10.99 53 GLU B N 1
ATOM 2627 C CA . GLU B 1 55 ? 3.143 -8.915 42.288 1.00 12.03 53 GLU B CA 1
ATOM 2628 C C . GLU B 1 55 ? 4.531 -8.397 41.947 1.00 10.80 53 GLU B C 1
ATOM 2629 O O . GLU B 1 55 ? 4.596 -7.276 41.429 1.00 10.81 53 GLU B O 1
ATOM 2635 N N . GLY B 1 56 ? 5.566 -9.141 42.326 1.00 9.74 54 GLY B N 1
ATOM 2636 C CA . GLY B 1 56 ? 6.984 -8.836 42.004 1.00 10.90 54 GLY B CA 1
ATOM 2637 C C . GLY B 1 56 ? 7.166 -8.647 40.487 1.00 11.09 54 GLY B C 1
ATOM 2638 O O . GLY B 1 56 ? 7.767 -7.635 40.019 1.00 10.94 54 GLY B O 1
ATOM 2639 N N . SER B 1 57 ? 6.605 -9.547 39.697 1.00 10.68 55 SER B N 1
ATOM 2640 C CA . SER B 1 57 ? 6.696 -9.502 38.210 1.00 9.77 55 SER B CA 1
ATOM 2641 C C . SER B 1 57 ? 5.978 -8.254 37.700 1.00 9.87 55 SER B C 1
ATOM 2642 O O . SER B 1 57 ? 6.501 -7.580 36.779 1.00 10.69 55 SER B O 1
ATOM 2645 N N . ALA B 1 58 ? 4.774 -8.000 38.219 1.00 11.02 56 ALA B N 1
ATOM 2646 C CA . ALA B 1 58 ? 3.909 -6.870 37.814 1.00 10.60 56 ALA B CA 1
ATOM 2647 C C . ALA B 1 58 ? 4.657 -5.565 38.126 1.00 11.30 56 ALA B C 1
ATOM 2648 O O . ALA B 1 58 ? 4.874 -4.779 37.160 1.00 10.49 56 ALA B O 1
ATOM 2650 N N . THR B 1 59 ? 5.177 -5.415 39.356 1.00 12.79 57 THR B N 1
ATOM 2651 C CA . THR B 1 59 ? 5.943 -4.208 39.796 1.00 13.47 57 THR B CA 1
ATOM 2652 C C . THR B 1 59 ? 7.193 -3.999 38.932 1.00 13.02 57 THR B C 1
ATOM 2653 O O . THR B 1 59 ? 7.398 -2.857 38.475 1.00 11.58 57 THR B O 1
ATOM 2657 N N . ALA B 1 60 ? 7.955 -5.052 38.656 1.00 13.13 58 ALA B N 1
ATOM 2658 C CA . ALA B 1 60 ? 9.213 -4.984 37.874 1.00 14.41 58 ALA B CA 1
ATOM 2659 C C . ALA B 1 60 ? 8.854 -4.613 36.416 1.00 15.14 58 ALA B C 1
ATOM 2660 O O . ALA B 1 60 ? 9.711 -4.073 35.735 1.00 17.63 58 ALA B O 1
ATOM 2662 N N . SER B 1 61 ? 7.619 -4.893 35.966 1.00 14.68 59 SER B N 1
ATOM 2663 C CA . SER B 1 61 ? 7.127 -4.597 34.588 1.00 13.49 59 SER B CA 1
ATOM 2664 C C . SER B 1 61 ? 6.374 -3.272 34.509 1.00 12.46 59 SER B C 1
ATOM 2665 O O . SER B 1 61 ? 5.757 -3.039 33.482 1.00 12.53 59 SER B O 1
ATOM 2668 N N . SER B 1 62 ? 6.343 -2.463 35.586 1.00 11.16 60 SER B N 1
ATOM 2669 C CA . SER B 1 62 ? 5.607 -1.177 35.664 1.00 11.75 60 SER B CA 1
ATOM 2670 C C . SER B 1 62 ? 4.089 -1.372 35.529 1.00 12.06 60 SER B C 1
ATOM 2671 O O . SER B 1 62 ? 3.370 -0.410 35.158 1.00 9.68 60 SER B O 1
ATOM 2674 N N . ILE B 1 63 ? 3.583 -2.533 35.959 1.00 11.28 61 ILE B N 1
ATOM 2675 C CA . ILE B 1 63 ? 2.119 -2.824 35.952 1.00 11.06 61 ILE B CA 1
ATOM 2676 C C . ILE B 1 63 ? 1.578 -2.625 37.363 1.00 11.32 61 ILE B C 1
ATOM 2677 O O . ILE B 1 63 ? 2.046 -3.298 38.240 1.00 11.17 61 ILE B O 1
ATOM 2682 N N . VAL B 1 64 ? 0.559 -1.789 37.522 1.00 11.59 62 VAL B N 1
ATOM 2683 C CA . VAL B 1 64 ? -0.199 -1.639 38.796 1.00 12.96 62 VAL B CA 1
ATOM 2684 C C . VAL B 1 64 ? -1.161 -2.830 38.925 1.00 11.60 62 VAL B C 1
ATOM 2685 O O . VAL B 1 64 ? -1.910 -3.109 38.004 1.00 11.20 62 VAL B O 1
ATOM 2689 N N . MET B 1 65 ? -1.117 -3.552 40.043 1.00 10.70 63 MET B N 1
ATOM 2690 C CA . MET B 1 65 ? -1.922 -4.774 40.221 1.00 11.37 63 MET B CA 1
ATOM 2691 C C . MET B 1 65 ? -3.393 -4.383 40.158 1.00 10.93 63 MET B C 1
ATOM 2692 O O . MET B 1 65 ? -3.806 -3.403 40.809 1.00 12.82 63 MET B O 1
ATOM 2697 N N . PRO B 1 66 ? -4.225 -5.033 39.340 1.00 10.01 64 PRO B N 1
ATOM 2698 C CA . PRO B 1 66 ? -5.655 -4.685 39.277 1.00 11.24 64 PRO B CA 1
ATOM 2699 C C . PRO B 1 66 ? -6.545 -5.326 40.350 1.00 9.40 64 PRO B C 1
ATOM 2700 O O . PRO B 1 66 ? -7.690 -5.033 40.385 1.00 12.29 64 PRO B O 1
ATOM 2704 N N . ALA B 1 67 ? -6.005 -6.173 41.184 1.00 10.31 65 ALA B N 1
ATOM 2705 C CA . ALA B 1 67 ? -6.685 -6.872 42.295 1.00 10.71 65 ALA B CA 1
ATOM 2706 C C . ALA B 1 67 ? -5.684 -6.983 43.429 1.00 10.91 65 ALA B C 1
ATOM 2707 O O . ALA B 1 67 ? -4.495 -6.963 43.173 1.00 11.09 65 ALA B O 1
ATOM 2709 N N . THR B 1 68 ? -6.163 -7.089 44.663 1.00 10.49 66 THR B N 1
ATOM 2710 C CA . THR B 1 68 ? -5.293 -7.413 45.823 1.00 10.10 66 THR B CA 1
ATOM 2711 C C . THR B 1 68 ? -4.859 -8.879 45.724 1.00 10.37 66 THR B C 1
ATOM 2712 O O . THR B 1 68 ? -5.550 -9.732 45.050 1.00 9.82 66 THR B O 1
ATOM 2716 N N . LEU B 1 69 ? -3.774 -9.218 46.404 1.00 10.93 67 LEU B N 1
ATOM 2717 C CA . LEU B 1 69 ? -3.351 -10.641 46.527 1.00 10.50 67 LEU B CA 1
ATOM 2718 C C . LEU B 1 69 ? -4.401 -11.469 47.255 1.00 11.44 67 LEU B C 1
ATOM 2719 O O . LEU B 1 69 ? -4.645 -12.628 46.830 1.00 9.16 67 LEU B O 1
ATOM 2724 N N . ASP B 1 70 ? -5.033 -10.918 48.297 1.00 12.44 68 ASP B N 1
ATOM 2725 C CA . ASP B 1 70 ? -6.147 -11.628 48.959 1.00 12.01 68 ASP B CA 1
ATOM 2726 C C . ASP B 1 70 ? -7.234 -11.937 47.956 1.00 11.39 68 ASP B C 1
ATOM 2727 O O . ASP B 1 70 ? -7.764 -13.042 48.015 1.00 11.75 68 ASP B O 1
ATOM 2732 N N . GLU B 1 71 ? -7.582 -11.008 47.057 1.00 10.81 69 GLU B N 1
ATOM 2733 C CA . GLU B 1 71 ? -8.671 -11.286 46.075 1.00 10.55 69 GLU B CA 1
ATOM 2734 C C . GLU B 1 71 ? -8.236 -12.369 45.086 1.00 10.13 69 GLU B C 1
ATOM 2735 O O . GLU B 1 71 ? -9.090 -13.195 44.711 1.00 9.85 69 GLU B O 1
ATOM 2741 N N . MET B 1 72 ? -6.978 -12.334 44.602 1.00 11.19 70 MET B N 1
ATOM 2742 C CA . MET B 1 72 ? -6.397 -13.370 43.687 1.00 11.08 70 MET B CA 1
ATOM 2743 C C . MET B 1 72 ? -6.458 -14.728 44.402 1.00 11.17 70 MET B C 1
ATOM 2744 O O . MET B 1 72 ? -6.951 -15.709 43.796 1.00 10.85 70 MET B O 1
ATOM 2749 N N . ALA B 1 73 ? -6.170 -14.766 45.705 1.00 10.94 71 ALA B N 1
ATOM 2750 C CA . ALA B 1 73 ? -6.234 -16.012 46.508 1.00 10.87 71 ALA B CA 1
ATOM 2751 C C . ALA B 1 73 ? -7.677 -16.546 46.570 1.00 11.41 71 ALA B C 1
ATOM 2752 O O . ALA B 1 73 ? -7.873 -17.815 46.324 1.00 10.51 71 ALA B O 1
ATOM 2754 N N . ARG B 1 74 ? -8.638 -15.661 46.824 1.00 11.23 72 ARG B N 1
ATOM 2755 C CA . ARG B 1 74 ? -10.083 -16.026 46.927 1.00 12.42 72 ARG B CA 1
ATOM 2756 C C . ARG B 1 74 ? -10.549 -16.644 45.588 1.00 13.16 72 ARG B C 1
ATOM 2757 O O . ARG B 1 74 ? -11.277 -17.683 45.598 1.00 12.49 72 ARG B O 1
ATOM 2765 N N . ILE B 1 75 ? -10.164 -16.026 44.469 1.00 11.76 73 ILE B N 1
ATOM 2766 C CA . ILE B 1 75 ? -10.583 -16.488 43.120 1.00 12.39 73 ILE B CA 1
ATOM 2767 C C . ILE B 1 75 ? -9.969 -17.879 42.917 1.00 10.81 73 ILE B C 1
ATOM 2768 O O . ILE B 1 75 ? -10.614 -18.721 42.435 1.00 11.04 73 ILE B O 1
ATOM 2773 N N . ILE B 1 76 ? -8.697 -18.023 43.185 1.00 11.56 74 ILE B N 1
ATOM 2774 C CA . ILE B 1 76 ? -7.979 -19.305 42.965 1.00 11.32 74 ILE B CA 1
ATOM 2775 C C . ILE B 1 76 ? -8.700 -20.408 43.757 1.00 12.19 74 ILE B C 1
ATOM 2776 O O . ILE B 1 76 ? -8.958 -21.526 43.180 1.00 12.03 74 ILE B O 1
ATOM 2781 N N . ARG B 1 77 ? -8.967 -20.166 45.046 1.00 12.51 75 ARG B N 1
ATOM 2782 C CA . ARG B 1 77 ? -9.652 -21.133 45.932 1.00 13.80 75 ARG B CA 1
ATOM 2783 C C . ARG B 1 77 ? -11.030 -21.489 45.371 1.00 14.05 75 ARG B C 1
ATOM 2784 O O . ARG B 1 77 ? -11.354 -22.683 45.356 1.00 11.44 75 ARG B O 1
ATOM 2792 N N . GLU B 1 78 ? -11.802 -20.491 44.940 1.00 15.48 76 GLU B N 1
ATOM 2793 C CA . GLU B 1 78 ? -13.185 -20.722 44.443 1.00 16.78 76 GLU B CA 1
ATOM 2794 C C . GLU B 1 78 ? -13.151 -21.542 43.141 1.00 15.72 76 GLU B C 1
ATOM 2795 O O . GLU B 1 78 ? -13.959 -22.451 42.969 1.00 14.66 76 GLU B O 1
ATOM 2801 N N . GLY B 1 79 ? -12.229 -21.248 42.236 1.00 14.42 77 GLY B N 1
ATOM 2802 C CA . GLY B 1 79 ? -12.134 -21.977 40.954 1.00 13.32 77 GLY B CA 1
ATOM 2803 C C . GLY B 1 79 ? -11.713 -23.422 41.160 1.00 12.23 77 GLY B C 1
ATOM 2804 O O . GLY B 1 79 ? -12.227 -24.267 40.449 1.00 12.59 77 GLY B O 1
ATOM 2805 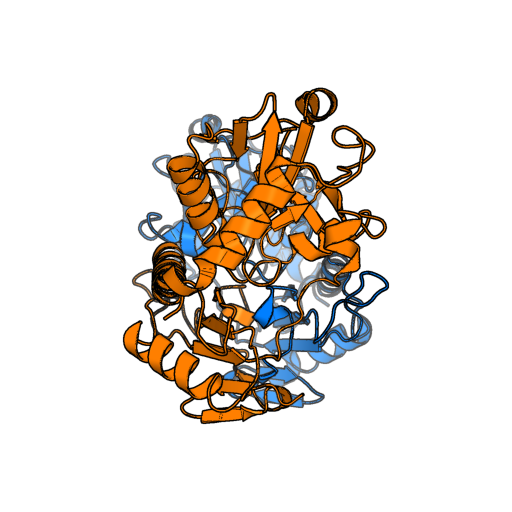N N . ILE B 1 80 ? -10.802 -23.677 42.082 1.00 12.97 78 ILE B N 1
ATOM 2806 C CA . ILE B 1 80 ? -10.375 -25.056 42.488 1.00 14.34 78 ILE B CA 1
ATOM 2807 C C . ILE B 1 80 ? -11.591 -25.827 43.048 1.00 15.34 78 ILE B C 1
ATOM 2808 O O . ILE B 1 80 ? -11.778 -26.960 42.677 1.00 14.21 78 ILE B O 1
ATOM 2813 N N . LYS B 1 81 ? -12.384 -25.221 43.918 1.00 17.93 79 LYS B N 1
ATOM 2814 C CA A LYS B 1 81 ? -13.640 -25.803 44.448 0.50 17.95 79 LYS B CA 1
ATOM 2815 C CA B LYS B 1 81 ? -13.646 -25.797 44.445 0.50 17.95 79 LYS B CA 1
ATOM 2816 C C . LYS B 1 81 ? -14.535 -26.183 43.257 1.00 18.67 79 LYS B C 1
ATOM 2817 O O . LYS B 1 81 ? -15.051 -27.338 43.257 1.00 18.41 79 LYS B O 1
ATOM 2823 N N . LYS B 1 82 ? -14.680 -25.286 42.276 1.00 15.72 80 LYS B N 1
ATOM 2824 C CA . LYS B 1 82 ? -15.572 -25.538 41.121 1.00 17.35 80 LYS B CA 1
ATOM 2825 C C . LYS B 1 82 ? -15.034 -26.691 40.273 1.00 16.52 80 LYS B C 1
ATOM 2826 O O . LYS B 1 82 ? -15.851 -27.460 39.726 1.00 15.39 80 LYS B O 1
ATOM 2832 N N . MET B 1 83 ? -13.717 -26.751 40.099 1.00 14.26 81 MET B N 1
ATOM 2833 C CA . MET B 1 83 ? -13.039 -27.758 39.291 1.00 13.45 81 MET B CA 1
ATOM 2834 C C . MET B 1 83 ? -13.308 -29.141 39.911 1.00 15.21 81 MET B C 1
ATOM 2835 O O . MET B 1 83 ? -13.615 -30.048 39.128 1.00 13.85 81 MET B O 1
ATOM 2840 N N . GLY B 1 84 ? -13.246 -29.248 41.237 1.00 15.72 82 GLY B N 1
ATOM 2841 C CA . GLY B 1 84 ? -13.384 -30.488 42.023 1.00 18.86 82 GLY B CA 1
ATOM 2842 C C . GLY B 1 84 ? -12.379 -31.555 41.611 1.00 18.26 82 GLY B C 1
ATOM 2843 O O . GLY B 1 84 ? -12.728 -32.749 41.676 1.00 18.70 82 GLY B O 1
ATOM 2844 N N . CYS B 1 85 ? -11.182 -31.149 41.155 1.00 17.27 83 CYS B N 1
ATOM 2845 C CA . CYS B 1 85 ? -10.077 -32.058 40.775 1.00 15.39 83 CYS B CA 1
ATOM 2846 C C . CYS B 1 85 ? -8.746 -31.357 41.055 1.00 13.75 83 CYS B C 1
ATOM 2847 O O . CYS B 1 85 ? -8.738 -30.143 41.396 1.00 13.89 83 CYS B O 1
ATOM 2850 N N . GLU B 1 86 ? -7.653 -32.100 40.955 1.00 13.38 84 GLU B N 1
ATOM 2851 C CA . GLU B 1 86 ? -6.291 -31.495 40.998 1.00 12.62 84 GLU B CA 1
ATOM 2852 C C . GLU B 1 86 ? -6.147 -30.583 39.800 1.00 12.40 84 GLU B C 1
ATOM 2853 O O . GLU B 1 86 ? -6.523 -30.994 38.694 1.00 11.27 84 GLU B O 1
ATOM 2859 N N . THR B 1 87 ? -5.742 -29.356 40.061 1.00 11.95 85 THR B N 1
ATOM 2860 C CA . THR B 1 87 ? -5.869 -28.216 39.120 1.00 11.09 85 THR B CA 1
ATOM 2861 C C . THR B 1 87 ? -4.486 -27.581 38.903 1.00 12.88 85 THR B C 1
ATOM 2862 O O . THR B 1 87 ? -3.722 -27.398 39.892 1.00 11.39 85 THR B O 1
ATOM 2866 N N . MET B 1 88 ? -4.238 -27.167 37.665 1.00 11.97 86 MET B N 1
ATOM 2867 C CA A MET B 1 88 ? -3.187 -26.181 37.298 0.40 11.75 86 MET B CA 1
ATOM 2868 C CA B MET B 1 88 ? -3.180 -26.166 37.378 0.60 12.34 86 MET B CA 1
ATOM 2869 C C . MET B 1 88 ? -3.865 -24.819 37.113 1.00 11.65 86 MET B C 1
ATOM 2870 O O . MET B 1 88 ? -4.845 -24.765 36.354 1.00 11.89 86 MET B O 1
ATOM 2879 N N . VAL B 1 89 ? -3.428 -23.806 37.857 1.00 11.02 87 VAL B N 1
ATOM 2880 C CA . VAL B 1 89 ? -4.097 -22.503 37.953 1.00 10.57 87 VAL B CA 1
ATOM 2881 C C . VAL B 1 89 ? -3.127 -21.481 37.421 1.00 10.20 87 VAL B C 1
ATOM 2882 O O . VAL B 1 89 ? -2.002 -21.466 37.890 1.00 8.87 87 VAL B O 1
ATOM 2886 N N . ARG B 1 90 ? -3.570 -20.611 36.522 1.00 10.36 88 ARG B N 1
ATOM 2887 C CA . ARG B 1 90 ? -2.675 -19.552 36.012 1.00 10.96 88 ARG B CA 1
ATOM 2888 C C . ARG B 1 90 ? -3.344 -18.198 36.110 1.00 9.03 88 ARG B C 1
ATOM 2889 O O . ARG B 1 90 ? -4.126 -17.875 35.236 1.00 8.80 88 ARG B O 1
ATOM 2897 N N . PRO B 1 91 ? -2.998 -17.393 37.142 1.00 9.46 89 PRO B N 1
ATOM 2898 C CA . PRO B 1 91 ? -3.417 -15.999 37.207 1.00 9.08 89 PRO B CA 1
ATOM 2899 C C . PRO B 1 91 ? -2.525 -15.175 36.273 1.00 8.02 89 PRO B C 1
ATOM 2900 O O . PRO B 1 91 ? -1.282 -15.282 36.332 1.00 6.93 89 PRO B O 1
ATOM 2904 N N . TYR B 1 92 ? -3.173 -14.404 35.412 1.00 8.12 90 TYR B N 1
ATOM 2905 C CA . TYR B 1 92 ? -2.581 -13.492 34.416 1.00 7.81 90 TYR B CA 1
ATOM 2906 C C . TYR B 1 92 ? -2.911 -12.065 34.832 1.00 8.11 90 TYR B C 1
ATOM 2907 O O . TYR B 1 92 ? -4.107 -11.738 35.146 1.00 7.86 90 TYR B O 1
ATOM 2916 N N . ILE B 1 93 ? -1.914 -11.208 34.761 1.00 7.90 91 ILE B N 1
ATOM 2917 C CA . ILE B 1 93 ? -2.076 -9.729 34.917 1.00 8.27 91 ILE B CA 1
ATOM 2918 C C . ILE B 1 93 ? -1.655 -9.081 33.597 1.00 8.81 91 ILE B C 1
ATOM 2919 O O . ILE B 1 93 ? -0.500 -9.137 33.213 1.00 8.96 91 ILE B O 1
ATOM 2924 N N . THR B 1 94 ? -2.536 -8.352 32.976 1.00 8.96 92 THR B N 1
ATOM 2925 C CA . THR B 1 94 ? -2.285 -7.765 31.636 1.00 8.42 92 THR B CA 1
ATOM 2926 C C . THR B 1 94 ? -1.808 -6.305 31.799 1.00 9.66 92 THR B C 1
ATOM 2927 O O . THR B 1 94 ? -2.031 -5.620 32.868 1.00 9.84 92 THR B O 1
ATOM 2931 N N . GLY B 1 95 ? -1.225 -5.786 30.734 1.00 9.67 93 GLY B N 1
ATOM 2932 C CA . GLY B 1 95 ? -0.855 -4.352 30.633 1.00 9.15 93 GLY B CA 1
ATOM 2933 C C . GLY B 1 95 ? -2.086 -3.477 30.597 1.00 9.07 93 GLY B C 1
ATOM 2934 O O . GLY B 1 95 ? -2.003 -2.301 31.047 1.00 10.30 93 GLY B O 1
ATOM 2935 N N . GLY B 1 96 ? -3.186 -3.983 30.036 1.00 9.17 94 GLY B N 1
ATOM 2936 C CA . GLY B 1 96 ? -4.360 -3.189 29.744 1.00 10.54 94 GLY B CA 1
ATOM 2937 C C . GLY B 1 96 ? -4.171 -2.271 28.533 1.00 10.76 94 GLY B C 1
ATOM 2938 O O . GLY B 1 96 ? -3.224 -2.412 27.759 1.00 12.70 94 GLY B O 1
ATOM 2939 N N . ASP B 1 97 ? -5.022 -1.287 28.422 1.00 10.41 95 ASP B N 1
ATOM 2940 C CA . ASP B 1 97 ? -5.131 -0.504 27.150 1.00 10.94 95 ASP B CA 1
ATOM 2941 C C . ASP B 1 97 ? -4.068 0.590 27.051 1.00 11.77 95 ASP B C 1
ATOM 2942 O O . ASP B 1 97 ? -3.884 1.014 25.911 1.00 13.69 95 ASP B O 1
ATOM 2947 N N . SER B 1 98 ? -3.391 1.038 28.120 1.00 12.57 96 SER B N 1
ATOM 2948 C CA . SER B 1 98 ? -2.412 2.139 27.962 1.00 14.70 96 SER B CA 1
ATOM 2949 C C . SER B 1 98 ? -1.276 2.156 28.966 1.00 14.13 96 SER B C 1
ATOM 2950 O O . SER B 1 98 ? -1.414 1.692 30.098 1.00 11.96 96 SER B O 1
ATOM 2953 N N . PHE B 1 99 ? -0.165 2.696 28.484 1.00 14.03 97 PHE B N 1
ATOM 2954 C CA . PHE B 1 99 ? 1.003 3.062 29.285 1.00 15.58 97 PHE B CA 1
ATOM 2955 C C . PHE B 1 99 ? 0.838 4.546 29.550 1.00 16.54 97 PHE B C 1
ATOM 2956 O O . PHE B 1 99 ? 0.802 5.308 28.557 1.00 16.61 97 PHE B O 1
ATOM 2964 N N . GLY B 1 100 ? 0.661 4.921 30.804 1.00 15.75 98 GLY B N 1
ATOM 2965 C CA . GLY B 1 100 ? 0.373 6.321 31.183 1.00 18.66 98 GLY B CA 1
ATOM 2966 C C . GLY B 1 100 ? 1.593 7.224 31.084 1.00 18.73 98 GLY B C 1
ATOM 2967 O O . GLY B 1 100 ? 2.734 6.757 30.984 1.00 14.70 98 GLY B O 1
ATOM 2968 N N . LYS B 1 101 ? 1.351 8.516 31.251 1.00 23.14 99 LYS B N 1
ATOM 2969 C CA . LYS B 1 101 ? 2.390 9.587 31.321 1.00 24.13 99 LYS B CA 1
ATOM 2970 C C . LYS B 1 101 ? 3.272 9.374 32.555 1.00 20.85 99 LYS B C 1
ATOM 2971 O O . LYS B 1 101 ? 4.466 9.799 32.541 1.00 20.61 99 LYS B O 1
ATOM 2975 N N . ASP B 1 102 ? 2.746 8.689 33.566 1.00 17.58 100 ASP B N 1
ATOM 2976 C CA . ASP B 1 102 ? 3.511 8.273 34.778 1.00 18.72 100 ASP B CA 1
ATOM 2977 C C . ASP B 1 102 ? 4.422 7.047 34.544 1.00 17.13 100 ASP B C 1
ATOM 2978 O O . ASP B 1 102 ? 5.068 6.638 35.478 1.00 18.78 100 ASP B O 1
ATOM 2983 N N . HIS B 1 103 ? 4.483 6.479 33.340 1.00 17.61 101 HIS B N 1
ATOM 2984 C CA . HIS B 1 103 ? 5.319 5.308 32.968 1.00 17.97 101 HIS B CA 1
ATOM 2985 C C . HIS B 1 103 ? 4.829 4.064 33.727 1.00 15.68 101 HIS B C 1
ATOM 2986 O O . HIS B 1 103 ? 5.665 3.214 34.011 1.00 15.23 101 HIS B O 1
ATOM 2993 N N . LEU B 1 104 ? 3.509 3.945 33.978 1.00 14.69 102 LEU B N 1
ATOM 2994 C CA . LEU B 1 104 ? 2.848 2.747 34.571 1.00 15.41 102 LEU B CA 1
ATOM 2995 C C . LEU B 1 104 ? 1.699 2.289 33.678 1.00 14.87 102 LEU B C 1
ATOM 2996 O O . LEU B 1 104 ? 1.050 3.137 32.987 1.00 12.95 102 LEU B O 1
ATOM 3001 N N . PHE B 1 105 ? 1.439 0.987 33.698 1.00 12.54 103 PHE B N 1
ATOM 3002 C CA . PHE B 1 105 ? 0.211 0.393 33.134 1.00 13.34 103 PHE B CA 1
ATOM 3003 C C . PHE B 1 105 ? -0.809 0.418 34.262 1.00 13.41 103 PHE B C 1
ATOM 3004 O O . PHE B 1 105 ? -0.620 -0.373 35.195 1.00 12.20 103 PHE B O 1
ATOM 3012 N N . SER B 1 106 ? -1.746 1.358 34.240 1.00 12.84 104 SER B N 1
ATOM 3013 C CA . SER B 1 106 ? -2.639 1.638 35.413 1.00 12.17 104 SER B CA 1
ATOM 3014 C C . SER B 1 106 ? -4.032 1.088 35.187 1.00 11.03 104 SER B C 1
ATOM 3015 O O . SER B 1 106 ? -4.835 1.271 36.067 1.00 12.72 104 SER B O 1
ATOM 3018 N N . SER B 1 107 ? -4.384 0.565 34.014 1.00 10.96 105 SER B N 1
ATOM 3019 C CA . SER B 1 107 ? -5.701 -0.031 33.736 1.00 10.92 105 SER B CA 1
ATOM 3020 C C . SER B 1 107 ? -5.502 -1.506 33.369 1.00 10.17 105 SER B C 1
ATOM 3021 O O . SER B 1 107 ? -6.054 -1.999 32.370 1.00 9.34 105 SER B O 1
ATOM 3024 N N . SER B 1 108 ? -4.730 -2.196 34.190 1.00 11.32 106 SER B N 1
ATOM 3025 C CA . SER B 1 108 ? -4.410 -3.627 34.004 1.00 11.59 106 SER B CA 1
ATOM 3026 C C . SER B 1 108 ? -5.723 -4.425 34.034 1.00 10.62 106 SER B C 1
ATOM 3027 O O . SER B 1 108 ? -6.672 -4.040 34.819 1.00 10.28 106 SER B O 1
ATOM 3030 N N . ARG B 1 109 ? -5.800 -5.503 33.246 1.00 9.07 107 ARG B N 1
ATOM 3031 C CA . ARG B 1 109 ? -6.884 -6.485 33.378 1.00 11.29 107 ARG B CA 1
ATOM 3032 C C . ARG B 1 109 ? -6.307 -7.708 34.085 1.00 10.43 107 ARG B C 1
ATOM 3033 O O . ARG B 1 109 ? -5.059 -7.879 34.124 1.00 10.32 107 ARG B O 1
ATOM 3041 N N . TYR B 1 110 ? -7.187 -8.567 34.559 1.00 10.29 108 TYR B N 1
ATOM 3042 C CA . TYR B 1 110 ? -6.695 -9.845 35.140 1.00 11.23 108 TYR B CA 1
ATOM 3043 C C . TYR B 1 110 ? -7.641 -10.967 34.809 1.00 10.56 108 TYR B C 1
ATOM 3044 O O . TYR B 1 110 ? -8.874 -10.708 34.661 1.00 10.30 108 TYR B O 1
ATOM 3053 N N . PHE B 1 111 ? -7.067 -12.175 34.724 1.00 9.31 109 PHE B N 1
ATOM 3054 C CA . PHE B 1 111 ? -7.907 -13.376 34.537 1.00 9.72 109 PHE B CA 1
ATOM 3055 C C . PHE B 1 111 ? -7.163 -14.533 35.170 1.00 9.19 109 PHE B C 1
ATOM 3056 O O . PHE B 1 111 ? -5.928 -14.455 35.429 1.00 9.41 109 PHE B O 1
ATOM 3064 N N . VAL B 1 112 ? -7.911 -15.578 35.461 1.00 10.63 110 VAL B N 1
ATOM 3065 C CA . VAL B 1 112 ? -7.357 -16.816 36.081 1.00 9.95 110 VAL B CA 1
ATOM 3066 C C . VAL B 1 112 ? -7.876 -18.025 35.304 1.00 10.31 110 VAL B C 1
ATOM 3067 O O . VAL B 1 112 ? -9.095 -18.300 35.303 1.00 10.59 110 VAL B O 1
ATOM 3071 N N . ILE B 1 113 ? -6.935 -18.766 34.719 1.00 10.28 111 ILE B N 1
ATOM 3072 C CA . ILE B 1 113 ? -7.212 -20.019 33.978 1.00 10.13 111 ILE B CA 1
ATOM 3073 C C . ILE B 1 113 ? -7.110 -21.176 35.009 1.00 9.69 111 ILE B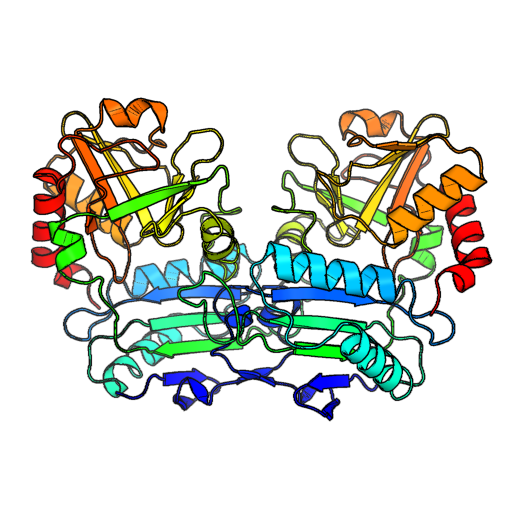 C 1
ATOM 3074 O O . ILE B 1 113 ? -6.100 -21.221 35.776 1.00 8.34 111 ILE B O 1
ATOM 3079 N N . PHE B 1 114 ? -8.076 -22.082 34.963 1.00 9.32 112 PHE B N 1
ATOM 3080 C CA . PHE B 1 114 ? -8.116 -23.365 35.696 1.00 9.41 112 PHE B CA 1
ATOM 3081 C C . PHE B 1 114 ? -8.234 -24.527 34.711 1.00 10.10 112 PHE B C 1
ATOM 3082 O O . PHE B 1 114 ? -9.285 -24.635 34.010 1.00 9.57 112 PHE B O 1
ATOM 3090 N N . GLU B 1 115 ? -7.253 -25.428 34.772 1.00 10.44 113 GLU B N 1
ATOM 3091 C CA . GLU B 1 115 ? -7.259 -26.684 33.978 1.00 12.16 113 GLU B CA 1
ATOM 3092 C C . GLU B 1 115 ? -6.987 -27.878 34.877 1.00 12.59 113 GLU B C 1
ATOM 3093 O O . GLU B 1 115 ? -6.195 -27.752 35.863 1.00 12.27 113 GLU B O 1
ATOM 3099 N N . GLU B 1 116 ? -7.578 -29.017 34.509 1.00 13.65 114 GLU B N 1
ATOM 3100 C CA . GLU B 1 116 ? -7.239 -30.300 35.164 1.00 15.72 114 GLU B CA 1
ATOM 3101 C C . GLU B 1 116 ? -5.715 -30.464 35.011 1.00 14.50 114 GLU B C 1
ATOM 3102 O O . GLU B 1 116 ? -5.170 -30.250 33.885 1.00 12.53 114 GLU B O 1
ATOM 3108 N N . ILE B 1 117 ? -5.046 -30.733 36.116 1.00 14.22 115 ILE B N 1
ATOM 3109 C CA . ILE B 1 117 ? -3.573 -30.858 36.104 1.00 14.58 115 ILE B CA 1
ATOM 3110 C C . ILE B 1 117 ? -3.127 -32.016 35.184 1.00 14.04 115 ILE B C 1
ATOM 3111 O O . ILE B 1 117 ? -3.806 -33.031 35.124 1.00 14.66 115 ILE B O 1
ATOM 3116 N N . ARG B 1 118 ? -2.051 -31.794 34.445 1.00 15.20 116 ARG B N 1
ATOM 3117 C CA . ARG B 1 118 ? -1.416 -32.760 33.520 1.00 16.55 116 ARG B CA 1
ATOM 3118 C C . ARG B 1 118 ? -0.021 -32.976 34.082 1.00 15.62 116 ARG B C 1
ATOM 3119 O O . ARG B 1 118 ? 0.885 -32.191 33.764 1.00 15.93 116 ARG B O 1
ATOM 3127 N N . LYS B 1 119 ? 0.110 -33.970 34.963 1.00 14.45 117 LYS B N 1
ATOM 3128 C CA . LYS B 1 119 ? 1.419 -34.354 35.542 1.00 16.42 117 LYS B CA 1
ATOM 3129 C C . LYS B 1 119 ? 2.220 -35.015 34.425 1.00 16.64 117 LYS B C 1
ATOM 3130 O O . LYS B 1 119 ? 1.622 -35.618 33.527 1.00 15.65 117 LYS B O 1
ATOM 3136 N N . PRO B 1 120 ? 3.568 -34.927 34.430 1.00 17.37 118 PRO B N 1
ATOM 3137 C CA . PRO B 1 120 ? 4.383 -35.719 33.510 1.00 17.72 118 PRO B CA 1
ATOM 3138 C C . PRO B 1 120 ? 4.049 -37.198 33.692 1.00 17.93 118 PRO B C 1
ATOM 3139 O O . PRO B 1 120 ? 3.915 -37.641 34.792 1.00 15.49 118 PRO B O 1
ATOM 3143 N N . ASP B 1 121 ? 4.064 -37.946 32.609 1.00 21.28 119 ASP B N 1
ATOM 3144 C CA . ASP B 1 121 ? 3.796 -39.403 32.683 1.00 23.09 119 ASP B CA 1
ATOM 3145 C C . ASP B 1 121 ? 4.737 -40.071 33.686 1.00 22.73 119 ASP B C 1
ATOM 3146 O O . ASP B 1 121 ? 5.931 -39.771 33.715 1.00 20.85 119 ASP B O 1
ATOM 3151 N N . PRO B 1 122 ? 4.226 -41.034 34.484 1.00 20.33 120 PRO B N 1
ATOM 3152 C CA . PRO B 1 122 ? 5.073 -41.814 35.380 1.00 21.03 120 PRO B CA 1
ATOM 3153 C C . PRO B 1 122 ? 6.381 -42.342 34.749 1.00 18.93 120 PRO B C 1
ATOM 3154 O O . PRO B 1 122 ? 7.413 -42.336 35.435 1.00 14.29 120 PRO B O 1
ATOM 3158 N N . ILE B 1 123 ? 6.342 -42.729 33.468 1.00 16.82 121 ILE B N 1
ATOM 3159 C CA . ILE B 1 123 ? 7.532 -43.325 32.789 1.00 17.72 121 ILE B CA 1
ATOM 3160 C C . ILE B 1 123 ? 8.692 -42.328 32.751 1.00 17.26 121 ILE B C 1
ATOM 3161 O O . ILE B 1 123 ? 9.854 -42.783 32.866 1.00 15.61 121 ILE B O 1
ATOM 3166 N N . LEU B 1 124 ? 8.386 -41.033 32.653 1.00 15.83 122 LEU B N 1
ATOM 3167 C CA . LEU B 1 124 ? 9.424 -39.993 32.610 1.00 17.08 122 LEU B CA 1
ATOM 3168 C C . LEU B 1 124 ? 10.173 -39.941 33.945 1.00 15.97 122 LEU B C 1
ATOM 3169 O O . LEU B 1 124 ? 11.384 -39.678 33.929 1.00 16.08 122 LEU B O 1
ATOM 3174 N N . TYR B 1 125 ? 9.520 -40.214 35.067 1.00 15.90 123 TYR B N 1
ATOM 3175 C CA . TYR B 1 125 ? 10.252 -40.255 36.368 1.00 15.57 123 TYR B CA 1
ATOM 3176 C C . TYR B 1 125 ? 11.150 -41.494 36.456 1.00 15.81 123 TYR B C 1
ATOM 3177 O O . TYR B 1 125 ? 12.235 -41.418 37.039 1.00 14.64 123 TYR B O 1
ATOM 3186 N N . GLU B 1 126 ? 10.708 -42.614 35.883 1.00 16.90 124 GLU B N 1
ATOM 3187 C CA . GLU B 1 126 ? 11.497 -43.884 35.919 1.00 17.25 124 GLU B CA 1
ATOM 3188 C C . GLU B 1 126 ? 12.687 -43.799 34.956 1.00 16.62 124 GLU B C 1
ATOM 3189 O O . GLU B 1 126 ? 13.770 -44.268 35.316 1.00 17.85 124 GLU B O 1
ATOM 3195 N N . LYS B 1 127 ? 12.460 -43.297 33.749 1.00 17.34 125 LYS B N 1
ATOM 3196 C CA . LYS B 1 127 ? 13.463 -43.183 32.652 1.00 18.52 125 LYS B CA 1
ATOM 3197 C C . LYS B 1 127 ? 14.388 -41.984 32.904 1.00 16.03 125 LYS B C 1
ATOM 3198 O O . LYS B 1 127 ? 15.591 -42.074 32.569 1.00 14.33 125 LYS B O 1
ATOM 3204 N N . GLY B 1 128 ? 13.820 -40.867 33.356 1.00 12.93 126 GLY B N 1
ATOM 3205 C CA . GLY B 1 128 ? 14.421 -39.530 33.193 1.00 14.43 126 GLY B CA 1
ATOM 3206 C C . GLY B 1 128 ? 14.265 -38.990 31.785 1.00 13.07 126 GLY B C 1
ATOM 3207 O O . GLY B 1 128 ? 13.946 -39.754 30.865 1.00 14.44 126 GLY B O 1
ATOM 3208 N N . VAL B 1 129 ? 14.506 -37.695 31.603 1.00 12.97 127 VAL B N 1
ATOM 3209 C CA . VAL B 1 129 ? 14.231 -36.951 30.348 1.00 13.49 127 VAL B CA 1
ATOM 3210 C C . VAL B 1 129 ? 15.557 -36.468 29.760 1.00 12.50 127 VAL B C 1
ATOM 3211 O O . VAL B 1 129 ? 16.577 -36.414 30.477 1.00 11.27 127 VAL B O 1
ATOM 3215 N N . ALA B 1 130 ? 15.509 -36.104 28.491 1.00 13.83 128 ALA B N 1
ATOM 3216 C CA . ALA B 1 130 ? 16.629 -35.486 27.761 1.00 14.82 128 ALA B CA 1
ATOM 3217 C C . ALA B 1 130 ? 16.305 -33.989 27.563 1.00 16.11 128 ALA B C 1
ATOM 3218 O O . ALA B 1 130 ? 15.157 -33.653 27.224 1.00 15.18 128 ALA B O 1
ATOM 3220 N N . LEU B 1 131 ? 17.285 -33.108 27.778 1.00 14.65 129 LEU B N 1
ATOM 3221 C CA . LEU B 1 131 ? 17.150 -31.646 27.574 1.00 14.31 129 LEU B CA 1
ATOM 3222 C C . LEU B 1 131 ? 17.936 -31.268 26.339 1.00 15.38 129 LEU B C 1
ATOM 3223 O O . LEU B 1 131 ? 19.018 -31.869 26.120 1.00 15.80 129 LEU B O 1
ATOM 3228 N N . HIS B 1 132 ? 17.442 -30.260 25.631 1.00 15.10 130 HIS B N 1
ATOM 3229 C CA . HIS B 1 132 ? 18.120 -29.698 24.447 1.00 16.40 130 HIS B CA 1
ATOM 3230 C C . HIS B 1 132 ? 18.765 -28.361 24.836 1.00 15.87 130 HIS B C 1
ATOM 3231 O O . HIS B 1 132 ? 18.064 -27.394 25.149 1.00 12.62 130 HIS B O 1
ATOM 3238 N N . PRO B 1 133 ? 20.115 -28.243 24.858 1.00 15.91 131 PRO B N 1
ATOM 3239 C CA . PRO B 1 133 ? 20.748 -26.986 25.232 1.00 16.24 131 PRO B CA 1
ATOM 3240 C C . PRO B 1 133 ? 20.679 -26.030 24.048 1.00 16.69 131 PRO B C 1
ATOM 3241 O O . PRO B 1 133 ? 20.882 -26.497 22.926 1.00 15.40 131 PRO B O 1
ATOM 3245 N N . ILE B 1 134 ? 20.364 -24.767 24.310 1.00 16.90 132 ILE B N 1
ATOM 3246 C CA . ILE B 1 134 ? 20.513 -23.663 23.313 1.00 18.26 132 ILE B CA 1
ATOM 3247 C C . ILE B 1 134 ? 21.322 -22.512 23.919 1.00 17.88 132 ILE B C 1
ATOM 3248 O O . ILE B 1 134 ? 21.432 -22.324 25.227 1.00 14.14 132 ILE B O 1
ATOM 3253 N N . ASN B 1 135 ? 21.970 -21.779 23.020 1.00 17.99 133 ASN B N 1
ATOM 3254 C CA . ASN B 1 135 ? 22.824 -20.614 23.370 1.00 18.32 133 ASN B CA 1
ATOM 3255 C C . ASN B 1 135 ? 21.941 -19.370 23.472 1.00 19.44 133 ASN B C 1
ATOM 3256 O O . ASN B 1 135 ? 21.938 -18.560 22.569 1.00 18.36 133 ASN B O 1
ATOM 3261 N N . ALA B 1 136 ? 21.170 -19.254 24.543 1.00 18.26 134 ALA B N 1
ATOM 3262 C CA . ALA B 1 136 ? 20.165 -18.187 24.750 1.00 20.44 134 ALA B CA 1
ATOM 3263 C C . ALA B 1 136 ? 19.763 -18.189 26.228 1.00 20.30 134 ALA B C 1
ATOM 3264 O O . ALA B 1 136 ? 20.098 -19.155 26.922 1.00 15.07 134 ALA B O 1
ATOM 3266 N N . GLU B 1 137 ? 19.041 -17.169 26.668 1.00 23.17 135 GLU B N 1
ATOM 3267 C CA . GLU B 1 137 ? 18.619 -17.060 28.094 1.00 25.94 135 GLU B CA 1
ATOM 3268 C C . GLU B 1 137 ? 17.386 -16.176 28.185 1.00 25.51 135 GLU B C 1
ATOM 3269 O O . GLU B 1 137 ? 17.119 -15.492 27.190 1.00 21.37 135 GLU B O 1
ATOM 3275 N N . ARG B 1 138 ? 16.698 -16.193 29.329 1.00 25.05 136 ARG B N 1
ATOM 3276 C CA . ARG B 1 138 ? 15.563 -15.267 29.590 1.00 27.40 136 ARG B CA 1
ATOM 3277 C C . ARG B 1 138 ? 16.131 -13.909 30.059 1.00 31.17 136 ARG B C 1
ATOM 3278 O O . ARG B 1 138 ? 17.001 -13.893 30.974 1.00 36.56 136 ARG B O 1
ATOM 3286 N N . TYR B 1 139 ? 15.658 -12.803 29.486 1.00 32.13 137 TYR B N 1
ATOM 3287 C CA . TYR B 1 139 ? 15.975 -11.426 29.955 1.00 35.74 137 TYR B CA 1
ATOM 3288 C C . TYR B 1 139 ? 15.139 -11.133 31.221 1.00 31.60 137 TYR B C 1
ATOM 3289 O O . TYR B 1 139 ? 13.989 -11.602 31.315 1.00 22.69 137 TYR B O 1
ATOM 3298 N N . LEU B 1 140 ? 15.716 -10.384 32.174 1.00 32.16 138 LEU B N 1
ATOM 3299 C CA . LEU B 1 140 ? 15.044 -9.966 33.443 1.00 31.21 138 LEU B CA 1
ATOM 3300 C C . LEU B 1 140 ? 14.429 -11.210 34.094 1.00 30.63 138 LEU B C 1
ATOM 3301 O O . LEU B 1 140 ? 13.200 -11.338 34.206 1.00 20.23 138 LEU B O 1
ATOM 3306 N N . PRO B 1 141 ? 15.274 -12.226 34.406 1.00 26.60 139 PRO B N 1
ATOM 3307 C CA . PRO B 1 141 ? 14.760 -13.580 34.628 1.00 25.49 139 PRO B CA 1
ATOM 3308 C C . PRO B 1 141 ? 14.069 -13.725 35.994 1.00 22.26 139 PRO B C 1
ATOM 3309 O O . PRO B 1 141 ? 13.388 -14.727 36.157 1.00 19.15 139 PRO B O 1
ATOM 3313 N N . SER B 1 142 ? 14.164 -12.726 36.893 1.00 19.46 140 SER B N 1
ATOM 3314 C CA . SER B 1 142 ? 13.306 -12.629 38.108 1.00 20.52 140 SER B CA 1
ATOM 3315 C C . SER B 1 142 ? 11.825 -12.452 37.766 1.00 16.56 140 SER B C 1
ATOM 3316 O O . SER B 1 142 ? 10.994 -12.853 38.567 1.00 20.59 140 SER B O 1
ATOM 3319 N N . THR B 1 143 ? 11.513 -11.826 36.645 1.00 15.76 141 THR B N 1
ATOM 3320 C CA . THR B 1 143 ? 10.123 -11.521 36.200 1.00 14.71 141 THR B CA 1
ATOM 3321 C C . THR B 1 143 ? 9.630 -12.696 35.367 1.00 13.31 141 THR B C 1
ATOM 3322 O O . THR B 1 143 ? 10.302 -13.063 34.399 1.00 15.40 141 THR B O 1
ATOM 3326 N N . LYS B 1 144 ? 8.448 -13.200 35.682 1.00 12.81 142 LYS B N 1
ATOM 3327 C CA A LYS B 1 144 ? 7.771 -14.247 34.869 0.40 12.27 142 LYS B CA 1
ATOM 3328 C CA B LYS B 1 144 ? 7.772 -14.245 34.872 0.60 13.34 142 LYS B CA 1
ATOM 3329 C C . LYS B 1 144 ? 6.727 -13.522 34.019 1.00 12.07 142 LYS B C 1
ATOM 3330 O O . LYS B 1 144 ? 5.543 -13.421 34.466 1.00 10.56 142 LYS B O 1
ATOM 3341 N N . SER B 1 145 ? 7.188 -12.975 32.873 1.00 11.83 143 SER B N 1
ATOM 3342 C CA . SER B 1 145 ? 6.293 -12.398 31.847 1.00 11.12 143 SER B CA 1
ATOM 3343 C C . SER B 1 145 ? 5.671 -13.527 31.020 1.00 10.17 143 SER B C 1
ATOM 3344 O O . SER B 1 145 ? 6.065 -14.663 31.091 1.00 11.17 143 SER B O 1
ATOM 3347 N N . ILE B 1 146 ? 4.756 -13.169 30.178 1.00 11.60 144 ILE B N 1
ATOM 3348 C CA . ILE B 1 146 ? 4.025 -14.105 29.283 1.00 11.69 144 ILE B CA 1
ATOM 3349 C C . ILE B 1 146 ? 4.883 -14.442 28.095 1.00 11.70 144 ILE B C 1
ATOM 3350 O O . ILE B 1 146 ? 4.468 -15.337 27.441 1.00 11.62 144 ILE B O 1
ATOM 3355 N N . ASN B 1 147 ? 6.040 -13.779 27.870 1.00 11.92 145 ASN B N 1
ATOM 3356 C CA . ASN B 1 147 ? 6.913 -14.040 26.706 1.00 12.77 145 ASN B CA 1
ATOM 3357 C C . ASN B 1 147 ? 7.605 -15.397 26.912 1.00 13.54 145 ASN B C 1
ATOM 3358 O O . ASN B 1 147 ? 8.685 -15.463 27.528 1.00 14.04 145 ASN B O 1
ATOM 3367 N N . TYR B 1 148 ? 7.040 -16.432 26.286 1.00 12.78 146 TYR B N 1
ATOM 3368 C CA . TYR B 1 148 ? 7.577 -17.805 26.248 1.00 12.55 146 TYR B CA 1
ATOM 3369 C C . TYR B 1 148 ? 7.854 -18.232 24.797 1.00 13.14 146 TYR B C 1
ATOM 3370 O O . TYR B 1 148 ? 8.073 -19.409 24.549 1.00 12.25 146 TYR B O 1
ATOM 3379 N N . MET B 1 149 ? 7.935 -17.290 23.873 1.00 14.40 147 MET B N 1
ATOM 3380 C CA . MET B 1 149 ? 8.171 -17.572 22.439 1.00 19.69 147 MET B CA 1
ATOM 3381 C C . MET B 1 149 ? 9.426 -18.468 22.296 1.00 21.23 147 MET B C 1
ATOM 3382 O O . MET B 1 149 ? 9.336 -19.478 21.617 1.00 24.78 147 MET B O 1
ATOM 3387 N N . LEU B 1 150 ? 10.549 -18.083 22.899 1.00 22.52 148 LEU B N 1
ATOM 3388 C CA . LEU B 1 150 ? 11.832 -18.858 22.889 1.00 24.47 148 LEU B CA 1
ATOM 3389 C C . LEU B 1 150 ? 11.625 -20.336 23.285 1.00 22.56 148 LEU B C 1
ATOM 3390 O O . LEU B 1 150 ? 12.247 -21.228 22.641 1.00 23.05 148 LEU B O 1
ATOM 3395 N N . SER B 1 151 ? 10.736 -20.631 24.245 1.00 20.56 149 SER B N 1
ATOM 3396 C CA . SER B 1 151 ? 10.468 -22.017 24.707 1.00 18.74 149 SER B CA 1
ATOM 3397 C C . SER B 1 151 ? 9.948 -22.912 23.565 1.00 19.96 149 SER B C 1
ATOM 3398 O O . SER B 1 151 ? 10.088 -24.185 23.708 1.00 17.62 149 SER B O 1
ATOM 3401 N N . PHE B 1 152 ? 9.272 -22.313 22.560 1.00 19.66 150 PHE B N 1
ATOM 3402 C CA . PHE B 1 152 ? 8.703 -23.026 21.380 1.00 20.40 150 PHE B CA 1
ATOM 3403 C C . PHE B 1 152 ? 9.644 -22.948 20.177 1.00 21.82 150 PHE B C 1
ATOM 3404 O O . PHE B 1 152 ? 9.828 -24.004 19.548 1.00 21.13 150 PHE B O 1
ATOM 3412 N N . THR B 1 153 ? 10.236 -21.788 19.871 1.00 20.31 151 THR B N 1
ATOM 3413 C CA . THR B 1 153 ? 11.183 -21.664 18.720 1.00 23.25 151 THR B CA 1
ATOM 3414 C C . THR B 1 153 ? 12.455 -22.474 19.022 1.00 25.08 151 THR B C 1
ATOM 3415 O O . THR B 1 153 ? 13.003 -23.068 18.097 1.00 25.73 151 THR B O 1
ATOM 3419 N N . GLY B 1 154 ? 12.885 -22.566 20.280 1.00 23.34 152 GLY B N 1
ATOM 3420 C CA . GLY B 1 154 ? 14.013 -23.442 20.668 1.00 22.85 152 GLY B CA 1
ATOM 3421 C C . GLY B 1 154 ? 13.771 -24.930 20.399 1.00 23.02 152 GLY B C 1
ATOM 3422 O O . GLY B 1 154 ? 14.782 -25.682 20.448 1.00 24.61 152 GLY B O 1
ATOM 3423 N N . GLN B 1 155 ? 12.514 -25.351 20.233 1.00 19.40 153 GLN B N 1
ATOM 3424 C CA . GLN B 1 155 ? 12.121 -26.745 19.905 1.00 22.74 153 GLN B CA 1
ATOM 3425 C C . GLN B 1 155 ? 12.258 -27.059 18.403 1.00 24.02 153 GLN B C 1
ATOM 3426 O O . GLN B 1 155 ? 12.105 -28.261 18.027 1.00 19.84 153 GLN B O 1
ATOM 3432 N N . ARG B 1 156 ? 12.524 -26.053 17.571 1.00 25.41 154 ARG B N 1
ATOM 3433 C CA . ARG B 1 156 ? 12.575 -26.219 16.102 1.00 30.95 154 ARG B CA 1
ATOM 3434 C C . ARG B 1 156 ? 13.565 -27.347 15.774 1.00 27.92 154 ARG B C 1
ATOM 3435 O O . ARG B 1 156 ? 13.146 -28.245 15.043 1.00 24.25 154 ARG B O 1
ATOM 3443 N N . ASP B 1 157 ? 14.773 -27.322 16.348 1.00 27.36 155 ASP B N 1
ATOM 3444 C CA . ASP B 1 157 ? 15.784 -28.402 16.170 1.00 31.91 155 ASP B CA 1
ATOM 3445 C C . ASP B 1 157 ? 16.055 -29.233 17.448 1.00 27.56 155 ASP B C 1
ATOM 3446 O O . ASP B 1 157 ? 17.124 -29.917 17.433 1.00 26.68 155 ASP B O 1
ATOM 3451 N N . SER B 1 158 ? 15.140 -29.272 18.441 1.00 22.76 156 SER B N 1
ATOM 3452 C CA . SER B 1 158 ? 15.337 -30.044 19.706 1.00 21.74 156 SER B CA 1
ATOM 3453 C C . SER B 1 158 ? 15.032 -31.537 19.483 1.00 23.19 156 SER B C 1
ATOM 3454 O O . SER B 1 158 ? 15.262 -32.335 20.435 1.00 21.56 156 SER B O 1
ATOM 3457 N N . LYS B 1 159 ? 14.451 -31.916 18.329 1.00 22.05 157 LYS B N 1
ATOM 3458 C CA . LYS B 1 159 ? 14.217 -33.336 17.919 1.00 22.62 157 LYS B CA 1
ATOM 3459 C C . LYS B 1 159 ? 13.623 -34.108 19.100 1.00 18.97 157 LYS B C 1
ATOM 3460 O O . LYS B 1 159 ? 14.219 -35.144 19.506 1.00 17.70 157 LYS B O 1
ATOM 3466 N N . GLY B 1 160 ? 12.569 -33.559 19.697 1.00 17.49 158 GLY B N 1
ATOM 3467 C CA . GLY B 1 160 ? 11.699 -34.270 20.650 1.00 18.50 158 GLY B CA 1
ATOM 3468 C C . GLY B 1 160 ? 12.246 -34.359 22.063 1.00 18.41 158 GLY B C 1
ATOM 3469 O O . GLY B 1 160 ? 11.697 -35.154 22.828 1.00 20.43 158 GLY B O 1
ATOM 3470 N N . ALA B 1 161 ? 13.288 -33.600 22.423 1.00 19.34 159 ALA B N 1
ATOM 3471 C CA . ALA B 1 161 ? 13.819 -33.487 23.812 1.00 18.22 159 ALA B CA 1
ATOM 3472 C C . ALA B 1 161 ? 12.676 -33.037 24.709 1.00 15.59 159 ALA B C 1
ATOM 3473 O O . ALA B 1 161 ? 11.708 -32.387 24.162 1.00 13.67 159 ALA B O 1
ATOM 3475 N N . TYR B 1 162 ? 12.685 -33.430 25.998 1.00 14.45 160 TYR B N 1
ATOM 3476 C CA . TYR B 1 162 ? 11.530 -33.137 26.889 1.00 14.43 160 TYR B CA 1
ATOM 3477 C C . TYR B 1 162 ? 11.387 -31.599 26.958 1.00 14.78 160 TYR B C 1
ATOM 3478 O O . TYR B 1 162 ? 10.272 -31.015 26.799 1.00 13.73 160 TYR B O 1
ATOM 3487 N N . GLU B 1 163 ? 12.511 -30.908 27.162 1.00 15.28 161 GLU B N 1
ATOM 3488 C CA . GLU B 1 163 ? 12.468 -29.441 27.429 1.00 15.14 161 GLU B CA 1
ATOM 3489 C C . GLU B 1 163 ? 13.760 -28.831 26.897 1.00 14.56 161 GLU B C 1
ATOM 3490 O O . GLU B 1 163 ? 14.787 -29.564 26.784 1.00 16.18 161 GLU B O 1
ATOM 3496 N N . ILE B 1 164 ? 13.699 -27.527 26.675 1.00 13.52 162 ILE B N 1
ATOM 3497 C CA . ILE B 1 164 ? 14.835 -26.662 26.294 1.00 15.11 162 ILE B CA 1
ATOM 3498 C C . ILE B 1 164 ? 15.571 -26.259 27.573 1.00 13.79 162 ILE B C 1
ATOM 3499 O O . ILE B 1 164 ? 14.887 -26.032 28.561 1.00 15.79 162 ILE B O 1
ATOM 3504 N N . LEU B 1 165 ? 16.909 -26.222 27.515 1.00 13.99 163 LEU B N 1
ATOM 3505 C CA . LEU B 1 165 ? 17.804 -25.778 28.607 1.00 15.21 163 LEU B CA 1
ATOM 3506 C C . LEU B 1 165 ? 18.532 -24.545 28.087 1.00 14.86 163 LEU B C 1
ATOM 3507 O O . LEU B 1 165 ? 19.215 -24.649 27.029 1.00 15.39 163 LEU B O 1
ATOM 3512 N N . TYR B 1 166 ? 18.407 -23.434 28.810 1.00 14.26 164 TYR B N 1
ATOM 3513 C CA . TYR B 1 166 ? 19.080 -22.156 28.474 1.00 14.49 164 TYR B CA 1
ATOM 3514 C C . TYR B 1 166 ? 20.522 -22.270 28.935 1.00 14.03 164 TYR B C 1
ATOM 3515 O O . TYR B 1 166 ? 20.789 -22.332 30.163 1.00 13.91 164 TYR B O 1
ATOM 3524 N N . CYS B 1 167 ? 21.431 -22.361 27.977 1.00 14.54 165 CYS B N 1
ATOM 3525 C CA . CYS B 1 167 ? 22.900 -22.552 28.252 1.00 15.33 165 CYS B CA 1
ATOM 3526 C C . CYS B 1 167 ? 23.696 -21.436 27.589 1.00 16.13 165 CYS B C 1
ATOM 3527 O O . CYS B 1 167 ? 24.469 -21.709 26.681 1.00 16.72 165 CYS B O 1
ATOM 3530 N N . PRO B 1 168 ? 23.476 -20.156 27.970 1.00 15.95 166 PRO B N 1
ATOM 3531 C CA . PRO B 1 168 ? 24.156 -19.056 27.299 1.00 17.50 166 PRO B CA 1
ATOM 3532 C C . PRO B 1 168 ? 25.663 -19.216 27.527 1.00 17.40 166 PRO B C 1
ATOM 3533 O O . PRO B 1 168 ? 26.052 -19.335 28.649 1.00 15.54 166 PRO B O 1
ATOM 3537 N N . GLU B 1 169 ? 26.423 -19.254 26.421 1.00 20.36 167 GLU B N 1
ATOM 3538 C CA . GLU B 1 169 ? 27.921 -19.328 26.361 1.00 22.57 167 GLU B CA 1
ATOM 3539 C C . GLU B 1 169 ? 28.450 -20.434 27.288 1.00 21.29 167 GLU B C 1
ATOM 3540 O O . GLU B 1 169 ? 29.433 -20.205 28.038 1.00 18.77 167 GLU B O 1
ATOM 3546 N N . GLY B 1 170 ? 27.783 -21.586 27.242 1.00 16.86 168 GLY B N 1
ATOM 3547 C CA . GLY B 1 170 ? 28.235 -22.792 27.971 1.00 18.04 168 GLY B CA 1
ATOM 3548 C C . GLY B 1 170 ? 27.797 -22.849 29.424 1.00 14.83 168 GLY B C 1
ATOM 3549 O O . GLY B 1 170 ? 28.118 -23.814 30.049 1.00 17.55 168 GLY B O 1
ATOM 3550 N N . GLU B 1 171 ? 27.114 -21.840 29.956 1.00 17.63 169 GLU B N 1
ATOM 3551 C CA A GLU B 1 171 ? 26.736 -21.751 31.392 0.50 17.04 169 GLU B CA 1
ATOM 3552 C CA B GLU B 1 171 ? 26.739 -21.756 31.390 0.50 17.23 169 GLU B CA 1
ATOM 3553 C C . GLU B 1 171 ? 25.288 -22.201 31.467 1.00 18.21 169 GLU B C 1
ATOM 3554 O O . GLU B 1 171 ? 24.448 -21.557 30.783 1.00 16.93 169 GLU B O 1
ATOM 3565 N N . ILE B 1 172 ? 25.008 -23.253 32.213 1.00 14.70 170 ILE B N 1
ATOM 3566 C CA . ILE B 1 172 ? 23.599 -23.719 32.309 1.00 15.92 170 ILE B CA 1
ATOM 3567 C C . ILE B 1 172 ? 22.855 -22.752 33.222 1.00 14.91 170 ILE B C 1
ATOM 3568 O O . ILE B 1 172 ? 23.300 -22.547 34.334 1.00 14.46 170 ILE B O 1
ATOM 3573 N N . VAL B 1 173 ? 21.745 -22.164 32.766 1.00 14.95 171 VAL B N 1
ATOM 3574 C CA . VAL B 1 173 ? 20.983 -21.252 33.651 1.00 14.09 171 VAL B CA 1
ATOM 3575 C C . VAL B 1 173 ? 19.734 -21.983 34.144 1.00 14.92 171 VAL B C 1
ATOM 3576 O O . VAL B 1 173 ? 19.690 -22.267 35.341 1.00 14.49 171 VAL B O 1
ATOM 3580 N N . GLU B 1 174 ? 18.792 -22.284 33.249 1.00 12.64 172 GLU B N 1
ATOM 3581 C CA . GLU B 1 174 ? 17.497 -22.894 33.664 1.00 13.25 172 GLU B CA 1
ATOM 3582 C C . GLU B 1 174 ? 16.847 -23.509 32.422 1.00 12.07 172 GLU B C 1
ATOM 3583 O O . GLU B 1 174 ? 17.291 -23.235 31.288 1.00 9.96 172 GLU B O 1
ATOM 3589 N N . GLY B 1 175 ? 15.817 -24.300 32.666 1.00 10.92 173 GLY B N 1
ATOM 3590 C CA . GLY B 1 175 ? 14.954 -24.853 31.647 1.00 11.60 173 GLY B CA 1
ATOM 3591 C C . GLY B 1 175 ? 13.961 -23.817 31.193 1.00 12.05 173 GLY B C 1
ATOM 3592 O O . GLY B 1 175 ? 13.763 -22.867 31.919 1.00 11.05 173 GLY B O 1
ATOM 3593 N N . SER B 1 176 ? 13.296 -24.047 30.052 1.00 13.91 174 SER B N 1
ATOM 3594 C CA . SER B 1 176 ? 12.188 -23.177 29.545 1.00 15.66 174 SER B CA 1
ATOM 3595 C C . SER B 1 176 ? 10.988 -23.154 30.520 1.00 15.14 174 SER B C 1
ATOM 3596 O O . SER B 1 176 ? 10.309 -22.175 30.551 1.00 15.90 174 SER B O 1
ATOM 3599 N N . HIS B 1 177 ? 10.781 -24.192 31.320 1.00 14.28 175 HIS B N 1
ATOM 3600 C CA . HIS B 1 177 ? 9.668 -24.308 32.305 1.00 14.47 175 HIS B CA 1
ATOM 3601 C C . HIS B 1 177 ? 10.167 -24.833 33.645 1.00 13.08 175 HIS B C 1
ATOM 3602 O O . HIS B 1 177 ? 9.358 -25.445 34.361 1.00 14.11 175 HIS B O 1
ATOM 3609 N N . SER B 1 178 ? 11.463 -24.696 33.942 1.00 11.78 176 SER B N 1
ATOM 3610 C CA . SER B 1 178 ? 12.079 -25.435 35.046 1.00 11.33 176 SER B CA 1
ATOM 3611 C C . SER B 1 178 ? 13.322 -24.745 35.607 1.00 10.13 176 SER B C 1
ATOM 3612 O O . SER B 1 178 ? 14.055 -24.058 34.863 1.00 9.85 176 SER B O 1
ATOM 3615 N N . THR B 1 179 ? 13.540 -24.960 36.897 1.00 8.99 177 THR B N 1
ATOM 3616 C CA . THR B 1 179 ? 14.847 -24.767 37.566 1.00 8.57 177 THR B CA 1
ATOM 3617 C C . THR B 1 179 ? 15.754 -25.953 37.275 1.00 9.62 177 THR B C 1
ATOM 3618 O O . THR B 1 179 ? 15.279 -27.104 37.340 1.00 10.65 177 THR B O 1
ATOM 3622 N N . PHE B 1 180 ? 17.045 -25.734 36.993 1.00 10.37 178 PHE B N 1
ATOM 3623 C CA . PHE B 1 180 ? 17.972 -26.873 36.699 1.00 10.83 178 PHE B CA 1
ATOM 3624 C C . PHE B 1 180 ? 18.921 -27.084 37.867 1.00 10.66 178 PHE B C 1
ATOM 3625 O O . PHE B 1 180 ? 19.484 -26.122 38.298 1.00 10.94 178 PHE B O 1
ATOM 3633 N N . PHE B 1 181 ? 19.119 -28.349 38.273 1.00 11.70 179 PHE B N 1
ATOM 3634 C CA . PHE B 1 181 ? 20.062 -28.792 39.336 1.00 11.08 179 PHE B CA 1
ATOM 3635 C C . PHE B 1 181 ? 21.028 -29.843 38.759 1.00 12.05 179 PHE B C 1
ATOM 3636 O O . PHE B 1 181 ? 20.626 -30.786 38.104 1.00 13.45 179 PHE B O 1
ATOM 3644 N N . LEU B 1 182 ? 22.313 -29.620 38.938 1.00 12.60 180 LEU B N 1
ATOM 3645 C CA . LEU B 1 182 ? 23.369 -30.624 38.766 1.00 14.55 180 LEU B CA 1
ATOM 3646 C C . LEU B 1 182 ? 23.752 -31.216 40.133 1.00 14.08 180 LEU B C 1
ATOM 3647 O O . LEU B 1 182 ? 23.687 -30.518 41.156 1.00 14.47 180 LEU B O 1
ATOM 3652 N N . ILE B 1 183 ? 24.088 -32.493 40.131 1.00 15.92 181 ILE B N 1
ATOM 3653 C CA . ILE B 1 183 ? 24.631 -33.202 41.326 1.00 17.25 181 ILE B CA 1
ATOM 3654 C C . ILE B 1 183 ? 26.052 -33.629 40.970 1.00 17.74 181 ILE B C 1
ATOM 3655 O O . ILE B 1 183 ? 26.225 -34.349 40.004 1.00 16.95 181 ILE B O 1
ATOM 3660 N N . LYS B 1 184 ? 27.022 -33.142 41.737 1.00 20.54 182 LYS B N 1
ATOM 3661 C CA . LYS B 1 184 ? 28.471 -33.382 41.528 1.00 23.91 182 LYS B CA 1
ATOM 3662 C C . LYS B 1 184 ? 29.054 -33.714 42.894 1.00 25.02 182 LYS B C 1
ATOM 3663 O O . LYS B 1 184 ? 28.950 -32.854 43.768 1.00 24.66 182 LYS B O 1
ATOM 3669 N N . ASN B 1 185 ? 29.542 -34.939 43.089 1.00 29.89 183 ASN B N 1
ATOM 3670 C CA . ASN B 1 185 ? 30.215 -35.377 44.343 1.00 28.29 183 ASN B CA 1
ATOM 3671 C C . ASN B 1 185 ? 29.254 -35.161 45.515 1.00 26.65 183 ASN B C 1
ATOM 3672 O O . ASN B 1 185 ? 29.655 -34.618 46.538 1.00 26.26 183 ASN B O 1
ATOM 3677 N N . GLY B 1 186 ? 27.978 -35.517 45.330 1.00 25.14 184 GLY B N 1
ATOM 3678 C CA . GLY B 1 186 ? 26.919 -35.450 46.354 1.00 24.30 184 GLY B CA 1
ATOM 3679 C C . GLY B 1 186 ? 26.481 -34.040 46.731 1.00 26.66 184 GLY B C 1
ATOM 3680 O O . GLY B 1 186 ? 25.780 -33.939 47.720 1.00 22.65 184 GLY B O 1
ATOM 3681 N N . HIS B 1 187 ? 26.875 -32.974 46.015 1.00 24.03 185 HIS B N 1
ATOM 3682 C CA . HIS B 1 187 ? 26.355 -31.620 46.309 1.00 25.99 185 HIS B CA 1
ATOM 3683 C C . HIS B 1 187 ? 25.530 -31.113 45.118 1.00 21.70 185 HIS B C 1
ATOM 3684 O O . HIS B 1 187 ? 25.684 -31.611 44.036 1.00 21.74 185 HIS B O 1
ATOM 3691 N N . LEU B 1 188 ? 24.628 -30.181 45.391 1.00 17.98 186 LEU B N 1
ATOM 3692 C CA . LEU B 1 188 ? 23.727 -29.577 44.399 1.00 16.82 186 LEU B CA 1
ATOM 3693 C C . LEU B 1 188 ? 24.452 -28.368 43.837 1.00 16.63 186 LEU B C 1
ATOM 3694 O O . LEU B 1 188 ? 25.105 -27.637 44.616 1.00 18.08 186 LEU B O 1
ATOM 3699 N N . ILE B 1 189 ? 24.352 -28.178 42.522 1.00 16.42 187 ILE B N 1
ATOM 3700 C CA . ILE B 1 189 ? 24.785 -26.950 41.820 1.00 14.00 187 ILE B CA 1
ATOM 3701 C C . ILE B 1 189 ? 23.589 -26.396 41.083 1.00 13.83 187 ILE B C 1
ATOM 3702 O O . ILE B 1 189 ? 22.978 -27.138 40.321 1.00 14.22 187 ILE B O 1
ATOM 3707 N N . THR B 1 190 ? 23.257 -25.135 41.280 1.00 13.96 188 THR B N 1
ATOM 3708 C CA . THR B 1 190 ? 22.106 -24.512 40.574 1.00 13.50 188 THR B CA 1
ATOM 3709 C C . THR B 1 190 ? 22.377 -23.022 40.433 1.00 12.79 188 THR B C 1
ATOM 3710 O O . THR B 1 190 ? 22.931 -22.411 41.347 1.00 12.01 188 THR B O 1
ATOM 3714 N N . ALA B 1 191 ? 21.946 -22.469 39.321 1.00 14.22 189 ALA B N 1
ATOM 3715 C CA . ALA B 1 191 ? 22.222 -21.068 38.930 1.00 14.93 189 ALA B CA 1
ATOM 3716 C C . ALA B 1 191 ? 21.660 -20.168 40.005 1.00 15.23 189 ALA B C 1
ATOM 3717 O O . ALA B 1 191 ? 20.594 -20.464 40.579 1.00 15.08 189 ALA B O 1
ATOM 3719 N N . PRO B 1 192 ? 22.312 -19.019 40.269 1.00 15.84 190 PRO B N 1
ATOM 3720 C CA . PRO B 1 192 ? 21.775 -18.051 41.225 1.00 15.83 190 PRO B CA 1
ATOM 3721 C C . PRO B 1 192 ? 20.538 -17.344 40.677 1.00 16.12 190 PRO B C 1
ATOM 3722 O O . PRO B 1 192 ? 20.236 -17.372 39.428 1.00 16.01 190 PRO B O 1
ATOM 3726 N N . THR B 1 193 ? 19.820 -16.699 41.591 1.00 17.45 191 THR B N 1
ATOM 3727 C CA . THR B 1 193 ? 18.539 -16.009 41.276 1.00 15.90 191 THR B CA 1
ATOM 3728 C C . THR B 1 193 ? 18.796 -14.708 40.475 1.00 17.63 191 THR B C 1
ATOM 3729 O O . THR B 1 193 ? 17.855 -14.210 39.851 1.00 17.53 191 THR B O 1
ATOM 3733 N N . SER B 1 194 ? 20.034 -14.235 40.347 1.00 17.02 192 SER B N 1
ATOM 3734 C CA . SER B 1 194 ? 20.423 -13.200 39.359 1.00 19.06 192 SER B CA 1
ATOM 3735 C C . SER B 1 194 ? 20.311 -13.731 37.928 1.00 19.64 192 SER B C 1
ATOM 3736 O O . SER B 1 194 ? 20.285 -12.897 37.044 1.00 18.49 192 SER B O 1
ATOM 3739 N N . ARG B 1 195 ? 20.314 -15.047 37.686 1.00 18.55 193 ARG B N 1
ATOM 3740 C CA . ARG B 1 195 ? 20.339 -15.596 36.301 1.00 19.12 193 ARG B CA 1
ATOM 3741 C C . ARG B 1 195 ? 19.020 -16.304 35.970 1.00 16.85 193 ARG B C 1
ATOM 3742 O O . ARG B 1 195 ? 18.630 -16.292 34.779 1.00 15.85 193 ARG B O 1
ATOM 3750 N N . ALA B 1 196 ? 18.437 -17.009 36.940 1.00 15.35 194 ALA B N 1
ATOM 3751 C CA . ALA B 1 196 ? 17.266 -17.904 36.762 1.00 14.12 194 ALA B CA 1
ATOM 3752 C C . ALA B 1 196 ? 16.091 -17.389 37.590 1.00 13.71 194 ALA B C 1
ATOM 3753 O O . ALA B 1 196 ? 16.324 -16.796 38.664 1.00 13.08 194 ALA B O 1
ATOM 3755 N N . LEU B 1 197 ? 14.868 -17.742 37.189 1.00 14.08 195 LEU B N 1
ATOM 3756 C CA . LEU B 1 197 ? 13.638 -17.472 37.979 1.00 12.84 195 LEU B CA 1
ATOM 3757 C C . LEU B 1 197 ? 13.803 -18.029 39.397 1.00 12.66 195 LEU B C 1
ATOM 3758 O O . LEU B 1 197 ? 14.401 -19.149 39.549 1.00 13.21 195 LEU B O 1
ATOM 3763 N N . SER B 1 198 ? 13.312 -17.306 40.406 1.00 12.82 196 SER B N 1
ATOM 3764 C CA . SER B 1 198 ? 13.341 -17.808 41.797 1.00 13.64 196 SER B CA 1
ATOM 3765 C C . SER B 1 198 ? 12.210 -18.846 41.928 1.00 13.05 196 SER B C 1
ATOM 3766 O O . SER B 1 198 ? 11.139 -18.526 42.506 1.00 12.88 196 SER B O 1
ATOM 3769 N N . GLY B 1 199 ? 12.478 -20.080 41.486 1.00 12.56 197 GLY B N 1
ATOM 3770 C CA . GLY B 1 199 ? 11.464 -21.151 41.489 1.00 12.44 197 GLY B CA 1
ATOM 3771 C C . GLY B 1 199 ? 10.916 -21.387 42.893 1.00 12.34 197 GLY B C 1
ATOM 3772 O O . GLY B 1 199 ? 11.701 -21.323 43.820 1.00 13.98 197 GLY B O 1
ATOM 3773 N N . THR B 1 200 ? 9.605 -21.592 43.044 1.00 12.55 198 THR B N 1
ATOM 3774 C CA . THR B 1 200 ? 8.964 -22.055 44.298 1.00 11.98 198 THR B CA 1
ATOM 3775 C C . THR B 1 200 ? 9.488 -23.457 44.634 1.00 11.31 198 THR B C 1
ATOM 3776 O O . THR B 1 200 ? 9.819 -23.699 45.759 1.00 12.44 198 THR B O 1
ATOM 3780 N N . THR B 1 201 ? 9.533 -24.353 43.676 1.00 11.31 199 THR B N 1
ATOM 3781 C CA . THR B 1 201 ? 10.018 -25.738 43.832 1.00 10.51 199 THR B CA 1
ATOM 3782 C C . THR B 1 201 ? 11.518 -25.679 44.212 1.00 11.73 199 THR B C 1
ATOM 3783 O O . THR B 1 201 ? 11.889 -26.315 45.191 1.00 10.05 199 THR B O 1
ATOM 3787 N N . ARG B 1 202 ? 12.320 -24.899 43.483 1.00 12.08 200 ARG B N 1
ATOM 3788 C CA . ARG B 1 202 ? 13.732 -24.555 43.809 1.00 12.54 200 ARG B CA 1
ATOM 3789 C C . ARG B 1 202 ? 13.853 -24.163 45.295 1.00 11.25 200 ARG B C 1
ATOM 3790 O O . ARG B 1 202 ? 14.701 -24.719 45.964 1.00 12.79 200 ARG B O 1
ATOM 3798 N N . GLN B 1 203 ? 13.057 -23.217 45.771 1.00 12.96 201 GLN B N 1
ATOM 3799 C CA . GLN B 1 203 ? 13.118 -22.713 47.162 1.00 14.16 201 GLN B CA 1
ATOM 3800 C C . GLN B 1 203 ? 12.842 -23.879 48.121 1.00 14.44 201 GLN B C 1
ATOM 3801 O O . GLN B 1 203 ? 13.621 -24.026 49.105 1.00 12.68 201 GLN B O 1
ATOM 3807 N N . ILE B 1 204 ? 11.861 -24.740 47.806 1.00 13.41 202 ILE B N 1
ATOM 3808 C CA . ILE B 1 204 ? 11.614 -25.965 48.639 1.00 12.73 202 ILE B CA 1
ATOM 3809 C C . ILE B 1 204 ? 12.811 -26.912 48.559 1.00 12.84 202 ILE B C 1
ATOM 3810 O O . ILE B 1 204 ? 13.222 -27.467 49.613 1.00 11.80 202 ILE B O 1
ATOM 3815 N N . VAL B 1 205 ? 13.361 -27.141 47.378 1.00 13.53 203 VAL B N 1
ATOM 3816 C CA . VAL B 1 205 ? 14.508 -28.097 47.258 1.00 13.82 203 VAL B CA 1
ATOM 3817 C C . VAL B 1 205 ? 15.725 -27.580 48.066 1.00 15.30 203 VAL B C 1
ATOM 3818 O O . VAL B 1 205 ? 16.370 -28.392 48.724 1.00 16.72 203 VAL B O 1
ATOM 3822 N N . LEU B 1 206 ? 15.993 -26.284 48.108 1.00 14.78 204 LEU B N 1
ATOM 3823 C CA . LEU B 1 206 ? 17.145 -25.738 48.902 1.00 16.80 204 LEU B CA 1
ATOM 3824 C C . LEU B 1 206 ? 16.876 -26.023 50.388 1.00 15.79 204 LEU B C 1
ATOM 3825 O O . LEU B 1 206 ? 17.841 -26.315 51.107 1.00 16.05 204 LEU B O 1
ATOM 3830 N N . GLU B 1 207 ? 15.632 -25.872 50.809 1.00 15.36 205 GLU B N 1
ATOM 3831 C CA . GLU B 1 207 ? 15.191 -26.092 52.203 1.00 17.40 205 GLU B CA 1
ATOM 3832 C C . GLU B 1 207 ? 15.337 -27.578 52.547 1.00 18.67 205 GLU B C 1
ATOM 3833 O O . GLU B 1 207 ? 15.913 -27.873 53.643 1.00 17.60 205 GLU B O 1
ATOM 3839 N N . LEU B 1 208 ? 14.931 -28.479 51.645 1.00 18.70 206 LEU B N 1
ATOM 3840 C CA . LEU B 1 208 ? 15.139 -29.949 51.818 1.00 18.07 206 LEU B CA 1
ATOM 3841 C C . LEU B 1 208 ? 16.637 -30.274 51.871 1.00 20.04 206 LEU B C 1
ATOM 3842 O O . LEU B 1 208 ? 17.026 -31.121 52.729 1.00 21.50 206 LEU B O 1
ATOM 3847 N N . ALA B 1 209 ? 17.457 -29.614 51.056 1.00 19.43 207 ALA B N 1
ATOM 3848 C CA . ALA B 1 209 ? 18.932 -29.796 51.084 1.00 21.47 207 ALA B CA 1
ATOM 3849 C C . ALA B 1 209 ? 19.469 -29.371 52.469 1.00 21.46 207 ALA B C 1
ATOM 3850 O O . ALA B 1 209 ? 20.245 -30.139 53.075 1.00 19.10 207 ALA B O 1
ATOM 3852 N N . ARG B 1 210 ? 19.019 -28.224 52.974 1.00 23.48 208 ARG B N 1
ATOM 3853 C CA . ARG B 1 210 ? 19.407 -27.707 54.322 1.00 26.36 208 ARG B CA 1
ATOM 3854 C C . ARG B 1 210 ? 19.035 -28.756 55.393 1.00 25.58 208 ARG B C 1
ATOM 3855 O O . ARG B 1 210 ? 19.910 -29.155 56.179 1.00 25.61 208 ARG B O 1
ATOM 3863 N N . ARG B 1 211 ? 17.808 -29.275 55.357 1.00 25.01 209 ARG B N 1
ATOM 3864 C CA . ARG B 1 211 ? 17.301 -30.256 56.341 1.00 23.60 209 ARG B CA 1
ATOM 3865 C C . ARG B 1 211 ? 18.120 -31.555 56.270 1.00 23.86 209 ARG B C 1
ATOM 3866 O O . ARG B 1 211 ? 18.367 -32.138 57.334 1.00 23.22 209 ARG B O 1
ATOM 3874 N N . GLY B 1 212 ? 18.591 -31.945 55.090 1.00 21.20 210 GLY B N 1
ATOM 3875 C CA . GLY B 1 212 ? 19.360 -33.177 54.862 1.00 22.75 210 GLY B CA 1
ATOM 3876 C C . GLY B 1 212 ? 20.865 -33.010 54.895 1.00 22.04 210 GLY B C 1
ATOM 3877 O O . GLY B 1 212 ? 21.531 -33.993 54.554 1.00 25.79 210 GLY B O 1
ATOM 3878 N N . ASN B 1 213 ? 21.375 -31.845 55.265 1.00 25.30 211 ASN B N 1
ATOM 3879 C CA . ASN B 1 213 ? 22.813 -31.466 55.236 1.00 28.27 211 ASN B CA 1
ATOM 3880 C C . ASN B 1 213 ? 23.411 -31.795 53.858 1.00 29.12 211 ASN B C 1
ATOM 3881 O O . ASN B 1 213 ? 24.537 -32.348 53.801 1.00 30.47 211 ASN B O 1
ATOM 3886 N N . ILE B 1 214 ? 22.717 -31.408 52.774 1.00 25.60 212 ILE B N 1
ATOM 3887 C CA . ILE B 1 214 ? 23.271 -31.510 51.383 1.00 24.47 212 ILE B CA 1
ATOM 3888 C C . ILE B 1 214 ? 23.789 -30.118 51.031 1.00 22.15 212 ILE B C 1
ATOM 3889 O O . ILE B 1 214 ? 23.005 -29.182 51.109 1.00 20.47 212 ILE B O 1
ATOM 3894 N N . GLN B 1 215 ? 25.072 -29.997 50.692 1.00 21.18 213 GLN B N 1
ATOM 3895 C CA . GLN B 1 215 ? 25.676 -28.712 50.265 1.00 21.54 213 GLN B CA 1
ATOM 3896 C C . GLN B 1 215 ? 25.031 -28.262 48.932 1.00 20.22 213 GLN B C 1
ATOM 3897 O O . GLN B 1 215 ? 24.754 -29.115 48.065 1.00 19.64 213 GLN B O 1
ATOM 3899 N N . VAL B 1 216 ? 24.787 -26.969 48.801 1.00 18.12 214 VAL B N 1
ATOM 3900 C CA . VAL B 1 216 ? 24.233 -26.344 47.575 1.00 20.53 214 VAL B CA 1
ATOM 3901 C C . VAL B 1 216 ? 25.231 -25.264 47.161 1.00 20.32 214 VAL B C 1
ATOM 3902 O O . VAL B 1 216 ? 25.495 -24.393 47.999 1.00 22.78 214 VAL B O 1
ATOM 3906 N N . GLU B 1 217 ? 25.724 -25.304 45.921 1.00 20.27 215 GLU B N 1
ATOM 3907 C CA . GLU B 1 217 ? 26.541 -24.206 45.322 1.00 21.15 215 GLU B CA 1
ATOM 3908 C C . GLU B 1 217 ? 25.620 -23.400 44.424 1.00 19.09 215 GLU B C 1
ATOM 3909 O O . GLU B 1 217 ? 25.132 -23.996 43.438 1.00 21.34 215 GLU B O 1
ATOM 3915 N N . GLU B 1 218 ? 25.395 -22.128 44.717 1.00 19.15 216 GLU B N 1
ATOM 3916 C CA . GLU B 1 218 ? 24.534 -21.287 43.853 1.00 21.12 216 GLU B CA 1
ATOM 3917 C C . GLU B 1 218 ? 25.380 -20.601 42.787 1.00 19.16 216 GLU B C 1
ATOM 3918 O O . GLU B 1 218 ? 25.644 -19.431 42.899 1.00 20.14 216 GLU B O 1
ATOM 3924 N N . ARG B 1 219 ? 25.734 -21.347 41.756 1.00 18.16 217 ARG B N 1
ATOM 3925 C CA . ARG B 1 219 ? 26.479 -20.890 40.549 1.00 16.92 217 ARG B CA 1
ATOM 3926 C C . ARG B 1 219 ? 26.002 -21.738 39.378 1.00 16.66 217 ARG B C 1
ATOM 3927 O O . ARG B 1 219 ? 25.455 -22.864 39.581 1.00 15.67 217 ARG B O 1
ATOM 3935 N N . CYS B 1 220 ? 26.110 -21.194 38.183 1.00 16.25 218 CYS B N 1
ATOM 3936 C CA . CYS B 1 220 ? 25.701 -21.906 36.958 1.00 15.15 218 CYS B CA 1
ATOM 3937 C C . CYS B 1 220 ? 26.520 -23.184 36.857 1.00 16.99 218 CYS B C 1
ATOM 3938 O O . CYS B 1 220 ? 27.732 -23.102 36.791 1.00 19.29 218 CYS B O 1
ATOM 3941 N N . PRO B 1 221 ? 25.897 -24.373 36.691 1.00 15.42 219 PRO B N 1
ATOM 3942 C CA . PRO B 1 221 ? 26.620 -25.534 36.201 1.00 16.48 219 PRO B CA 1
ATOM 3943 C C . PRO B 1 221 ? 27.143 -25.223 34.779 1.00 16.90 219 PRO B C 1
ATOM 3944 O O . PRO B 1 221 ? 26.531 -24.396 34.101 1.00 15.63 219 PRO B O 1
ATOM 3948 N N . LEU B 1 222 ? 28.259 -25.826 34.349 1.00 16.21 220 LEU B N 1
ATOM 3949 C CA . LEU B 1 222 ? 28.740 -25.673 32.950 1.00 15.10 220 LEU B CA 1
ATOM 3950 C C . LEU B 1 222 ? 28.452 -26.925 32.135 1.00 14.48 220 LEU B C 1
ATOM 3951 O O . LEU B 1 222 ? 28.575 -28.056 32.668 1.00 15.16 220 LEU B O 1
ATOM 3956 N N . LEU B 1 223 ? 28.163 -26.746 30.850 1.00 14.81 221 LEU B N 1
ATOM 3957 C CA . LEU B 1 223 ? 28.078 -27.899 29.912 1.00 15.31 221 LEU B CA 1
ATOM 3958 C C . LEU B 1 223 ? 29.359 -28.732 29.983 1.00 15.11 221 LEU B C 1
ATOM 3959 O O . LEU B 1 223 ? 29.253 -29.992 29.944 1.00 13.98 221 LEU B O 1
ATOM 3964 N N . THR B 1 224 ? 30.532 -28.091 30.089 1.00 14.76 222 THR B N 1
ATOM 3965 C CA . THR B 1 224 ? 31.813 -28.865 30.119 1.00 16.57 222 THR B CA 1
ATOM 3966 C C . THR B 1 224 ? 31.962 -29.704 31.405 1.00 17.84 222 THR B C 1
ATOM 3967 O O . THR B 1 224 ? 32.823 -30.564 31.395 1.00 15.92 222 THR B O 1
ATOM 3971 N N . GLU B 1 225 ? 31.206 -29.449 32.489 1.00 18.67 223 GLU B N 1
ATOM 3972 C CA . GLU B 1 225 ? 31.238 -30.259 33.757 1.00 20.98 223 GLU B CA 1
ATOM 3973 C C . GLU B 1 225 ? 30.379 -31.526 33.668 1.00 19.51 223 GLU B C 1
ATOM 3974 O O . GLU B 1 225 ? 30.466 -32.342 34.572 1.00 17.75 223 GLU B O 1
ATOM 3980 N N . LEU B 1 226 ? 29.507 -31.641 32.665 1.00 18.67 224 LEU B N 1
ATOM 3981 C CA . LEU B 1 226 ? 28.490 -32.722 32.651 1.00 19.38 224 LEU B CA 1
ATOM 3982 C C . LEU B 1 226 ? 29.146 -34.107 32.698 1.00 20.57 224 LEU B C 1
ATOM 3983 O O . LEU B 1 226 ? 28.657 -34.966 33.431 1.00 20.20 224 LEU B O 1
ATOM 3988 N N . PRO B 1 227 ? 30.293 -34.380 32.023 1.00 21.09 225 PRO B N 1
ATOM 3989 C CA . PRO B 1 227 ? 30.936 -35.690 32.168 1.00 20.24 225 PRO B CA 1
ATOM 3990 C C . PRO B 1 227 ? 31.362 -36.045 33.609 1.00 19.43 225 PRO B C 1
ATOM 3991 O O . PRO B 1 227 ? 31.411 -37.192 33.906 1.00 20.43 225 PRO B O 1
ATOM 3995 N N . GLU B 1 228 ? 31.579 -35.075 34.500 1.00 20.89 226 GLU B N 1
ATOM 3996 C CA . GLU B 1 228 ? 31.930 -35.321 35.928 1.00 24.65 226 GLU B CA 1
ATOM 3997 C C . GLU B 1 228 ? 30.671 -35.338 36.824 1.00 21.71 226 GLU B C 1
ATOM 3998 O O . GLU B 1 228 ? 30.801 -35.602 38.045 1.00 18.97 226 GLU B O 1
ATOM 4004 N N . ALA B 1 229 ? 29.487 -35.134 36.254 1.00 20.43 227 ALA B N 1
ATOM 4005 C CA . ALA B 1 229 ? 28.222 -35.088 37.028 1.00 20.85 227 ALA B CA 1
ATOM 4006 C C . ALA B 1 229 ? 27.776 -36.503 37.359 1.00 17.94 227 ALA B C 1
ATOM 4007 O O . ALA B 1 229 ? 27.884 -37.376 36.453 1.00 14.12 227 ALA B O 1
ATOM 4009 N N . GLU B 1 230 ? 27.205 -36.675 38.557 1.00 17.30 228 GLU B N 1
ATOM 4010 C CA . GLU B 1 230 ? 26.578 -37.955 39.013 1.00 19.50 228 GLU B CA 1
ATOM 4011 C C . GLU B 1 230 ? 25.121 -37.979 38.527 1.00 16.20 228 GLU B C 1
ATOM 4012 O O . GLU B 1 230 ? 24.640 -38.994 38.083 1.00 14.11 228 GLU B O 1
ATOM 4018 N N . GLU B 1 231 ? 24.407 -36.865 38.663 1.00 15.75 229 GLU B N 1
ATOM 4019 C CA . GLU B 1 231 ? 22.952 -36.806 38.376 1.00 14.34 229 GLU B CA 1
ATOM 4020 C C . GLU B 1 231 ? 22.591 -35.379 38.022 1.00 13.15 229 GLU B C 1
ATOM 4021 O O . GLU B 1 231 ? 23.440 -34.481 38.140 1.00 11.86 229 GLU B O 1
ATOM 4027 N N . ALA B 1 232 ? 21.346 -35.204 37.603 1.00 12.68 230 ALA B N 1
ATOM 4028 C CA . ALA B 1 232 ? 20.769 -33.902 37.222 1.00 11.62 230 ALA B CA 1
ATOM 4029 C C . ALA B 1 232 ? 19.243 -34.032 37.326 1.00 12.14 230 ALA B C 1
ATOM 4030 O O . ALA B 1 232 ? 18.722 -35.151 37.212 1.00 11.84 230 ALA B O 1
ATOM 4032 N N . PHE B 1 233 ? 18.556 -32.926 37.583 1.00 11.78 231 PHE B N 1
ATOM 4033 C CA . PHE B 1 233 ? 17.080 -32.917 37.638 1.00 11.84 231 PHE B CA 1
ATOM 4034 C C . PHE B 1 233 ? 16.604 -31.496 37.386 1.00 10.80 231 PHE B C 1
ATOM 4035 O O . PHE B 1 233 ? 17.347 -30.510 37.646 1.00 12.07 231 PHE B O 1
ATOM 4043 N N . ILE B 1 234 ? 15.363 -31.419 36.933 1.00 10.53 232 ILE B N 1
ATOM 4044 C CA . ILE B 1 234 ? 14.649 -30.133 36.719 1.00 10.72 232 ILE B CA 1
ATOM 4045 C C . ILE B 1 234 ? 13.452 -30.086 37.655 1.00 10.45 232 ILE B C 1
ATOM 4046 O O . ILE B 1 234 ? 12.911 -31.144 38.007 1.00 11.07 232 ILE B O 1
ATOM 4051 N N . THR B 1 235 ? 13.150 -28.901 38.134 1.00 10.24 233 THR B N 1
ATOM 4052 C CA . THR B 1 235 ? 12.076 -28.683 39.127 1.00 11.05 233 THR B CA 1
ATOM 4053 C C . THR B 1 235 ? 11.068 -27.686 38.588 1.00 11.23 233 THR B C 1
ATOM 4054 O O . THR B 1 235 ? 11.500 -26.713 37.891 1.00 10.99 233 THR B O 1
ATOM 4058 N N . GLY B 1 236 ? 9.807 -27.909 38.966 1.00 11.01 234 GLY B N 1
ATOM 4059 C CA . GLY B 1 236 ? 8.778 -26.876 38.836 1.00 13.53 234 GLY B CA 1
ATOM 4060 C C . GLY B 1 236 ? 7.464 -27.324 39.463 1.00 12.40 234 GLY B C 1
ATOM 4061 O O . GLY B 1 236 ? 7.333 -28.501 39.800 1.00 11.45 234 GLY B O 1
ATOM 4062 N N A THR B 1 237 ? 6.508 -26.389 39.527 0.50 13.23 235 THR B N 1
ATOM 4063 N N B THR B 1 237 ? 6.472 -26.454 39.581 0.50 13.53 235 THR B N 1
ATOM 4064 C CA A THR B 1 237 ? 5.075 -26.710 39.809 0.50 13.46 235 THR B CA 1
ATOM 4065 C CA B THR B 1 237 ? 5.278 -26.726 40.442 0.50 13.62 235 THR B CA 1
ATOM 4066 C C A THR B 1 237 ? 4.634 -27.579 38.638 0.50 12.76 235 THR B C 1
ATOM 4067 C C B THR B 1 237 ? 4.509 -27.971 39.984 0.50 13.21 235 THR B C 1
ATOM 4068 O O A THR B 1 237 ? 5.176 -27.435 37.529 0.50 12.14 235 THR B O 1
ATOM 4069 O O B THR B 1 237 ? 3.916 -28.655 40.842 0.50 12.90 235 THR B O 1
ATOM 4076 N N A VAL B 1 238 ? 3.781 -28.545 38.927 0.50 13.07 236 VAL B N 1
ATOM 4077 N N B VAL B 1 238 ? 4.441 -28.242 38.683 0.50 12.36 236 VAL B N 1
ATOM 4078 C CA A VAL B 1 238 ? 3.344 -29.593 37.962 0.50 12.73 236 VAL B CA 1
ATOM 4079 C CA B VAL B 1 238 ? 3.578 -29.370 38.208 0.50 12.27 236 VAL B CA 1
ATOM 4080 C C A VAL B 1 238 ? 4.406 -30.700 37.977 0.50 12.35 236 VAL B C 1
ATOM 4081 C C B VAL B 1 238 ? 4.423 -30.633 38.009 0.50 12.04 236 VAL B C 1
ATOM 4082 O O A VAL B 1 238 ? 4.091 -31.763 38.520 0.50 11.45 236 VAL B O 1
ATOM 4083 O O B VAL B 1 238 ? 3.962 -31.726 38.354 0.50 11.30 236 VAL B O 1
ATOM 4090 N N . LYS B 1 239 ? 5.605 -30.487 37.428 1.00 12.67 237 LYS B N 1
ATOM 4091 C CA . LYS B 1 239 ? 6.555 -31.610 37.218 0.90 11.58 237 LYS B CA 1
ATOM 4092 C C . LYS B 1 239 ? 7.240 -32.093 38.497 1.00 10.11 237 LYS B C 1
ATOM 4093 O O . LYS B 1 239 ? 7.804 -33.159 38.444 1.00 8.20 237 LYS B O 1
ATOM 4099 N N . GLU B 1 240 ? 7.241 -31.323 39.581 1.00 10.00 238 GLU B N 1
ATOM 4100 C CA . GLU B 1 240 ? 7.918 -31.714 40.855 1.00 10.05 238 GLU B CA 1
ATOM 4101 C C . GLU B 1 240 ? 9.447 -31.766 40.636 1.00 10.70 238 GLU B C 1
ATOM 4102 O O .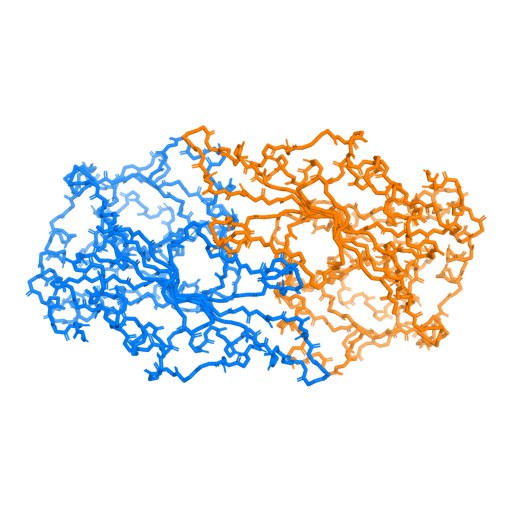 GLU B 1 240 ? 9.966 -30.743 40.247 1.00 9.78 238 GLU B O 1
ATOM 4108 N N . LEU B 1 241 ? 10.122 -32.876 40.933 1.00 10.24 239 LEU B N 1
ATOM 4109 C CA . LEU B 1 241 ? 11.527 -33.079 40.562 1.00 11.38 239 LEU B CA 1
ATOM 4110 C C . LEU B 1 241 ? 11.490 -34.170 39.508 1.00 11.54 239 LEU B C 1
ATOM 4111 O O . LEU B 1 241 ? 10.920 -35.279 39.789 1.00 10.97 239 LEU B O 1
ATOM 4116 N N . LEU B 1 242 ? 12.076 -33.873 38.352 1.00 12.40 240 LEU B N 1
ATOM 4117 C CA . LEU B 1 242 ? 12.065 -34.763 37.169 1.00 11.67 240 LEU B CA 1
ATOM 4118 C C . LEU B 1 242 ? 13.524 -35.033 36.788 1.00 11.60 240 LEU B C 1
ATOM 4119 O O . LEU B 1 242 ? 14.306 -34.084 36.594 1.00 11.36 240 LEU B O 1
ATOM 4124 N N . PRO B 1 243 ? 13.972 -36.311 36.860 1.00 11.96 241 PRO B N 1
ATOM 4125 C CA . PRO B 1 243 ? 15.363 -36.674 36.598 1.00 11.31 241 PRO B CA 1
ATOM 4126 C C . PRO B 1 243 ? 15.717 -36.285 35.157 1.00 11.90 241 PRO B C 1
ATOM 4127 O O . PRO B 1 243 ? 14.912 -36.475 34.304 1.00 11.61 241 PRO B O 1
ATOM 4131 N N . VAL B 1 244 ? 16.949 -35.785 34.967 1.00 12.22 242 VAL B N 1
ATOM 4132 C CA . VAL B 1 244 ? 17.569 -35.490 33.651 1.00 12.48 242 VAL B CA 1
ATOM 4133 C C . VAL B 1 244 ? 18.727 -36.479 33.474 1.00 12.10 242 VAL B C 1
ATOM 4134 O O . VAL B 1 244 ? 19.671 -36.442 34.256 1.00 11.64 242 VAL B O 1
ATOM 4138 N N . VAL B 1 245 ? 18.627 -37.331 32.465 1.00 14.63 243 VAL B N 1
ATOM 4139 C CA . VAL B 1 245 ? 19.608 -38.415 32.191 1.00 14.94 243 VAL B CA 1
ATOM 4140 C C . VAL B 1 245 ? 20.400 -38.118 30.923 1.00 15.75 243 VAL B C 1
ATOM 4141 O O . VAL B 1 245 ? 21.402 -38.806 30.717 1.00 16.66 243 VAL B O 1
ATOM 4145 N N . ARG B 1 246 ? 20.044 -37.088 30.165 1.00 15.61 244 ARG B N 1
ATOM 4146 C CA . ARG B 1 246 ? 20.769 -36.695 28.955 1.00 15.32 244 ARG B CA 1
ATOM 4147 C C . ARG B 1 246 ? 20.642 -35.168 28.762 1.00 16.68 244 ARG B C 1
ATOM 4148 O O . ARG B 1 246 ? 19.507 -34.615 28.903 1.00 15.82 244 ARG B O 1
ATOM 4156 N N . ILE B 1 247 ? 21.735 -34.502 28.393 1.00 14.30 245 ILE B N 1
ATOM 4157 C CA . ILE B 1 247 ? 21.703 -33.090 27.927 1.00 15.05 245 ILE B CA 1
ATOM 4158 C C . ILE B 1 247 ? 22.495 -33.001 26.617 1.00 16.09 245 ILE B C 1
ATOM 4159 O O . ILE B 1 247 ? 23.713 -33.342 26.673 1.00 15.65 245 ILE B O 1
ATOM 4164 N N . GLY B 1 248 ? 21.851 -32.571 25.514 1.00 15.60 246 GLY B N 1
ATOM 4165 C CA . GLY B 1 248 ? 22.399 -32.691 24.141 1.00 18.93 246 GLY B CA 1
ATOM 4166 C C . GLY B 1 248 ? 22.859 -34.127 23.864 1.00 19.95 246 GLY B C 1
ATOM 4167 O O . GLY B 1 248 ? 22.059 -35.048 24.116 1.00 18.73 246 GLY B O 1
ATOM 4168 N N . ASP B 1 249 ? 24.142 -34.328 23.529 1.00 17.69 247 ASP B N 1
ATOM 4169 C CA . ASP B 1 249 ? 24.718 -35.673 23.242 1.00 22.03 247 ASP B CA 1
ATOM 4170 C C . ASP B 1 249 ? 25.406 -36.279 24.481 1.00 23.11 247 ASP B C 1
ATOM 4171 O O . ASP B 1 249 ? 26.041 -37.346 24.307 1.00 26.90 247 ASP B O 1
ATOM 4176 N N . GLN B 1 250 ? 25.239 -35.673 25.671 1.00 20.98 248 GLN B N 1
ATOM 4177 C CA . GLN B 1 250 ? 25.950 -36.065 26.919 1.00 20.40 248 GLN B CA 1
ATOM 4178 C C . GLN B 1 250 ? 25.010 -36.854 27.840 1.00 19.14 248 GLN B C 1
ATOM 4179 O O . GLN B 1 250 ? 24.015 -36.275 28.314 1.00 16.05 248 GLN B O 1
ATOM 4185 N N . ILE B 1 251 ? 25.354 -38.116 28.146 1.00 17.63 249 ILE B N 1
ATOM 4186 C CA . ILE B 1 251 ? 24.623 -38.901 29.192 1.00 19.03 249 ILE B CA 1
ATOM 4187 C C . ILE B 1 251 ? 25.046 -38.392 30.576 1.00 18.05 249 ILE B C 1
ATOM 4188 O O . ILE B 1 251 ? 26.173 -38.039 30.754 1.00 17.02 249 ILE B O 1
ATOM 4193 N N . ILE B 1 252 ? 24.098 -38.267 31.495 1.00 17.96 250 ILE B N 1
ATOM 4194 C CA . ILE B 1 252 ? 24.369 -37.822 32.888 1.00 16.88 250 ILE B CA 1
ATOM 4195 C C . ILE B 1 252 ? 24.628 -39.085 33.708 1.00 17.62 250 ILE B C 1
ATOM 4196 O O . ILE B 1 252 ? 23.748 -39.980 33.749 1.00 18.19 250 ILE B O 1
ATOM 4201 N N . GLY B 1 253 ? 25.801 -39.158 34.336 1.00 19.69 251 GLY B N 1
ATOM 4202 C CA . GLY B 1 253 ? 26.210 -40.312 35.179 1.00 20.20 251 GLY B CA 1
ATOM 4203 C C . GLY B 1 253 ? 26.037 -41.634 34.445 1.00 19.30 251 GLY B C 1
ATOM 4204 O O . GLY B 1 253 ? 26.436 -41.735 33.276 1.00 19.16 251 GLY B O 1
ATOM 4205 N N . ASN B 1 254 ? 25.286 -42.562 35.023 1.00 22.50 252 ASN B N 1
ATOM 4206 C CA . ASN B 1 254 ? 25.005 -43.864 34.372 1.00 23.66 252 ASN B CA 1
ATOM 4207 C C . ASN B 1 254 ? 23.705 -43.803 33.543 1.00 20.42 252 ASN B C 1
ATOM 4208 O O . ASN B 1 254 ? 23.346 -44.853 33.045 1.00 21.48 252 ASN B O 1
ATOM 4213 N N . GLY B 1 255 ? 23.046 -42.654 33.358 1.00 17.08 253 GLY B N 1
ATOM 4214 C CA . GLY B 1 255 ? 21.949 -42.479 32.361 1.00 16.61 253 GLY B CA 1
ATOM 4215 C C . GLY B 1 255 ? 20.573 -42.960 32.810 1.00 15.71 253 GLY B C 1
ATOM 4216 O O . GLY B 1 255 ? 19.637 -43.042 31.961 1.00 13.42 253 GLY B O 1
ATOM 4217 N N . VAL B 1 256 ? 20.436 -43.261 34.107 1.00 15.00 254 VAL B N 1
ATOM 4218 C CA . VAL B 1 256 ? 19.163 -43.544 34.812 1.00 15.15 254 VAL B CA 1
ATOM 4219 C C . VAL B 1 256 ? 19.030 -42.550 35.945 1.00 14.72 254 VAL B C 1
ATOM 4220 O O . VAL B 1 256 ? 20.027 -41.986 36.372 1.00 18.52 254 VAL B O 1
ATOM 4224 N N . PRO B 1 257 ? 17.807 -42.297 36.457 1.00 14.31 255 PRO B N 1
ATOM 4225 C CA . PRO B 1 257 ? 17.639 -41.416 37.611 1.00 14.23 255 PRO B CA 1
ATOM 4226 C C . PRO B 1 257 ? 18.526 -41.811 38.789 1.00 14.71 255 PRO B C 1
ATOM 4227 O O . PRO B 1 257 ? 18.621 -42.997 39.064 1.00 12.13 255 PRO B O 1
ATOM 4231 N N . GLY B 1 258 ? 19.137 -40.837 39.454 1.00 14.41 256 GLY B N 1
ATOM 4232 C CA . GLY B 1 258 ? 20.145 -41.115 40.498 1.00 15.17 256 GLY B CA 1
ATOM 4233 C C . GLY B 1 258 ? 19.561 -41.186 41.902 1.00 15.70 256 GLY B C 1
ATOM 4234 O O . GLY B 1 258 ? 18.418 -40.739 42.097 1.00 15.93 256 GLY B O 1
ATOM 4235 N N . LYS B 1 259 ? 20.333 -41.669 42.874 1.00 15.30 257 LYS B N 1
ATOM 4236 C CA . LYS B 1 259 ? 19.889 -41.878 44.278 1.00 16.56 257 LYS B CA 1
ATOM 4237 C C . LYS B 1 259 ? 19.461 -40.561 44.932 1.00 17.00 257 LYS B C 1
ATOM 4238 O O . LYS B 1 259 ? 18.406 -40.569 45.625 1.00 17.20 257 LYS B O 1
ATOM 4240 N N . LEU B 1 260 ? 20.226 -39.486 44.771 1.00 16.88 258 LEU B N 1
ATOM 4241 C CA . LEU B 1 260 ? 19.949 -38.222 45.506 1.00 16.68 258 LEU B CA 1
ATOM 4242 C C . LEU B 1 260 ? 18.725 -37.553 44.877 1.00 14.75 258 LEU B C 1
ATOM 4243 O O . LEU B 1 260 ? 17.868 -37.109 45.640 1.00 12.36 258 LEU B O 1
ATOM 4248 N N . THR B 1 261 ? 18.563 -37.634 43.548 1.00 12.62 259 THR B N 1
ATOM 4249 C CA . THR B 1 261 ? 17.319 -37.168 42.866 1.00 12.01 259 THR B CA 1
ATOM 4250 C C . THR B 1 261 ? 16.094 -37.897 43.460 1.00 13.16 259 THR B C 1
ATOM 4251 O O . THR B 1 261 ? 15.123 -37.207 43.878 1.00 12.60 259 THR B O 1
ATOM 4255 N N . LYS B 1 262 ? 16.123 -39.224 43.505 1.00 11.98 260 LYS B N 1
ATOM 4256 C CA . LYS B 1 262 ? 14.964 -40.037 43.937 1.00 14.87 260 LYS B CA 1
ATOM 4257 C C . LYS B 1 262 ? 14.687 -39.750 45.410 1.00 14.79 260 LYS B C 1
ATOM 4258 O O . LYS B 1 262 ? 13.493 -39.637 45.757 1.00 16.74 260 LYS B O 1
ATOM 4264 N N . HIS B 1 263 ? 15.747 -39.574 46.200 1.00 13.97 261 HIS B N 1
ATOM 4265 C CA . HIS B 1 263 ? 15.662 -39.216 47.635 1.00 15.64 261 HIS B CA 1
ATOM 4266 C C . HIS B 1 263 ? 14.951 -37.864 47.790 1.00 14.44 261 HIS B C 1
ATOM 4267 O O . HIS B 1 263 ? 14.012 -37.764 48.619 1.00 12.95 261 HIS B O 1
ATOM 4274 N N . LEU B 1 264 ? 15.415 -36.836 47.096 1.00 13.69 262 LEU B N 1
ATOM 4275 C CA . LEU B 1 264 ? 14.855 -35.460 47.234 1.00 12.97 262 LEU B CA 1
ATOM 4276 C C . LEU B 1 264 ? 13.398 -35.471 46.753 1.00 12.40 262 LEU B C 1
ATOM 4277 O O . LEU B 1 264 ? 12.590 -34.872 47.454 1.00 11.50 262 LEU B O 1
ATOM 4282 N N . HIS B 1 265 ? 13.073 -36.202 45.685 1.00 13.23 263 HIS B N 1
ATOM 4283 C CA . HIS B 1 265 ? 11.687 -36.294 45.169 1.00 12.46 263 HIS B CA 1
ATOM 4284 C C . HIS B 1 265 ? 10.807 -36.950 46.245 1.00 12.64 263 HIS B C 1
ATOM 4285 O O . HIS B 1 265 ? 9.715 -36.419 46.493 1.00 11.51 263 HIS B O 1
ATOM 4292 N N . GLN B 1 266 ? 11.252 -38.054 46.868 1.00 13.74 264 GLN B N 1
ATOM 4293 C CA . GLN B 1 266 ? 10.442 -38.770 47.902 1.00 15.19 264 GLN B CA 1
ATOM 4294 C C . GLN B 1 266 ? 10.207 -37.841 49.092 1.00 13.92 264 GLN B C 1
ATOM 4295 O O . GLN B 1 266 ? 9.035 -37.667 49.451 1.00 12.66 264 GLN B O 1
ATOM 4301 N N . VAL B 1 267 ? 11.267 -37.193 49.595 1.00 13.94 265 VAL B N 1
ATOM 4302 C CA . VAL B 1 267 ? 11.142 -36.265 50.770 1.00 14.99 265 VAL B CA 1
ATOM 4303 C C . VAL B 1 267 ? 10.191 -35.113 50.400 1.00 15.01 265 VAL B C 1
ATOM 4304 O O . VAL B 1 267 ? 9.412 -34.648 51.236 1.00 15.17 265 VAL B O 1
ATOM 4308 N N . TYR B 1 268 ? 10.315 -34.591 49.189 1.00 13.99 266 TYR B N 1
ATOM 4309 C CA . TYR B 1 268 ? 9.451 -33.494 48.691 1.00 12.23 266 TYR B CA 1
ATOM 4310 C C . TYR B 1 268 ? 7.991 -33.933 48.809 1.00 11.85 266 TYR B C 1
ATOM 4311 O O . TYR B 1 268 ? 7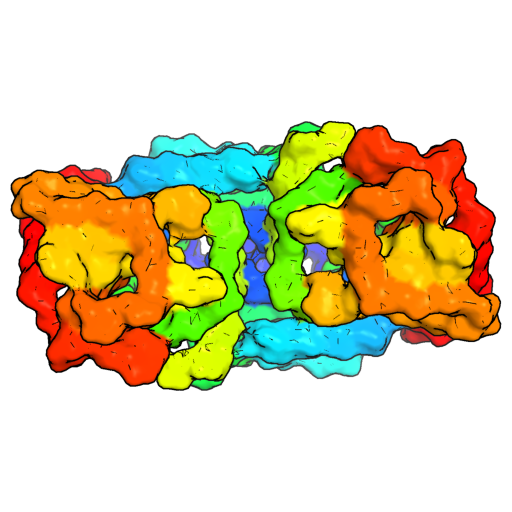.178 -33.199 49.348 1.00 12.70 266 TYR B O 1
ATOM 4320 N N . LEU B 1 269 ? 7.657 -35.088 48.277 1.00 11.13 267 LEU B N 1
ATOM 4321 C CA . LEU B 1 269 ? 6.256 -35.591 48.255 1.00 11.85 267 LEU B CA 1
ATOM 4322 C C . LEU B 1 269 ? 5.808 -35.967 49.655 1.00 12.02 267 LEU B C 1
ATOM 4323 O O . LEU B 1 269 ? 4.615 -35.807 49.909 1.00 12.70 267 LEU B O 1
ATOM 4328 N N . SER B 1 270 ? 6.712 -36.455 50.510 1.00 12.77 268 SER B N 1
ATOM 4329 C CA . SER B 1 270 ? 6.386 -36.842 51.917 1.00 11.56 268 SER B CA 1
ATOM 4330 C C . SER B 1 270 ? 6.066 -35.561 52.689 1.00 12.82 268 SER B C 1
ATOM 4331 O O . SER B 1 270 ? 5.262 -35.627 53.621 1.00 12.63 268 SER B O 1
ATOM 4334 N N . SER B 1 271 ? 6.727 -34.433 52.360 1.00 13.84 269 SER B N 1
ATOM 4335 C CA . SER B 1 271 ? 6.693 -33.166 53.136 1.00 12.38 269 SER B CA 1
ATOM 4336 C C . SER B 1 271 ? 5.704 -32.151 52.569 1.00 12.64 269 SER B C 1
ATOM 4337 O O . SER B 1 271 ? 5.591 -31.093 53.175 1.00 12.22 269 SER B O 1
ATOM 4340 N N . ILE B 1 272 ? 5.063 -32.439 51.428 1.00 13.41 270 ILE B N 1
ATOM 4341 C CA . ILE B 1 272 ? 4.478 -31.397 50.525 1.00 14.16 270 ILE B CA 1
ATOM 4342 C C . ILE B 1 272 ? 3.375 -30.608 51.218 1.00 14.15 270 ILE B C 1
ATOM 4343 O O . ILE B 1 272 ? 3.269 -29.423 50.908 1.00 14.95 270 ILE B O 1
ATOM 4348 N N . VAL B 1 273 ? 2.593 -31.229 52.120 1.00 15.27 271 VAL B N 1
ATOM 4349 C CA . VAL B 1 273 ? 1.456 -30.557 52.821 1.00 15.21 271 VAL B CA 1
ATOM 4350 C C . VAL B 1 273 ? 1.943 -29.315 53.599 1.00 13.86 271 VAL B C 1
ATOM 4351 O O . VAL B 1 273 ? 1.206 -28.379 53.678 1.00 14.75 271 VAL B O 1
ATOM 4355 N N . GLU B 1 274 ? 3.147 -29.295 54.111 1.00 14.01 272 GLU B N 1
ATOM 4356 C CA . GLU B 1 274 ? 3.779 -28.122 54.770 1.00 14.46 272 GLU B CA 1
ATOM 4357 C C . GLU B 1 274 ? 3.614 -26.887 53.881 1.00 15.31 272 GLU B C 1
ATOM 4358 O O . GLU B 1 274 ? 3.453 -25.785 54.447 1.00 12.36 272 GLU B O 1
ATOM 4369 N N . TRP B 1 275 ? 3.665 -27.025 52.539 1.00 13.30 273 TRP B N 1
ATOM 4370 C CA . TRP B 1 275 ? 3.646 -25.819 51.670 1.00 14.77 273 TRP B CA 1
ATOM 4371 C C . TRP B 1 275 ? 2.284 -25.605 51.009 1.00 13.58 273 TRP B C 1
ATOM 4372 O O . TRP B 1 275 ? 2.140 -24.625 50.217 1.00 13.22 273 TRP B O 1
ATOM 4383 N N . LEU B 1 276 ? 1.297 -26.424 51.341 1.00 13.56 274 LEU B N 1
ATOM 4384 C CA . LEU B 1 276 ? -0.089 -26.250 50.820 1.00 14.11 274 LEU B CA 1
ATOM 4385 C C . LEU B 1 276 ? -0.787 -25.178 51.625 1.00 14.35 274 LEU B C 1
ATOM 4386 O O . LEU B 1 276 ? -0.484 -25.026 52.788 1.00 12.31 274 LEU B O 1
ATOM 4391 N N . GLU B 1 277 ? -1.749 -24.514 50.989 1.00 15.80 275 GLU B N 1
ATOM 4392 C CA . GLU B 1 277 ? -2.544 -23.426 51.606 1.00 16.30 275 GLU B CA 1
ATOM 4393 C C . GLU B 1 277 ? -4.002 -23.721 51.274 1.00 18.40 275 GLU B C 1
ATOM 4394 O O . GLU B 1 277 ? -4.736 -22.853 51.021 1.00 23.81 275 GLU B O 1
#

Sequence (552 aa):
HMNLCYIDGKFLPLEEAKLPVTDLIIQRGVGVFETISTHSRRPLMLTPHLKRLEEGSATASSIVMPATLDEMARIIREEGIKKMGCETMMVRPYITGGDSFGKDHLFSSSRYFVIFEEIRKPDPILYEKGVALHPINAEERYLPSTKKSINYMMLSFTGQRDSKGAYEILYCPEGEIVEGSHSTFFLIKNGHLITAPTSRALSGTTRQIVLELARRGNIQVEERCPLLTELPEAEEAFITGTTVVKELLPVVRIGDQIIGNGVPGKLTKHLHQVYLSSIVEWLEHMNLCYIDGKFLPLEEAKLPVTDLIIQRGVGVFETISTHSRRPLMLTPHLKRLEGSATASSIVMPATLDEMARIIREGIKKKMGCETMMVRPYITGGDSFGKDHLFSSSRYFVIFEEIRKPDPILYEKGVALHPINAERYLPSTKKSINYMLSFTGQRDSKGAYEILYCPEGEEIVEGSHSTFFLIKNGHLITAPTSRALSGTTRQIVLELARRGNIQVEERCPLLTELPEAEEAFITGTTVVKELLPVVRIGDQIIGNGVPGKLTKHLHQVYLSSIVEWLE

Organism: Aminobacterium colombiense (strain DSM 12261 / ALA-1) (NCBI:txid572547)

InterPro domains:
  IPR001544 Aminotransferase class IV [PF01063] (30-245)
  IPR036038 Aminotransferase-like, PLP-dependent enzymes [SSF56752] (3-269)
  IPR043131 Branched-chain-amino-acid aminotransferase-like, N-terminal [G3DSA:3.30.470.10] (1-111)
  IPR043132 Branched-chain-amino-acid aminotransferase-like, C-terminal [G3DSA:3.20.10.10] (122-272)
  IPR050571 Class-IV Pyridoxal-Phosphate-Dependent Aminotransferase [PTHR42743] (13-268)

Secondary structure (DSSP, 8-state):
---EEEETTEEEEGGG-EEETTSHHHHH--EEE--EEEETTEEBTHHHHHHHHHHHHHHTTBPPSS-HHHHHHHHHHHHHHH-S-EEEEEEEE-BS-B-TTSSB-B--EEEEEEE--PPPHHHHHH-EEEEEES---SSTTS-BS--HHHHHTTTTSTT-SEEEE-GGGB--EETTEEEEEEETTEEEE--TTTS---HHHHHHHHHHHHTT--EE-S--BGGGGGG-SEEEEEETTTEEEEEEEETTEE-TTSS--HHHHHHHHHHHHHGGGGB-/---EEEETTEEEEGGG-EEETTSHHHHH--EEE--EEEETTEEBTHHHHHHHHHHHHHHTTBPPSS-HHHHHHHHHHHHHHH-S-EEEEEEEE-BS-B-TTSSB-B--EEEEEEE--PPPHHHHHH-EEEEEES---SSTTS-BS--HHHHHTTTTSTT-SEEEE-GGGB--EETTEEEEEEETTEEE---TTTS---HHHHHHHHHHHHTT--EE-S--BGGGGGG-SEEEEEETTTEEEEEEEETTEEPTTSS--HHHHHHHHHHHHHGGGGB-